Protein AF-A0A7R9ZIT3-F1 (afdb_monomer)

Sequence (495 aa):
VTAFSATVGMLYYVGKTTKVLYNHEYRKTAKQVKDNVRLEPKSQLGKYFKCCQEFMVDDAESYPTIYFLKGCCAVIPGLLLGSVPFIPFSVIIVGITLIRLPLNMFKTMKITLFTVVLKWDLRIVALVTLPVVHILFPVVVLICATVGSFARFVFRTSKNVYKGKSPFHKWDMFQKGINKYYDKHKQFVGEVCGEYDHPTGIPNGWRGDSYGIPLRRVLLWQRDFLLCCIFALYGICVGLPGTVVLSVVKVVPSFLYSWSKAVEEYLDQDFLKRIATWPFFLAAMCLVPVAVLLFYVGLCVVSLFMALFRTPCEYMESGYCAAIREPWHVLKTLDRFAHCVSGDWNLFACLPDENPSARGSGSSRQSGQRHETRDEARQRAEQYWESLINQSIQTTSTLLGAGWVALEDIQSVDPSVVQSIPAVAVLTILADSVNDRDIEKEDIKWTIDGTICKKKDRPLNDGIVRRLWPLVSDVKKMLSANKGELAEKRNVEMI

Mean predicted aligned error: 16.04 Å

Structure (mmCIF, N/CA/C/O backbone):
data_AF-A0A7R9ZIT3-F1
#
_entry.id   AF-A0A7R9ZIT3-F1
#
loop_
_atom_site.group_PDB
_atom_site.id
_atom_site.type_symbol
_atom_site.label_atom_id
_atom_site.label_alt_id
_atom_site.label_comp_id
_atom_site.label_asym_id
_atom_site.label_entity_id
_atom_site.label_seq_id
_atom_site.pdbx_PDB_ins_code
_atom_site.Cartn_x
_atom_site.Cartn_y
_atom_site.Cartn_z
_atom_site.occupancy
_atom_site.B_iso_or_equiv
_atom_site.auth_seq_id
_atom_site.auth_comp_id
_atom_site.auth_asym_id
_atom_site.auth_atom_id
_atom_site.pdbx_PDB_model_num
ATOM 1 N N . VAL A 1 1 ? 21.235 5.388 -47.617 1.00 39.19 1 VAL A N 1
ATOM 2 C CA . VAL A 1 1 ? 21.524 6.684 -46.950 1.00 39.19 1 VAL A CA 1
ATOM 3 C C . VAL A 1 1 ? 21.671 6.524 -45.432 1.00 39.19 1 VAL A C 1
ATOM 5 O O . VAL A 1 1 ? 22.752 6.781 -44.926 1.00 39.19 1 VAL A O 1
ATOM 8 N N . THR A 1 2 ? 20.689 5.980 -44.704 1.00 34.12 2 THR A N 1
ATOM 9 C CA . THR A 1 2 ? 20.759 5.723 -43.241 1.00 34.12 2 THR A CA 1
ATOM 10 C C . THR A 1 2 ? 21.864 4.748 -42.799 1.00 34.12 2 THR A C 1
ATOM 12 O O . THR A 1 2 ? 22.538 5.008 -41.806 1.00 34.12 2 THR A O 1
ATOM 15 N N . ALA A 1 3 ? 22.127 3.676 -43.557 1.00 34.62 3 ALA A N 1
ATOM 16 C CA . ALA A 1 3 ? 23.224 2.737 -43.268 1.00 34.62 3 ALA A CA 1
ATOM 17 C C . ALA A 1 3 ? 24.616 3.381 -43.425 1.00 34.62 3 ALA A C 1
ATOM 19 O O . ALA A 1 3 ? 25.474 3.236 -42.561 1.00 34.62 3 ALA A O 1
ATOM 20 N N . PHE A 1 4 ? 24.803 4.177 -44.483 1.00 37.41 4 PHE A N 1
ATOM 21 C CA . PHE A 1 4 ? 26.025 4.953 -44.699 1.00 37.41 4 PHE A CA 1
ATOM 22 C C . PHE A 1 4 ? 26.211 5.994 -43.586 1.00 37.41 4 PHE A C 1
ATOM 24 O O . PHE A 1 4 ? 27.299 6.127 -43.041 1.00 37.41 4 PHE A O 1
ATOM 31 N N . SER A 1 5 ? 25.126 6.645 -43.156 1.00 39.06 5 SER A N 1
ATOM 32 C CA . SER A 1 5 ? 25.137 7.620 -42.061 1.00 39.06 5 SER A CA 1
ATOM 33 C C . SER A 1 5 ? 25.472 7.007 -40.694 1.00 39.06 5 SER A C 1
ATOM 35 O O . SER A 1 5 ? 26.108 7.670 -39.878 1.00 39.06 5 SER A O 1
ATOM 37 N N . ALA A 1 6 ? 25.094 5.752 -40.430 1.00 39.19 6 ALA A N 1
ATOM 38 C CA . ALA A 1 6 ? 25.420 5.060 -39.181 1.00 39.19 6 ALA A CA 1
ATOM 39 C C . ALA A 1 6 ? 26.891 4.614 -39.136 1.00 39.19 6 ALA A C 1
ATOM 41 O O . ALA A 1 6 ? 27.568 4.823 -38.129 1.00 39.19 6 ALA A O 1
ATOM 42 N N . THR A 1 7 ? 27.418 4.069 -40.238 1.00 42.22 7 THR A N 1
ATOM 43 C CA . THR A 1 7 ? 28.833 3.679 -40.349 1.00 42.22 7 THR A CA 1
ATOM 44 C C . THR A 1 7 ? 29.750 4.904 -40.362 1.00 42.22 7 THR A C 1
ATOM 46 O O . THR A 1 7 ? 30.745 4.933 -39.641 1.00 42.22 7 THR A O 1
ATOM 49 N N . VAL A 1 8 ? 29.376 5.962 -41.091 1.00 46.03 8 VAL A N 1
ATOM 50 C CA . VAL A 1 8 ? 30.068 7.262 -41.069 1.00 46.03 8 VAL A CA 1
ATOM 51 C C . VAL A 1 8 ? 29.932 7.928 -39.701 1.00 46.03 8 VAL A C 1
ATOM 53 O O . VAL A 1 8 ? 30.907 8.481 -39.210 1.00 46.03 8 VAL A O 1
ATOM 56 N N . GLY A 1 9 ? 28.785 7.815 -39.027 1.00 46.25 9 GLY A N 1
ATOM 57 C CA . GLY A 1 9 ? 28.582 8.309 -37.664 1.00 46.25 9 GLY A CA 1
ATOM 58 C C . GLY A 1 9 ? 29.454 7.593 -36.629 1.00 46.25 9 GLY A C 1
ATOM 59 O O . GLY A 1 9 ? 30.035 8.241 -35.758 1.00 46.25 9 GLY A O 1
ATOM 60 N N . MET A 1 10 ? 29.616 6.272 -36.752 1.00 45.19 10 MET A N 1
ATOM 61 C CA . MET A 1 10 ? 30.488 5.471 -35.891 1.00 45.19 10 MET A CA 1
ATOM 62 C C . MET A 1 10 ? 31.970 5.780 -36.159 1.00 45.19 10 MET A C 1
ATOM 64 O O . MET A 1 10 ? 32.718 6.018 -35.212 1.00 45.19 10 MET A O 1
ATOM 68 N N . LEU A 1 11 ? 32.382 5.894 -37.428 1.00 45.09 11 LEU A N 1
ATOM 69 C CA . LEU A 1 11 ? 33.736 6.312 -37.827 1.00 45.09 11 LEU A CA 1
ATOM 70 C C . LEU A 1 11 ? 34.043 7.762 -37.415 1.00 45.09 11 LEU A C 1
ATOM 72 O O . LEU A 1 11 ? 35.132 8.051 -36.921 1.00 45.09 11 LEU A O 1
ATOM 76 N N . TYR A 1 12 ? 33.068 8.666 -37.520 1.00 50.59 12 TYR A N 1
ATOM 77 C CA . TYR A 1 12 ? 33.150 10.041 -37.027 1.00 50.59 12 TYR A CA 1
ATOM 78 C C . TYR A 1 12 ? 33.271 10.077 -35.502 1.00 50.59 12 TYR A C 1
ATOM 80 O O . TYR A 1 12 ? 34.031 10.880 -34.962 1.00 50.59 12 TYR A O 1
ATOM 88 N N . TYR A 1 13 ? 32.575 9.193 -34.784 1.00 49.03 13 TYR A N 1
ATOM 89 C CA . TYR A 1 13 ? 32.686 9.086 -33.333 1.00 49.03 13 TYR A CA 1
ATOM 90 C C . TYR A 1 13 ? 34.043 8.524 -32.913 1.00 49.03 13 TYR A C 1
ATOM 92 O O . TYR A 1 13 ? 34.683 9.104 -32.038 1.00 49.03 13 TYR A O 1
ATOM 100 N N . VAL A 1 14 ? 34.541 7.479 -33.578 1.00 52.38 14 VAL A N 1
ATOM 101 C CA . VAL A 1 14 ? 35.905 6.964 -33.386 1.00 52.38 14 VAL A CA 1
ATOM 102 C C . VAL A 1 14 ? 36.924 8.077 -33.642 1.00 52.38 14 VAL A C 1
ATOM 104 O O . VAL A 1 14 ? 37.769 8.311 -32.779 1.00 52.38 14 VAL A O 1
ATOM 107 N N . GLY A 1 15 ? 36.764 8.848 -34.725 1.00 47.88 15 GLY A N 1
ATOM 108 C CA . GLY A 1 15 ? 37.583 10.014 -35.081 1.00 47.88 15 GLY A CA 1
ATOM 109 C C . GLY A 1 15 ? 37.504 11.178 -34.081 1.00 47.88 15 GLY A C 1
ATOM 110 O O . GLY A 1 15 ? 38.498 11.834 -33.779 1.00 47.88 15 GLY A O 1
ATOM 111 N N . LYS A 1 16 ? 36.330 11.440 -33.499 1.00 46.72 16 LYS A N 1
ATOM 112 C CA . LYS A 1 16 ? 36.133 12.498 -32.496 1.00 46.72 16 LYS A CA 1
ATOM 113 C C . LYS A 1 16 ? 36.636 12.077 -31.118 1.00 46.72 16 LYS A C 1
ATOM 115 O O . LYS A 1 16 ? 37.134 12.920 -30.377 1.00 46.72 16 LYS A O 1
ATOM 120 N N . THR A 1 17 ? 36.553 10.792 -30.787 1.00 44.12 17 THR A N 1
ATOM 121 C CA . THR A 1 17 ? 37.080 10.227 -29.538 1.00 44.12 17 THR A CA 1
ATOM 122 C C . THR A 1 17 ? 38.609 10.177 -29.582 1.00 44.12 17 THR A C 1
ATOM 124 O O . THR A 1 17 ? 39.250 10.617 -28.628 1.00 44.12 17 THR A O 1
ATOM 127 N N . THR A 1 18 ? 39.202 9.810 -30.728 1.00 44.75 18 THR A N 1
ATOM 128 C CA . THR A 1 18 ? 40.643 10.002 -30.988 1.00 44.75 18 THR A CA 1
ATOM 129 C C . THR A 1 18 ? 41.019 11.481 -30.963 1.00 44.75 18 THR A C 1
ATOM 131 O O . THR A 1 18 ? 42.003 11.828 -30.325 1.00 44.75 18 THR A O 1
ATOM 134 N N . LYS A 1 19 ? 40.206 12.389 -31.522 1.00 43.47 19 LYS A N 1
ATOM 135 C CA . LYS A 1 19 ? 40.437 13.843 -31.424 1.00 43.47 19 LYS A CA 1
ATOM 136 C C . LYS A 1 19 ? 40.345 14.387 -29.997 1.00 43.47 19 LYS A C 1
ATOM 138 O O . LYS A 1 19 ? 40.994 15.381 -29.713 1.00 43.47 19 LYS A O 1
ATOM 143 N N . VAL A 1 20 ? 39.563 13.790 -29.093 1.00 46.31 20 VAL A N 1
ATOM 144 C CA . VAL A 1 20 ? 39.507 14.184 -27.670 1.00 46.31 20 VAL A CA 1
ATOM 145 C C . VAL A 1 20 ? 40.729 13.671 -26.903 1.00 46.31 20 VAL A C 1
ATOM 147 O O . VAL A 1 20 ? 41.289 14.435 -26.119 1.00 46.31 20 VAL A O 1
ATOM 150 N N . LEU A 1 21 ? 41.183 12.444 -27.187 1.00 42.22 21 LEU A N 1
ATOM 151 C CA . LEU A 1 21 ? 42.461 11.911 -26.694 1.00 42.22 21 LEU A CA 1
ATOM 152 C C . LEU A 1 21 ? 43.651 12.756 -27.185 1.00 42.22 21 LEU A C 1
ATOM 154 O O . LEU A 1 21 ? 44.486 13.157 -26.380 1.00 42.22 21 LEU A O 1
ATOM 158 N N . TYR A 1 22 ? 43.657 13.143 -28.463 1.00 43.34 22 TYR A N 1
ATOM 159 C CA . TYR A 1 22 ? 44.673 14.023 -29.051 1.00 43.34 22 TYR A CA 1
ATOM 160 C C . TYR A 1 22 ? 44.485 15.513 -28.709 1.00 43.34 22 TYR A C 1
ATOM 162 O O . TYR A 1 22 ? 45.445 16.273 -28.777 1.00 43.34 22 TYR A O 1
ATOM 170 N N . ASN A 1 23 ? 43.298 15.977 -28.288 1.00 43.41 23 ASN A N 1
ATOM 171 C CA . ASN A 1 23 ? 43.044 17.393 -27.951 1.00 43.41 23 ASN A CA 1
ATOM 172 C C . ASN A 1 23 ? 43.789 17.867 -26.700 1.00 43.41 23 ASN A C 1
ATOM 174 O O . ASN A 1 23 ? 43.975 19.072 -26.517 1.00 43.41 23 ASN A O 1
ATOM 178 N N . HIS A 1 24 ? 44.200 16.944 -25.829 1.00 45.84 24 HIS A N 1
ATOM 179 C CA . HIS A 1 24 ? 45.033 17.290 -24.683 1.00 45.84 24 HIS A CA 1
ATOM 180 C C . HIS A 1 24 ? 46.473 17.625 -25.115 1.00 45.84 24 HIS A C 1
ATOM 182 O O . HIS A 1 24 ? 47.073 18.541 -24.554 1.00 45.84 24 HIS A O 1
ATOM 188 N N . GLU A 1 25 ? 46.990 16.979 -26.167 1.00 43.19 25 GLU A N 1
ATOM 189 C CA . GLU A 1 25 ? 48.231 17.390 -26.842 1.00 43.19 25 GLU A CA 1
ATOM 190 C C . GLU A 1 25 ? 48.006 18.628 -27.721 1.00 43.19 25 GLU A C 1
ATOM 192 O O . GLU A 1 25 ? 48.767 19.591 -27.653 1.00 43.19 25 GLU A O 1
ATOM 197 N N . TYR A 1 26 ? 46.888 18.684 -28.449 1.00 42.03 26 TYR A N 1
ATOM 198 C CA . TYR A 1 26 ? 46.568 19.782 -29.364 1.00 42.03 26 TYR A CA 1
ATOM 199 C C . TYR A 1 26 ? 46.291 21.120 -28.677 1.00 42.03 26 TYR A C 1
ATOM 201 O O . TYR A 1 26 ? 46.415 22.150 -29.326 1.00 42.03 26 TYR A O 1
ATOM 209 N N . ARG A 1 27 ? 45.948 21.176 -27.383 1.00 45.47 27 ARG A N 1
ATOM 210 C CA . ARG A 1 27 ? 45.857 22.460 -26.656 1.00 45.47 27 ARG A CA 1
ATOM 211 C C . ARG A 1 27 ? 47.220 23.118 -26.429 1.00 45.47 27 ARG A C 1
ATOM 213 O O . ARG A 1 27 ? 47.265 24.345 -26.361 1.00 45.47 27 ARG A O 1
ATOM 220 N N . LYS A 1 28 ? 48.314 22.345 -26.363 1.00 47.19 28 LYS A N 1
ATOM 221 C CA . LYS A 1 28 ? 49.678 22.903 -26.407 1.00 47.19 28 LYS A CA 1
ATOM 222 C C . LYS A 1 28 ? 49.988 23.452 -27.803 1.00 47.19 28 LYS A C 1
ATOM 224 O O . LYS A 1 28 ? 50.532 24.546 -27.910 1.00 47.19 28 LYS A O 1
ATOM 229 N N . THR A 1 29 ? 49.537 22.768 -28.854 1.00 45.97 29 THR A N 1
ATOM 230 C CA . THR A 1 29 ? 49.747 23.168 -30.255 1.00 45.97 29 THR A CA 1
ATOM 231 C C . THR A 1 29 ? 48.816 24.297 -30.709 1.00 45.97 29 THR A C 1
ATOM 233 O O . THR A 1 29 ? 49.210 25.129 -31.508 1.00 45.97 29 THR A O 1
ATOM 236 N N . ALA A 1 30 ? 47.601 24.421 -30.169 1.00 42.97 30 ALA A N 1
ATOM 237 C CA . ALA A 1 30 ? 46.619 25.443 -30.547 1.00 42.97 30 ALA A CA 1
ATOM 238 C C . ALA A 1 30 ? 47.079 26.869 -30.203 1.00 42.97 30 ALA A C 1
ATOM 240 O O . ALA A 1 30 ? 46.687 27.823 -30.873 1.00 42.97 30 ALA A O 1
ATOM 241 N N . LYS A 1 31 ? 47.946 27.011 -29.191 1.00 48.50 31 LYS A N 1
ATOM 242 C CA . LYS A 1 31 ? 48.601 28.283 -28.865 1.00 48.50 31 LYS A CA 1
ATOM 243 C C . LYS A 1 31 ? 49.665 28.664 -29.907 1.00 48.50 31 LYS A C 1
ATOM 245 O O . LYS A 1 31 ? 49.845 29.846 -30.137 1.00 48.50 31 LYS A O 1
ATOM 250 N N . GLN A 1 32 ? 50.281 27.682 -30.576 1.00 47.75 32 GLN A N 1
ATOM 251 C CA . GLN A 1 32 ? 51.186 27.876 -31.722 1.00 47.75 32 GLN A CA 1
ATOM 252 C C . GLN A 1 32 ? 50.433 27.970 -33.064 1.00 47.75 32 GLN A C 1
ATOM 254 O O . GLN A 1 32 ? 50.884 28.622 -33.996 1.00 47.75 32 GLN A O 1
ATOM 259 N N . VAL A 1 33 ? 49.255 27.349 -33.178 1.00 46.88 33 VAL A N 1
ATOM 260 C CA . VAL A 1 33 ? 48.426 27.380 -34.394 1.00 46.88 33 VAL A CA 1
ATOM 261 C C . VAL A 1 33 ? 47.675 28.702 -34.531 1.00 46.88 33 VAL A C 1
ATOM 263 O O . VAL A 1 33 ? 47.415 29.117 -35.651 1.00 46.88 33 VAL A O 1
ATOM 266 N N . LYS A 1 34 ? 47.377 29.421 -33.440 1.00 48.78 34 LYS A N 1
ATOM 267 C CA . LYS A 1 34 ? 46.756 30.754 -33.533 1.00 48.78 34 LYS A CA 1
ATOM 268 C C . LYS A 1 34 ? 47.622 31.755 -34.321 1.00 48.78 34 LYS A C 1
ATOM 270 O O . LYS A 1 34 ? 47.055 32.609 -34.994 1.00 48.78 34 LYS A O 1
ATOM 275 N N . ASP A 1 35 ? 48.942 31.565 -34.329 1.00 47.22 35 ASP A N 1
ATOM 276 C CA . ASP A 1 35 ? 49.884 32.350 -35.141 1.00 47.22 35 ASP A CA 1
ATOM 277 C C . ASP A 1 35 ? 49.995 31.834 -36.593 1.00 47.22 35 ASP A C 1
ATOM 279 O O . ASP A 1 35 ? 50.342 32.589 -37.497 1.00 47.22 35 ASP A O 1
ATOM 283 N N . ASN A 1 36 ? 49.595 30.581 -36.853 1.00 46.38 36 ASN A N 1
ATOM 284 C CA . ASN A 1 36 ? 49.585 29.955 -38.184 1.00 46.38 36 ASN A CA 1
ATOM 285 C C . ASN A 1 36 ? 48.204 29.947 -38.876 1.00 46.38 36 ASN A C 1
ATOM 287 O O . ASN A 1 36 ? 48.098 29.556 -40.037 1.00 46.38 36 ASN A O 1
ATOM 291 N N . VAL A 1 37 ? 47.129 30.422 -38.232 1.00 45.94 37 VAL A N 1
ATOM 292 C CA . VAL A 1 37 ? 45.779 30.566 -38.833 1.00 45.94 37 VAL A CA 1
ATOM 293 C C . VAL A 1 37 ? 45.669 31.882 -39.630 1.00 45.94 37 VAL A C 1
ATOM 295 O O . VAL A 1 37 ? 44.678 32.601 -39.601 1.00 45.94 37 VAL A O 1
ATOM 298 N N . ARG A 1 38 ? 46.715 32.176 -40.407 1.00 47.41 38 ARG A N 1
ATOM 299 C CA . ARG A 1 38 ? 46.646 32.955 -41.655 1.00 47.41 38 ARG A CA 1
ATOM 300 C C . ARG A 1 38 ? 46.698 32.031 -42.879 1.00 47.41 38 ARG A C 1
ATOM 302 O O . ARG A 1 38 ? 47.072 32.454 -43.965 1.00 47.41 38 ARG A O 1
ATOM 309 N N . LEU A 1 39 ? 46.335 30.757 -42.716 1.00 51.12 39 LEU A N 1
ATOM 310 C CA . LEU A 1 39 ? 46.181 29.845 -43.844 1.00 51.12 39 LEU A CA 1
ATOM 311 C C . LEU A 1 39 ? 45.037 30.332 -44.733 1.00 51.12 39 LEU A C 1
ATOM 313 O O . LEU A 1 39 ? 43.887 30.432 -44.307 1.00 51.12 39 LEU A O 1
ATOM 317 N N . GLU A 1 40 ? 45.401 30.668 -45.966 1.00 51.31 40 GLU A N 1
ATOM 318 C CA . GLU A 1 40 ? 44.526 31.251 -46.966 1.00 51.31 40 GLU A CA 1
ATOM 319 C C . GLU A 1 40 ? 43.238 30.423 -47.133 1.00 51.31 40 GLU A C 1
ATOM 321 O O . GLU A 1 40 ? 43.309 29.199 -47.313 1.00 51.31 40 GLU A O 1
ATOM 326 N N . PRO A 1 41 ? 42.055 31.063 -47.178 1.00 53.09 41 PRO A N 1
ATOM 327 C CA . PRO A 1 41 ? 40.778 30.386 -47.425 1.00 53.09 41 PRO A CA 1
ATOM 328 C C . PRO A 1 41 ? 40.717 29.671 -48.789 1.00 53.09 41 PRO A C 1
ATOM 330 O O . PRO A 1 41 ? 39.793 28.903 -49.047 1.00 53.09 41 PRO A O 1
ATOM 333 N N . LYS A 1 42 ? 41.707 29.893 -49.664 1.00 54.62 42 LYS A N 1
ATOM 334 C CA . LYS A 1 42 ? 41.861 29.217 -50.958 1.00 54.62 42 LYS A CA 1
ATOM 335 C C . LYS A 1 42 ? 42.670 27.916 -50.893 1.00 54.62 42 LYS A C 1
ATOM 337 O O . LYS A 1 42 ? 42.645 27.163 -51.867 1.00 54.62 42 LYS A O 1
ATOM 342 N N . SER A 1 43 ? 43.348 27.631 -49.779 1.00 67.31 43 SER A N 1
ATOM 343 C CA . SER A 1 43 ? 44.089 26.379 -49.603 1.00 67.31 43 SER A CA 1
ATOM 344 C C . SER A 1 43 ? 43.148 25.166 -49.640 1.00 67.31 43 SER A C 1
ATOM 346 O O . SER A 1 43 ? 41.995 25.237 -49.210 1.00 67.31 43 SER A O 1
ATOM 348 N N . GLN A 1 44 ? 43.644 24.031 -50.141 1.00 57.09 44 GLN A N 1
ATOM 349 C CA . GLN A 1 44 ? 42.923 22.745 -50.151 1.00 57.09 44 GLN A CA 1
ATOM 350 C C . GLN A 1 44 ? 42.388 22.382 -48.753 1.00 57.09 44 GLN A C 1
ATOM 352 O O . GLN A 1 44 ? 41.254 21.931 -48.614 1.00 57.09 44 GLN A O 1
ATOM 357 N N . LEU A 1 45 ? 43.163 22.679 -47.705 1.00 47.97 45 LEU A N 1
ATOM 358 C CA . LEU A 1 45 ? 42.770 22.456 -46.315 1.00 47.97 45 LEU A CA 1
ATOM 359 C C . LEU A 1 45 ? 41.636 23.398 -45.872 1.00 47.97 45 LEU A C 1
ATOM 361 O O . LEU A 1 45 ? 40.704 22.959 -45.204 1.00 47.97 45 LEU A O 1
ATOM 365 N N . GLY A 1 46 ? 41.669 24.670 -46.286 1.00 61.31 46 GLY A N 1
ATOM 366 C CA . GLY A 1 46 ? 40.585 25.628 -46.050 1.00 61.31 46 GLY A CA 1
ATOM 367 C C . GLY A 1 46 ? 39.283 25.232 -46.754 1.00 61.31 46 GLY A C 1
ATOM 368 O O . GLY A 1 46 ? 38.216 25.277 -46.141 1.00 61.31 46 GLY A O 1
ATOM 369 N N . LYS A 1 47 ? 39.370 24.751 -48.003 1.00 64.88 47 LYS A N 1
ATOM 370 C CA . LYS A 1 47 ? 38.222 24.203 -48.748 1.00 64.88 47 LYS A CA 1
ATOM 371 C C . LYS A 1 47 ? 37.653 22.947 -48.085 1.00 64.88 47 LYS A C 1
ATOM 373 O O . LYS A 1 47 ? 36.438 22.841 -47.963 1.00 64.88 47 LYS A O 1
ATOM 378 N N . TYR A 1 48 ? 38.507 22.046 -47.592 1.00 59.44 48 TYR A N 1
ATOM 379 C CA . TYR A 1 48 ? 38.082 20.870 -46.826 1.00 59.44 48 TYR A CA 1
ATOM 380 C C . TYR A 1 48 ? 37.351 21.266 -45.534 1.00 59.44 48 TYR A C 1
ATOM 382 O O . TYR A 1 48 ? 36.263 20.767 -45.264 1.00 59.44 48 TYR A O 1
ATOM 390 N N . PHE A 1 49 ? 37.885 22.230 -44.773 1.00 55.09 49 PHE A N 1
ATOM 391 C CA . PHE A 1 49 ? 37.225 22.746 -43.568 1.00 55.09 49 PHE A CA 1
ATOM 392 C C . PHE A 1 49 ? 35.869 23.396 -43.862 1.00 55.09 49 PHE A C 1
ATOM 394 O O . PHE A 1 49 ? 34.918 23.157 -43.117 1.00 55.09 49 PHE A O 1
ATOM 401 N N . LYS A 1 50 ? 35.768 24.173 -44.947 1.00 62.62 50 LYS A N 1
ATOM 402 C CA . LYS A 1 50 ? 34.510 24.791 -45.381 1.00 62.62 50 LYS A CA 1
ATOM 403 C C . LYS A 1 50 ? 33.482 23.739 -45.799 1.00 62.62 50 LYS A C 1
ATOM 405 O O . LYS A 1 50 ? 32.348 23.803 -45.349 1.00 62.62 50 LYS A O 1
ATOM 410 N N . CYS A 1 51 ? 33.900 22.726 -46.557 1.00 60.16 51 CYS A N 1
ATOM 411 C CA . CYS A 1 51 ? 33.035 21.630 -46.991 1.00 60.16 51 CYS A CA 1
ATOM 412 C C . CYS A 1 51 ? 32.556 20.777 -45.800 1.00 60.16 51 CYS A C 1
ATOM 414 O O . CYS A 1 51 ? 31.387 20.421 -45.728 1.00 60.16 51 CYS A O 1
ATOM 416 N N . CYS A 1 52 ? 33.407 20.536 -44.793 1.00 49.38 52 CYS A N 1
ATOM 417 C CA . CYS A 1 52 ? 32.985 19.907 -43.536 1.00 49.38 52 CYS A CA 1
ATOM 418 C C . CYS A 1 52 ? 32.028 20.783 -42.710 1.00 49.38 52 CYS A C 1
ATOM 420 O O . CYS A 1 52 ? 31.209 20.240 -41.976 1.00 49.38 52 CYS A O 1
ATOM 422 N N . GLN A 1 53 ? 32.135 22.115 -42.777 1.00 54.09 53 GLN A N 1
ATOM 423 C CA . GLN A 1 53 ? 31.186 23.018 -42.118 1.00 54.09 53 GLN A CA 1
ATOM 424 C C . GLN A 1 53 ? 29.849 23.092 -42.858 1.00 54.09 53 GLN A C 1
ATOM 426 O O . GLN A 1 53 ? 28.820 23.013 -42.201 1.00 54.09 53 GLN A O 1
ATOM 431 N N . GLU A 1 54 ? 29.855 23.184 -44.188 1.00 57.03 54 GLU A N 1
ATOM 432 C CA . GLU A 1 54 ? 28.653 23.161 -45.035 1.00 57.03 54 GLU A CA 1
ATOM 433 C C . GLU A 1 54 ? 27.921 21.810 -44.904 1.00 57.03 54 GLU A C 1
ATOM 435 O O . GLU A 1 54 ? 26.720 21.798 -44.655 1.00 57.03 54 GLU A O 1
ATOM 440 N N . PHE A 1 55 ? 28.650 20.683 -44.873 1.00 48.72 55 PHE A N 1
ATOM 441 C CA . PHE A 1 55 ? 28.083 19.355 -44.584 1.00 48.72 55 PHE A CA 1
ATOM 442 C C . PHE A 1 55 ? 27.454 19.260 -43.186 1.00 48.72 55 PHE A C 1
ATOM 444 O O . PHE A 1 55 ? 26.521 18.499 -42.990 1.00 48.72 55 PHE A O 1
ATOM 451 N N . MET A 1 56 ? 27.933 20.024 -42.196 1.00 46.91 56 MET A N 1
ATOM 452 C CA . MET A 1 56 ? 27.274 20.088 -40.884 1.00 46.91 56 MET A CA 1
ATOM 453 C C . MET A 1 56 ? 26.054 21.020 -40.870 1.00 46.91 56 MET A C 1
ATOM 455 O O . MET A 1 56 ? 25.212 20.861 -39.998 1.00 46.91 56 MET A O 1
ATOM 459 N N . VAL A 1 57 ? 25.947 21.994 -41.779 1.00 50.94 57 VAL A N 1
ATOM 460 C CA . VAL A 1 57 ? 24.811 22.935 -41.836 1.00 50.94 57 VAL A CA 1
ATOM 461 C C . VAL A 1 57 ? 23.610 22.314 -42.556 1.00 50.94 57 VAL A C 1
ATOM 463 O O . VAL A 1 57 ? 22.488 22.483 -42.083 1.00 50.94 57 VAL A O 1
ATOM 466 N N . ASP A 1 58 ? 23.842 21.543 -43.622 1.00 50.38 58 ASP A N 1
ATOM 467 C CA . ASP A 1 58 ? 22.774 20.860 -44.373 1.00 50.38 58 ASP A CA 1
ATOM 468 C C . ASP A 1 58 ? 22.181 19.652 -43.631 1.00 50.38 58 ASP A C 1
ATOM 470 O O . ASP A 1 58 ? 21.059 19.235 -43.903 1.00 50.38 58 ASP A O 1
ATOM 474 N N . ASP A 1 59 ? 22.889 19.112 -42.639 1.00 50.25 59 ASP A N 1
ATOM 475 C CA . ASP A 1 59 ? 22.498 17.888 -41.934 1.00 50.25 59 ASP A CA 1
ATOM 476 C C . ASP A 1 59 ? 21.673 18.173 -40.659 1.00 50.25 59 ASP A C 1
ATOM 478 O O . ASP A 1 59 ? 21.644 17.368 -39.728 1.00 50.25 59 ASP A O 1
ATOM 482 N N . ALA A 1 60 ? 20.987 19.328 -40.604 1.00 54.34 60 ALA A N 1
ATOM 483 C CA . ALA A 1 60 ? 20.109 19.775 -39.508 1.00 54.34 60 ALA A CA 1
ATOM 484 C C . ALA A 1 60 ? 19.108 18.688 -39.051 1.00 54.34 60 ALA A C 1
ATOM 486 O O . ALA A 1 60 ? 18.829 18.552 -37.857 1.00 54.34 60 ALA A O 1
ATOM 487 N N . GLU A 1 61 ? 18.626 17.868 -39.989 1.00 57.16 61 GLU A N 1
ATOM 488 C CA . GLU A 1 61 ? 17.701 16.755 -39.744 1.00 57.16 61 GLU A CA 1
ATOM 489 C C . GLU A 1 61 ? 18.372 15.501 -39.152 1.00 57.16 61 GLU A C 1
ATOM 491 O O . GLU A 1 61 ? 17.705 14.696 -38.500 1.00 57.16 61 GLU A O 1
ATOM 496 N N . SER A 1 62 ? 19.690 15.329 -39.306 1.00 56.34 62 SER A N 1
ATOM 497 C CA . SER A 1 62 ? 20.441 14.194 -38.748 1.00 56.34 62 SER A CA 1
ATOM 498 C C . SER A 1 62 ? 20.959 14.456 -37.325 1.00 56.34 62 SER A C 1
ATOM 500 O O . SER A 1 62 ? 21.282 13.511 -36.591 1.00 56.34 62 SER A O 1
ATOM 502 N N . TYR A 1 63 ? 20.973 15.721 -36.879 1.00 66.75 63 TYR A N 1
ATOM 503 C CA . TYR A 1 63 ? 21.384 16.111 -35.524 1.00 66.75 63 TYR A CA 1
ATOM 504 C C . TYR A 1 63 ? 20.671 15.329 -34.410 1.00 66.75 63 TYR A C 1
ATOM 506 O O . TYR A 1 63 ? 21.372 14.876 -33.498 1.00 66.75 63 TYR A O 1
ATOM 514 N N . PRO A 1 64 ? 19.338 15.113 -34.431 1.00 72.00 64 PRO A N 1
ATOM 515 C CA . PRO A 1 64 ? 18.655 14.320 -33.409 1.00 72.00 64 PRO A CA 1
ATOM 516 C C . PRO A 1 64 ? 19.196 12.890 -33.333 1.00 72.00 64 PRO A C 1
ATOM 518 O O . PRO A 1 64 ? 19.484 12.402 -32.241 1.00 72.00 64 PRO A O 1
ATOM 521 N N . THR A 1 65 ? 19.420 12.252 -34.485 1.00 68.19 65 THR A N 1
ATOM 522 C CA . THR A 1 65 ? 19.955 10.887 -34.587 1.00 68.19 65 THR A CA 1
ATOM 523 C C . THR A 1 65 ? 21.384 10.813 -34.057 1.00 68.19 65 THR A C 1
ATOM 525 O O . THR A 1 65 ? 21.714 9.913 -33.285 1.00 68.19 65 THR A O 1
ATOM 528 N N . ILE A 1 66 ? 22.231 11.793 -34.387 1.00 73.25 66 ILE A N 1
ATOM 529 C CA . ILE A 1 66 ? 23.613 11.868 -33.891 1.00 73.25 66 ILE A CA 1
ATOM 530 C C . ILE A 1 66 ? 23.642 12.121 -32.377 1.00 73.25 66 ILE A C 1
ATOM 532 O O . ILE A 1 66 ? 24.433 11.498 -31.662 1.00 73.25 66 ILE A O 1
ATOM 536 N N . TYR A 1 67 ? 22.790 13.007 -31.853 1.00 77.50 67 TYR A N 1
ATOM 537 C CA . TYR A 1 67 ? 22.693 13.258 -30.412 1.00 77.50 67 TYR A CA 1
ATOM 538 C C . TYR A 1 67 ? 22.132 12.059 -29.649 1.00 77.50 67 TYR A C 1
ATOM 540 O O . TYR A 1 67 ? 22.625 11.760 -28.560 1.00 77.50 67 TYR A O 1
ATOM 548 N N . PHE A 1 68 ? 21.164 11.349 -30.227 1.00 76.50 68 PHE A N 1
ATOM 549 C CA . PHE A 1 68 ? 20.631 10.109 -29.679 1.00 76.50 68 PHE A CA 1
ATOM 550 C C . PHE A 1 68 ? 21.711 9.025 -29.623 1.00 76.50 68 PHE A C 1
ATOM 552 O O . PHE A 1 68 ? 21.988 8.503 -28.544 1.00 76.50 68 PHE A O 1
ATOM 559 N N . LEU A 1 69 ? 22.414 8.773 -30.735 1.00 74.06 69 LEU A N 1
ATOM 560 C CA . LEU A 1 69 ? 23.507 7.798 -30.801 1.00 74.06 69 LEU A CA 1
ATOM 561 C C . LEU A 1 69 ? 24.624 8.144 -29.807 1.00 74.06 69 LEU A C 1
ATOM 563 O O . LEU A 1 69 ? 25.118 7.285 -29.082 1.00 74.06 69 LEU A O 1
ATOM 567 N N . LYS A 1 70 ? 24.979 9.430 -29.704 1.00 77.62 70 LYS A N 1
ATOM 568 C CA . LYS A 1 70 ? 25.926 9.936 -28.705 1.00 77.62 70 LYS A CA 1
ATOM 569 C C . LYS A 1 70 ? 25.435 9.706 -27.275 1.00 77.62 70 LYS A C 1
ATOM 571 O O . LYS A 1 70 ? 26.245 9.413 -26.398 1.00 77.62 70 LYS A O 1
ATOM 576 N N . GLY A 1 71 ? 24.136 9.857 -27.032 1.00 77.50 71 GLY A N 1
ATOM 577 C CA . GLY A 1 71 ? 23.491 9.525 -25.766 1.00 77.50 71 GLY A CA 1
ATOM 578 C C . GLY A 1 71 ? 23.661 8.046 -25.434 1.00 77.50 71 GLY A C 1
ATOM 579 O O . GLY A 1 71 ? 24.245 7.725 -24.402 1.00 77.50 71 GLY A O 1
ATOM 580 N N . CYS A 1 72 ? 23.249 7.158 -26.340 1.00 77.88 72 CYS A N 1
ATOM 581 C CA . CYS A 1 72 ? 23.369 5.707 -26.190 1.00 77.88 72 CYS A CA 1
ATOM 582 C C . CYS A 1 72 ? 24.822 5.267 -25.952 1.00 77.88 72 CYS A C 1
ATOM 584 O O . CYS A 1 72 ? 25.106 4.557 -24.988 1.00 77.88 72 CYS A O 1
ATOM 586 N N . CYS A 1 73 ? 25.767 5.760 -26.757 1.00 77.94 73 CYS A N 1
ATOM 587 C CA . CYS A 1 73 ? 27.189 5.450 -26.608 1.00 77.94 73 CYS A CA 1
ATOM 588 C C . CYS A 1 73 ? 27.796 6.004 -25.311 1.00 77.94 73 CYS A C 1
ATOM 590 O O . CYS A 1 73 ? 28.769 5.445 -24.816 1.00 77.94 73 CYS A O 1
ATOM 592 N N . ALA A 1 74 ? 27.254 7.088 -24.743 1.00 81.88 74 ALA A N 1
ATOM 593 C CA . ALA A 1 74 ? 27.716 7.635 -23.467 1.00 81.88 74 ALA A CA 1
ATOM 594 C C . ALA A 1 74 ? 27.193 6.854 -22.248 1.00 81.88 74 ALA A C 1
ATOM 596 O O . ALA A 1 74 ? 27.823 6.906 -21.190 1.00 81.88 74 ALA A O 1
ATOM 597 N N . VAL A 1 75 ? 26.083 6.117 -22.385 1.00 83.81 75 VAL A N 1
ATOM 598 C CA . VAL A 1 75 ? 25.513 5.292 -21.304 1.00 83.81 75 VAL A CA 1
ATOM 599 C C . VAL A 1 75 ? 26.420 4.112 -20.961 1.00 83.81 75 VAL A C 1
ATOM 601 O O . VAL A 1 75 ? 26.614 3.836 -19.783 1.00 83.81 75 VAL A O 1
ATOM 604 N N . ILE A 1 76 ? 27.038 3.461 -21.951 1.00 82.25 76 ILE A N 1
ATOM 605 C CA . ILE A 1 76 ? 27.929 2.302 -21.741 1.00 82.25 76 ILE A CA 1
ATOM 606 C C . ILE A 1 76 ? 29.113 2.630 -20.801 1.00 82.25 76 ILE A C 1
ATOM 608 O O . ILE A 1 76 ? 29.228 2.002 -19.746 1.00 82.25 76 ILE A O 1
ATOM 612 N N . PRO A 1 77 ? 29.974 3.632 -21.085 1.00 82.62 77 PRO A N 1
ATOM 613 C CA . PRO A 1 77 ? 31.030 4.033 -20.155 1.00 82.62 77 PRO A CA 1
ATOM 614 C C . PRO A 1 77 ? 30.459 4.662 -18.879 1.00 82.62 77 PRO A C 1
ATOM 616 O O . PRO A 1 77 ? 31.088 4.591 -17.826 1.00 82.62 77 PRO A O 1
ATOM 619 N N . GLY A 1 78 ? 29.262 5.254 -18.944 1.00 89.31 78 GLY A N 1
ATOM 620 C CA . GLY A 1 78 ? 28.526 5.728 -17.778 1.00 89.31 78 GLY A CA 1
ATOM 621 C C . GLY A 1 78 ? 28.190 4.620 -16.782 1.00 89.31 78 GLY A C 1
ATOM 622 O O . GLY A 1 78 ? 28.381 4.818 -15.585 1.00 89.31 78 GLY A O 1
ATOM 623 N N . LEU A 1 79 ? 27.749 3.459 -17.268 1.00 86.75 79 LEU A N 1
ATOM 624 C CA . LEU A 1 79 ? 27.471 2.266 -16.469 1.00 86.75 79 LEU A CA 1
ATOM 625 C C . LEU A 1 79 ? 28.756 1.689 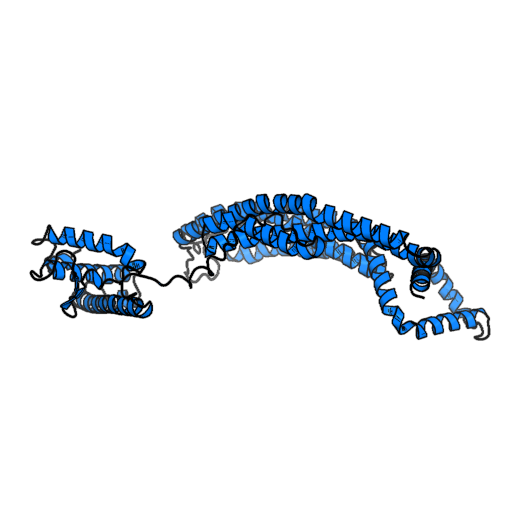-15.870 1.00 86.75 79 LEU A C 1
ATOM 627 O O . LEU A 1 79 ? 28.816 1.479 -14.662 1.00 86.75 79 LEU A O 1
ATOM 631 N N . LEU A 1 80 ? 29.798 1.501 -16.687 1.00 88.00 80 LEU A N 1
ATOM 632 C CA . LEU A 1 80 ? 31.061 0.892 -16.251 1.00 88.00 80 LEU A CA 1
ATOM 633 C C . LEU A 1 80 ? 31.843 1.761 -15.258 1.00 88.00 80 LEU A C 1
ATOM 635 O O . LEU A 1 80 ? 32.365 1.257 -14.273 1.00 88.00 80 LEU A O 1
ATOM 639 N N . LEU A 1 81 ? 31.940 3.071 -15.500 1.00 91.31 81 LEU A N 1
ATOM 640 C CA . LEU A 1 81 ? 32.705 3.976 -14.633 1.00 91.31 81 LEU A CA 1
ATOM 641 C C . LEU A 1 81 ? 31.856 4.544 -13.490 1.00 91.31 81 LEU A C 1
ATOM 643 O O . LEU A 1 81 ? 32.385 4.893 -12.437 1.00 91.31 81 LEU A O 1
ATOM 647 N N . GLY A 1 82 ? 30.538 4.655 -13.683 1.00 90.19 82 GLY A N 1
ATOM 648 C CA . GLY A 1 82 ? 29.596 5.061 -12.640 1.00 90.19 82 GLY A CA 1
ATOM 649 C C . GLY A 1 82 ? 29.355 3.978 -11.587 1.00 90.19 82 GLY A C 1
ATOM 650 O O . GLY A 1 82 ? 28.976 4.318 -10.466 1.00 90.19 82 GLY A O 1
ATOM 651 N N . SER A 1 83 ? 29.623 2.706 -11.908 1.00 90.25 83 SER A N 1
ATOM 652 C CA . SER A 1 83 ? 29.508 1.588 -10.966 1.00 90.25 83 SER A CA 1
ATOM 653 C C . SER A 1 83 ? 30.635 1.559 -9.908 1.00 90.25 83 SER A C 1
ATOM 655 O O . SER A 1 83 ? 30.467 1.045 -8.808 1.00 90.25 83 SER A O 1
ATOM 657 N N . VAL A 1 84 ? 31.791 2.158 -10.184 1.00 91.81 84 VAL A N 1
ATOM 658 C CA . VAL A 1 84 ? 32.925 2.152 -9.244 1.00 91.81 84 VAL A CA 1
ATOM 659 C C . VAL A 1 84 ? 32.658 2.974 -7.966 1.00 91.81 84 VAL A C 1
ATOM 661 O O . VAL A 1 84 ? 32.854 2.446 -6.872 1.00 91.81 84 VAL A O 1
ATOM 664 N N . PRO A 1 85 ? 32.191 4.241 -8.025 1.00 92.31 85 PRO A N 1
ATOM 665 C CA . PRO A 1 85 ? 32.007 5.061 -6.821 1.00 92.31 85 PRO A CA 1
ATOM 666 C C . PRO A 1 85 ? 30.748 4.742 -6.003 1.00 92.31 85 PRO A C 1
ATOM 668 O O . PRO A 1 85 ? 30.675 5.148 -4.841 1.00 92.31 85 PRO A O 1
ATOM 671 N N . PHE A 1 86 ? 29.738 4.065 -6.567 1.00 92.25 86 PHE A N 1
ATOM 672 C CA . PHE A 1 86 ? 28.479 3.853 -5.836 1.00 92.25 86 PHE A CA 1
ATOM 673 C C . PHE A 1 86 ? 28.627 2.835 -4.696 1.00 92.25 86 PHE A C 1
ATOM 675 O O . PHE A 1 86 ? 27.971 2.993 -3.666 1.00 92.25 86 PHE A O 1
ATOM 682 N N . ILE A 1 87 ? 29.502 1.829 -4.844 1.00 91.94 87 ILE A N 1
ATOM 683 C CA . ILE A 1 87 ? 29.757 0.811 -3.813 1.00 91.94 87 ILE A CA 1
ATOM 684 C C . ILE A 1 87 ? 30.310 1.459 -2.533 1.00 91.94 87 ILE A C 1
ATOM 686 O O . ILE A 1 87 ? 29.633 1.377 -1.505 1.00 91.94 87 ILE A O 1
ATOM 690 N N . PRO A 1 88 ? 31.460 2.170 -2.552 1.00 94.81 88 PRO A N 1
ATOM 691 C CA . PRO A 1 88 ? 31.980 2.807 -1.346 1.00 94.81 88 PRO A CA 1
ATOM 692 C C . PRO A 1 88 ? 31.034 3.887 -0.807 1.00 94.81 88 PRO A C 1
ATOM 694 O O . PRO A 1 88 ? 30.922 4.029 0.407 1.00 94.81 88 PRO A O 1
ATOM 697 N N . PHE A 1 89 ? 30.294 4.605 -1.669 1.00 94.94 89 PHE A N 1
ATOM 698 C CA . PHE A 1 89 ? 29.260 5.542 -1.208 1.00 94.94 89 PHE A CA 1
ATOM 699 C C . PHE A 1 89 ? 28.209 4.837 -0.349 1.00 94.94 89 PHE A C 1
ATOM 701 O O . PHE A 1 89 ? 27.912 5.269 0.763 1.00 94.94 89 PHE A O 1
ATOM 708 N N . SER A 1 90 ? 27.650 3.745 -0.871 1.00 95.12 90 SER A N 1
ATOM 709 C CA . SER A 1 90 ? 26.573 3.004 -0.220 1.00 95.12 90 SER A CA 1
ATOM 710 C C . SER A 1 90 ? 27.052 2.386 1.090 1.00 95.12 90 SER A C 1
ATOM 712 O O . SER A 1 90 ? 26.371 2.515 2.104 1.00 95.12 90 SER A O 1
ATOM 714 N N . VAL A 1 91 ? 28.261 1.812 1.100 1.00 96.38 91 VAL A N 1
ATOM 715 C CA . VAL A 1 91 ? 28.891 1.262 2.310 1.00 96.38 91 VAL A CA 1
ATOM 716 C C . VAL A 1 91 ? 29.072 2.338 3.380 1.00 96.38 91 VAL A C 1
ATOM 718 O O . VAL A 1 91 ? 28.725 2.100 4.533 1.00 96.38 91 VAL A O 1
ATOM 721 N N . ILE A 1 92 ? 29.542 3.540 3.026 1.00 97.62 92 ILE A N 1
ATOM 722 C CA . ILE A 1 92 ? 29.724 4.629 4.000 1.00 97.62 92 ILE A CA 1
ATOM 723 C C . ILE A 1 92 ? 28.379 5.115 4.558 1.00 97.62 92 ILE A C 1
ATOM 725 O O . ILE A 1 92 ? 28.256 5.318 5.765 1.00 97.62 92 ILE A O 1
ATOM 729 N N . ILE A 1 93 ? 27.355 5.282 3.715 1.00 97.44 93 ILE A N 1
ATOM 730 C CA . ILE A 1 93 ? 26.015 5.714 4.152 1.00 97.44 93 ILE A CA 1
ATOM 731 C C . ILE A 1 93 ? 25.384 4.691 5.108 1.00 97.44 93 ILE A C 1
ATOM 733 O O . ILE A 1 93 ? 24.830 5.062 6.150 1.00 97.44 93 ILE A O 1
ATOM 737 N N . VAL A 1 94 ? 25.506 3.400 4.791 1.00 96.69 94 VAL A N 1
ATOM 738 C CA . VAL A 1 94 ? 25.050 2.314 5.667 1.00 96.69 94 VAL A CA 1
ATOM 739 C C . VAL A 1 94 ? 25.883 2.273 6.948 1.00 96.69 94 VAL A C 1
ATOM 741 O O . VAL A 1 94 ? 25.310 2.192 8.029 1.00 96.69 94 VAL A O 1
ATOM 744 N N . GLY A 1 95 ? 27.204 2.439 6.864 1.00 97.62 95 GLY A N 1
ATOM 745 C CA . GLY A 1 95 ? 28.100 2.496 8.021 1.00 97.62 95 GLY A CA 1
ATOM 746 C C . GLY A 1 95 ? 27.749 3.622 8.996 1.00 97.62 95 GLY A C 1
ATOM 747 O O . GLY A 1 95 ? 27.608 3.374 10.190 1.00 97.62 95 GLY A O 1
ATOM 748 N N . ILE A 1 96 ? 27.506 4.842 8.498 1.00 97.00 96 ILE A N 1
ATOM 749 C CA . ILE A 1 96 ? 27.021 5.970 9.317 1.00 97.00 96 ILE A CA 1
ATOM 750 C C . ILE A 1 96 ? 25.717 5.601 10.026 1.00 97.00 96 ILE A C 1
ATOM 752 O O . ILE A 1 96 ? 25.542 5.902 11.207 1.00 97.00 96 ILE A O 1
ATOM 756 N N . THR A 1 97 ? 24.813 4.936 9.309 1.00 96.31 97 THR A N 1
ATOM 757 C CA . THR A 1 97 ? 23.511 4.526 9.839 1.00 96.31 97 THR A CA 1
ATOM 758 C C . THR A 1 97 ? 23.664 3.487 10.946 1.00 96.31 97 THR A C 1
ATOM 760 O O . THR A 1 97 ? 23.082 3.660 12.010 1.00 96.31 97 THR A O 1
ATOM 763 N N . LEU A 1 98 ? 24.494 2.461 10.742 1.00 96.62 98 LEU A N 1
ATOM 764 C CA . LEU A 1 98 ? 24.758 1.412 11.730 1.00 96.62 98 LEU A CA 1
ATOM 765 C C . LEU A 1 98 ? 25.453 1.954 12.984 1.00 96.62 98 LEU A C 1
ATOM 767 O O . LEU A 1 98 ? 25.071 1.589 14.088 1.00 96.62 98 LEU A O 1
ATOM 771 N N . ILE A 1 99 ? 26.416 2.869 12.834 1.00 96.62 99 ILE A N 1
ATOM 772 C CA . ILE A 1 99 ? 27.100 3.509 13.972 1.00 96.62 99 ILE A CA 1
ATOM 773 C C . ILE A 1 99 ? 26.123 4.360 14.797 1.00 96.62 99 ILE A C 1
ATOM 775 O O . ILE A 1 99 ? 26.221 4.418 16.021 1.00 96.62 99 ILE A O 1
ATOM 779 N N . ARG A 1 100 ? 25.171 5.035 14.143 1.00 95.00 100 ARG A N 1
ATOM 780 C CA . ARG A 1 100 ? 24.173 5.886 14.813 1.00 95.00 100 ARG A CA 1
ATOM 781 C C . ARG A 1 100 ? 22.976 5.108 15.360 1.00 95.00 100 ARG A C 1
ATOM 783 O O . ARG A 1 100 ? 22.311 5.611 16.265 1.00 95.00 100 ARG A O 1
ATOM 790 N N . LEU A 1 101 ? 22.714 3.902 14.858 1.00 93.81 101 LEU A N 1
ATOM 791 C CA . LEU A 1 101 ? 21.532 3.112 15.202 1.00 93.81 101 LEU A CA 1
ATOM 792 C C . LEU A 1 101 ? 21.369 2.876 16.718 1.00 93.81 101 LEU A C 1
ATOM 794 O O . LEU A 1 101 ? 20.275 3.142 17.212 1.00 93.81 101 LEU A O 1
ATOM 798 N N . PRO A 1 102 ? 22.405 2.486 17.494 1.00 95.06 102 PRO A N 1
ATOM 799 C CA . PRO A 1 102 ? 22.252 2.259 18.934 1.00 95.06 102 PRO A CA 1
ATOM 800 C C . PRO A 1 102 ? 21.870 3.531 19.696 1.00 95.06 102 PRO A C 1
ATOM 802 O O . PRO A 1 102 ? 21.016 3.494 20.578 1.00 95.06 102 PRO A O 1
ATOM 805 N N . LEU A 1 103 ? 22.459 4.673 19.324 1.00 94.00 103 LEU A N 1
ATOM 806 C CA . LEU A 1 103 ? 22.158 5.971 19.933 1.00 94.00 103 LEU A CA 1
ATOM 807 C C . LEU A 1 103 ? 20.711 6.392 19.640 1.00 94.00 103 LEU A C 1
ATOM 809 O O . LEU A 1 103 ? 20.000 6.848 20.537 1.00 94.00 103 LEU A O 1
ATOM 813 N N . ASN A 1 104 ? 20.276 6.214 18.390 1.00 91.25 104 ASN A N 1
ATOM 814 C CA . ASN A 1 104 ? 18.916 6.521 17.956 1.00 91.25 104 ASN A CA 1
ATOM 815 C C . ASN A 1 104 ? 17.907 5.615 18.666 1.00 91.25 104 ASN A C 1
ATOM 817 O O . ASN A 1 104 ? 16.892 6.100 19.164 1.00 91.25 104 ASN A O 1
ATOM 821 N N . MET A 1 105 ? 18.197 4.317 18.758 1.00 92.62 105 MET A N 1
ATOM 822 C CA . MET A 1 105 ? 17.360 3.340 19.450 1.00 92.62 105 MET A CA 1
ATOM 823 C C . MET A 1 105 ? 17.243 3.666 20.941 1.00 92.62 105 MET A C 1
ATOM 825 O O . MET A 1 105 ? 16.130 3.744 21.449 1.00 92.62 105 MET A O 1
ATOM 829 N N . PHE A 1 106 ? 18.356 3.956 21.622 1.00 94.75 106 PHE A N 1
ATOM 830 C CA . PHE A 1 106 ? 18.347 4.341 23.035 1.00 94.75 106 PHE A CA 1
ATOM 831 C C . PHE A 1 106 ? 17.499 5.593 23.285 1.00 94.75 106 PHE A C 1
ATOM 833 O O . PHE A 1 106 ? 16.620 5.579 24.143 1.00 94.75 106 PHE A O 1
ATOM 840 N N . LYS A 1 107 ? 17.714 6.668 22.515 1.00 93.00 107 LYS A N 1
ATOM 841 C CA . LYS A 1 107 ? 16.960 7.919 22.691 1.00 93.00 107 LYS A CA 1
ATOM 842 C C . LYS A 1 107 ? 15.479 7.766 22.366 1.00 93.00 107 LYS A C 1
ATOM 844 O O . LYS A 1 107 ? 14.643 8.226 23.135 1.00 93.00 107 LYS A O 1
ATOM 849 N N . THR A 1 108 ? 15.144 7.101 21.263 1.00 91.44 108 THR A N 1
ATOM 850 C CA . THR A 1 108 ? 13.738 6.874 20.891 1.00 91.44 108 THR A CA 1
ATOM 851 C C . THR A 1 108 ? 13.025 5.980 21.905 1.00 91.44 108 THR A C 1
ATOM 853 O O . THR A 1 108 ? 11.898 6.285 22.290 1.00 91.44 108 THR A O 1
ATOM 856 N N . MET A 1 109 ? 13.690 4.941 22.420 1.00 94.00 109 MET A N 1
ATOM 857 C CA . MET A 1 109 ? 13.154 4.086 23.482 1.00 94.00 109 MET A CA 1
ATOM 858 C C . MET A 1 109 ? 12.979 4.853 24.799 1.00 94.00 109 MET A C 1
ATOM 860 O O . MET A 1 109 ? 11.918 4.757 25.411 1.00 94.00 109 MET A O 1
ATOM 864 N N . LYS A 1 110 ? 13.965 5.666 25.206 1.00 94.56 110 LYS A N 1
ATOM 865 C CA . LYS A 1 110 ? 13.882 6.530 26.395 1.00 94.56 110 LYS A CA 1
ATOM 866 C C . LYS A 1 110 ? 12.692 7.488 26.301 1.00 94.56 110 LYS A C 1
ATOM 868 O O . LYS A 1 110 ? 11.865 7.512 27.208 1.00 94.56 110 LYS A O 1
ATOM 873 N N . ILE A 1 111 ? 12.571 8.226 25.195 1.00 93.62 111 ILE A N 1
ATOM 874 C CA . ILE A 1 111 ? 11.455 9.158 24.967 1.00 93.62 111 ILE A CA 1
ATOM 875 C C . ILE A 1 111 ? 10.121 8.408 25.027 1.00 93.62 111 ILE A C 1
ATOM 877 O O . ILE A 1 111 ? 9.213 8.834 25.731 1.00 93.62 111 ILE A O 1
ATOM 881 N N . THR A 1 112 ? 10.018 7.255 24.362 1.00 93.38 112 THR A N 1
ATOM 882 C CA . THR A 1 112 ? 8.789 6.445 24.347 1.00 93.38 112 THR A CA 1
ATOM 883 C C . THR A 1 112 ? 8.392 5.969 25.748 1.00 93.38 112 THR A C 1
ATOM 885 O O . THR A 1 112 ? 7.216 6.022 26.103 1.00 93.38 112 THR A O 1
ATOM 888 N N . LEU A 1 113 ? 9.358 5.520 26.558 1.00 94.19 113 LEU A N 1
ATOM 889 C CA . LEU A 1 113 ? 9.108 5.013 27.910 1.00 94.19 113 LEU A CA 1
ATOM 890 C C . LEU A 1 113 ? 8.657 6.104 28.878 1.00 94.19 113 LEU A C 1
ATOM 892 O O . LEU A 1 113 ? 7.740 5.872 29.665 1.00 94.19 113 LEU A O 1
ATOM 896 N N . PHE A 1 114 ? 9.309 7.265 28.833 1.00 94.06 114 PHE A N 1
ATOM 897 C CA . PHE A 1 114 ? 9.124 8.301 29.845 1.00 94.06 114 PHE A CA 1
ATOM 898 C C . PHE A 1 114 ? 8.130 9.387 29.443 1.00 94.06 114 PHE A C 1
ATOM 900 O O . PHE A 1 114 ? 7.646 10.094 30.321 1.00 94.06 114 PHE A O 1
ATOM 907 N N . THR A 1 115 ? 7.777 9.528 28.162 1.00 92.44 115 THR A N 1
ATOM 908 C CA . THR A 1 115 ? 6.901 10.629 27.750 1.00 92.44 115 THR A CA 1
ATOM 909 C C . THR A 1 115 ? 5.476 10.493 28.291 1.00 92.44 115 THR A C 1
ATOM 911 O O . THR A 1 115 ? 4.829 9.457 28.116 1.00 92.44 115 THR A O 1
ATOM 914 N N . VAL A 1 116 ? 4.954 11.555 28.911 1.00 90.00 116 VAL A N 1
ATOM 915 C CA . VAL A 1 116 ? 3.552 11.627 29.382 1.00 90.00 116 VAL A CA 1
ATOM 916 C C . VAL A 1 116 ? 2.543 11.790 28.240 1.00 90.00 116 VAL A C 1
ATOM 918 O O . VAL A 1 116 ? 1.349 11.578 28.424 1.00 90.00 116 VAL A O 1
ATOM 921 N N . VAL A 1 117 ? 3.029 12.148 27.049 1.00 90.62 117 VAL A N 1
ATOM 922 C CA . VAL A 1 117 ? 2.212 12.433 25.863 1.00 90.62 117 VAL A CA 1
ATOM 923 C C . VAL A 1 117 ? 1.541 11.176 25.307 1.00 90.62 117 VAL A C 1
ATOM 925 O O . VAL A 1 117 ? 0.480 11.265 24.693 1.00 90.62 117 VAL A O 1
ATOM 928 N N . LEU A 1 118 ? 2.135 10.000 25.526 1.00 90.44 118 LEU A N 1
ATOM 929 C CA . LEU A 1 118 ? 1.627 8.723 25.026 1.00 90.44 118 LEU A CA 1
ATOM 930 C C . LEU A 1 118 ? 0.868 7.981 26.129 1.00 90.44 118 LEU A C 1
ATOM 932 O O . LEU A 1 118 ? 1.427 7.684 27.188 1.00 90.44 118 LEU A O 1
ATOM 936 N N . LYS A 1 119 ? -0.387 7.619 25.850 1.00 90.00 119 LYS A N 1
ATOM 937 C CA . LYS A 1 119 ? -1.164 6.691 26.678 1.00 90.00 119 LYS A CA 1
ATOM 938 C C . LYS A 1 119 ? -0.544 5.283 26.641 1.00 90.00 119 LYS A C 1
ATOM 940 O O . LYS A 1 119 ? 0.282 4.955 25.784 1.00 90.00 119 LYS A O 1
ATOM 945 N N . TRP A 1 120 ? -0.905 4.454 27.622 1.00 87.88 120 TRP A N 1
ATOM 946 C CA . TRP A 1 120 ? -0.263 3.154 27.875 1.00 87.88 120 TRP A CA 1
ATOM 947 C C . TRP A 1 120 ? -0.363 2.177 26.691 1.00 87.88 120 TRP A C 1
ATOM 949 O O . TRP A 1 120 ? 0.604 1.497 26.355 1.00 87.88 120 TRP A O 1
ATOM 959 N N . ASP A 1 121 ? -1.509 2.175 26.016 1.00 86.25 121 ASP A N 1
ATOM 960 C CA . ASP A 1 121 ? -1.782 1.452 24.772 1.00 86.25 121 ASP A CA 1
ATOM 961 C C . ASP A 1 121 ? -0.772 1.790 23.662 1.00 86.25 121 ASP A C 1
ATOM 963 O O . ASP A 1 121 ? -0.125 0.901 23.103 1.00 86.25 121 ASP A O 1
ATOM 967 N N . LEU A 1 122 ? -0.585 3.078 23.375 1.00 85.88 122 LEU A N 1
ATOM 968 C CA . LEU A 1 122 ? 0.334 3.551 22.346 1.00 85.88 122 LEU A CA 1
ATOM 969 C C . LEU A 1 122 ? 1.794 3.340 22.749 1.00 85.88 122 LEU A C 1
ATOM 971 O O . LEU A 1 122 ? 2.623 3.012 21.903 1.00 85.88 122 LEU A O 1
ATOM 975 N N . ARG A 1 123 ? 2.109 3.454 24.041 1.00 89.38 123 ARG A N 1
ATOM 976 C CA . ARG A 1 123 ? 3.450 3.179 24.561 1.00 89.38 123 ARG A CA 1
ATOM 977 C C . ARG A 1 123 ? 3.860 1.726 24.310 1.00 89.38 123 ARG A C 1
ATOM 979 O O . ARG A 1 123 ? 4.964 1.496 23.824 1.00 89.38 123 ARG A O 1
ATOM 986 N N . ILE A 1 124 ? 2.979 0.756 24.569 1.00 87.00 124 ILE A N 1
ATOM 987 C CA . ILE A 1 124 ? 3.255 -0.663 24.282 1.00 87.00 124 ILE A CA 1
ATOM 988 C C . ILE A 1 124 ? 3.460 -0.880 22.786 1.00 87.00 124 ILE A C 1
ATOM 990 O O . ILE A 1 124 ? 4.447 -1.495 22.386 1.00 87.00 124 ILE A O 1
ATOM 994 N N . VAL A 1 125 ? 2.561 -0.352 21.949 1.00 84.69 125 VAL A N 1
ATOM 995 C CA . VAL A 1 125 ? 2.669 -0.503 20.490 1.00 84.69 125 VAL A CA 1
ATOM 996 C C . VAL A 1 125 ? 3.973 0.108 19.976 1.00 84.69 125 VAL A C 1
ATOM 998 O O . VAL A 1 125 ? 4.678 -0.523 19.188 1.00 84.69 125 VAL A O 1
ATOM 1001 N N . ALA A 1 126 ? 4.335 1.302 20.443 1.00 88.31 126 ALA A N 1
ATOM 1002 C CA . ALA A 1 126 ? 5.586 1.956 20.087 1.00 88.31 126 ALA A CA 1
ATOM 1003 C C . ALA A 1 126 ? 6.795 1.115 20.526 1.00 88.31 126 ALA A C 1
ATOM 1005 O O . ALA A 1 126 ? 7.694 0.890 19.726 1.00 88.31 126 ALA A O 1
ATOM 1006 N N . LEU A 1 127 ? 6.792 0.562 21.742 1.00 91.19 127 LEU A N 1
ATOM 1007 C CA . LEU A 1 127 ? 7.886 -0.282 22.237 1.00 91.19 127 LEU A CA 1
ATOM 1008 C C . LEU A 1 127 ? 8.047 -1.587 21.454 1.00 91.19 127 LEU A C 1
ATOM 1010 O O . LEU A 1 127 ? 9.173 -2.025 21.240 1.00 91.19 127 LEU A O 1
ATOM 1014 N N . VAL A 1 128 ? 6.948 -2.194 21.004 1.00 86.88 128 VAL A N 1
ATOM 1015 C CA . VAL A 1 128 ? 6.983 -3.421 20.193 1.00 86.88 128 VAL A CA 1
ATOM 1016 C C . VAL A 1 128 ? 7.397 -3.132 18.745 1.00 86.88 128 VAL A C 1
ATOM 1018 O O . VAL A 1 128 ? 8.143 -3.905 18.145 1.00 86.88 128 VAL A O 1
ATOM 1021 N N . THR A 1 129 ? 6.938 -2.021 18.163 1.00 81.44 129 THR A N 1
ATOM 1022 C CA . THR A 1 129 ? 7.199 -1.681 16.749 1.00 81.44 129 THR A CA 1
ATOM 1023 C C . THR A 1 129 ? 8.575 -1.057 16.525 1.00 81.44 129 THR A C 1
ATOM 1025 O O . THR A 1 129 ? 9.179 -1.262 15.473 1.00 81.44 129 THR A O 1
ATOM 1028 N N . LEU A 1 130 ? 9.113 -0.336 17.509 1.00 88.62 130 LEU A N 1
ATOM 1029 C CA . LEU A 1 130 ? 10.377 0.394 17.409 1.00 88.62 130 LEU A CA 1
ATOM 1030 C C . LEU A 1 130 ? 11.589 -0.509 17.086 1.00 88.62 130 LEU A C 1
ATOM 1032 O O . LEU A 1 130 ? 12.337 -0.147 16.177 1.00 88.62 130 LEU A O 1
ATOM 1036 N N . PRO A 1 131 ? 11.776 -1.700 17.694 1.00 87.50 131 PRO A N 1
ATOM 1037 C CA . PRO A 1 131 ? 12.817 -2.644 17.279 1.00 87.50 131 PRO A CA 1
ATOM 1038 C C . PRO A 1 131 ? 12.687 -3.076 15.815 1.00 87.50 131 PRO A C 1
ATOM 1040 O O . PRO A 1 131 ? 13.679 -3.109 15.093 1.00 87.50 131 PRO A O 1
ATOM 1043 N N . VAL A 1 132 ? 11.462 -3.354 15.353 1.00 82.75 132 VAL A N 1
ATOM 1044 C CA . VAL A 1 132 ? 11.200 -3.767 13.965 1.00 82.75 132 VAL A CA 1
ATOM 1045 C C . VAL A 1 132 ? 11.565 -2.643 12.997 1.00 82.75 132 VAL A C 1
ATOM 1047 O O . VAL A 1 132 ? 12.264 -2.878 12.012 1.00 82.75 132 VAL A O 1
ATOM 1050 N N . VAL A 1 133 ? 11.160 -1.407 13.303 1.00 85.88 133 VAL A N 1
ATOM 1051 C CA . VAL A 1 133 ? 11.509 -0.224 12.504 1.00 85.88 133 VAL A CA 1
ATOM 1052 C C . VAL A 1 133 ? 13.025 -0.025 12.458 1.00 85.88 133 VAL A C 1
ATOM 1054 O O . VAL A 1 133 ? 13.569 0.195 11.378 1.00 85.88 133 VAL A O 1
ATOM 1057 N N . HIS A 1 134 ? 13.728 -0.158 13.586 1.00 87.94 134 HIS A N 1
ATOM 1058 C CA . HIS A 1 134 ? 15.189 -0.015 13.633 1.00 87.94 134 HIS A CA 1
ATOM 1059 C C . HIS A 1 134 ? 15.939 -1.141 12.915 1.00 87.94 134 HIS A C 1
ATOM 1061 O O . HIS A 1 134 ? 17.011 -0.884 12.376 1.00 87.94 134 HIS A O 1
ATOM 1067 N N . ILE A 1 135 ? 15.391 -2.358 12.845 1.00 85.25 135 ILE A N 1
ATOM 1068 C CA . ILE A 1 135 ? 15.959 -3.455 12.041 1.00 85.25 135 ILE A CA 1
ATOM 1069 C C . ILE A 1 135 ? 15.738 -3.208 10.542 1.00 85.25 135 ILE A C 1
ATOM 1071 O O . ILE A 1 135 ? 16.645 -3.417 9.735 1.00 85.25 135 ILE A O 1
ATOM 1075 N N . LEU A 1 136 ? 14.550 -2.737 10.152 1.00 82.38 136 LEU A N 1
ATOM 1076 C CA . LEU A 1 136 ? 14.213 -2.473 8.750 1.00 82.38 136 LEU A CA 1
ATOM 1077 C C . LEU A 1 136 ? 14.907 -1.221 8.200 1.00 82.38 136 LEU A C 1
ATOM 1079 O O . LEU A 1 136 ? 15.236 -1.167 7.014 1.00 82.38 136 LEU A O 1
ATOM 1083 N N . PHE A 1 137 ? 15.156 -0.214 9.037 1.00 89.12 137 PHE A N 1
ATOM 1084 C CA . PHE A 1 137 ? 15.695 1.071 8.601 1.00 89.12 137 PHE A CA 1
ATOM 1085 C C . PHE A 1 137 ? 17.056 0.962 7.876 1.00 89.12 137 PHE A C 1
ATOM 1087 O O . PHE A 1 137 ? 17.163 1.496 6.770 1.00 89.12 137 PHE A O 1
ATOM 1094 N N . PRO A 1 138 ? 18.077 0.232 8.378 1.00 92.81 138 PRO A N 1
ATOM 1095 C CA . PRO A 1 138 ? 19.327 -0.000 7.650 1.00 92.81 138 PRO A CA 1
ATOM 1096 C C . PRO A 1 138 ? 19.137 -0.684 6.293 1.00 92.81 138 PRO A C 1
ATOM 1098 O O . PRO A 1 138 ? 19.841 -0.345 5.344 1.00 92.81 138 PRO A O 1
ATOM 1101 N N . VAL A 1 139 ? 18.178 -1.610 6.179 1.00 88.44 139 VAL A N 1
ATOM 1102 C CA . VAL A 1 139 ? 17.867 -2.312 4.922 1.00 88.44 139 VAL A CA 1
ATOM 1103 C C . VAL A 1 139 ? 17.279 -1.340 3.902 1.00 88.44 139 VAL A C 1
ATOM 1105 O O . VAL A 1 139 ? 17.738 -1.279 2.762 1.00 88.44 139 VAL A O 1
ATOM 1108 N N . VAL A 1 140 ? 16.318 -0.514 4.323 1.00 86.06 140 VAL A N 1
ATOM 1109 C CA . VAL A 1 140 ? 15.734 0.533 3.472 1.00 86.06 140 VAL A CA 1
ATOM 1110 C C . VAL A 1 140 ? 16.801 1.543 3.051 1.00 86.06 140 VAL A C 1
ATOM 1112 O O . VAL A 1 140 ? 16.883 1.902 1.877 1.00 86.06 140 VAL A O 1
ATOM 1115 N N . VAL A 1 141 ? 17.664 1.972 3.977 1.00 92.56 141 VAL A N 1
ATOM 1116 C CA . VAL A 1 141 ? 18.781 2.875 3.673 1.00 92.56 141 VAL A CA 1
ATOM 1117 C C . VAL A 1 141 ? 19.755 2.236 2.686 1.00 92.56 141 VAL A C 1
ATOM 1119 O O . VAL A 1 141 ? 20.181 2.923 1.763 1.00 92.56 141 VAL A O 1
ATOM 1122 N N . LEU A 1 142 ? 20.075 0.946 2.815 1.00 92.50 142 LEU A N 1
ATOM 1123 C CA . LEU A 1 142 ? 20.924 0.222 1.867 1.00 92.50 142 LEU A CA 1
ATOM 1124 C C . LEU A 1 142 ? 20.310 0.212 0.462 1.00 92.50 142 LEU A C 1
ATOM 1126 O O . LEU A 1 142 ? 21.000 0.547 -0.500 1.00 92.50 142 LEU A O 1
ATOM 1130 N N . ILE A 1 143 ? 19.023 -0.115 0.328 1.00 86.88 143 ILE A N 1
ATOM 1131 C CA . ILE A 1 143 ? 18.324 -0.133 -0.968 1.00 86.88 143 ILE A CA 1
ATOM 1132 C C . ILE A 1 143 ? 18.298 1.274 -1.580 1.00 86.88 143 ILE A C 1
ATOM 1134 O O . ILE A 1 143 ? 18.709 1.475 -2.723 1.00 86.88 143 ILE A O 1
ATOM 1138 N N . CYS A 1 144 ? 17.884 2.280 -0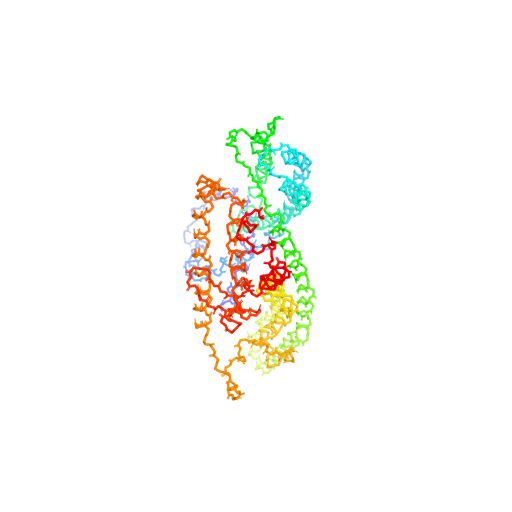.809 1.00 91.25 144 CYS A N 1
ATOM 1139 C CA . CYS A 1 144 ? 17.828 3.664 -1.274 1.00 91.25 144 CYS A CA 1
ATOM 1140 C C . CYS A 1 144 ? 19.217 4.210 -1.635 1.00 91.25 144 CYS A C 1
ATOM 1142 O O . CYS A 1 144 ? 19.368 4.903 -2.643 1.00 91.25 144 CYS A O 1
ATOM 1144 N N . ALA A 1 145 ? 20.240 3.898 -0.835 1.00 93.31 145 ALA A N 1
ATOM 1145 C CA . ALA A 1 145 ? 21.610 4.313 -1.091 1.00 93.31 145 ALA A CA 1
ATOM 1146 C C . ALA A 1 145 ? 22.159 3.635 -2.345 1.00 93.31 145 ALA A C 1
ATOM 1148 O O . ALA A 1 145 ? 22.698 4.334 -3.195 1.00 93.31 145 ALA A O 1
ATOM 1149 N N . THR A 1 146 ? 21.979 2.325 -2.512 1.00 90.56 146 THR A N 1
ATOM 1150 C CA . THR A 1 146 ? 22.471 1.580 -3.683 1.00 90.56 146 THR A CA 1
ATOM 1151 C C . THR A 1 146 ? 21.789 2.035 -4.968 1.00 90.56 146 THR A C 1
ATOM 1153 O O . THR A 1 146 ? 22.472 2.502 -5.876 1.00 90.56 146 THR A O 1
ATOM 1156 N N . VAL A 1 147 ? 20.455 2.008 -5.028 1.00 90.88 147 VAL A N 1
ATOM 1157 C CA . VAL A 1 147 ? 19.689 2.404 -6.223 1.00 90.88 147 VAL A CA 1
ATOM 1158 C C . VAL A 1 147 ? 19.881 3.888 -6.531 1.00 90.88 147 VAL A C 1
ATOM 1160 O O . VAL A 1 147 ? 20.204 4.265 -7.661 1.00 90.88 147 VAL A O 1
ATOM 1163 N N . GLY A 1 148 ? 19.728 4.747 -5.519 1.00 92.12 148 GLY A N 1
ATOM 1164 C CA . GLY A 1 148 ? 19.821 6.194 -5.680 1.00 92.12 148 GLY A CA 1
ATOM 1165 C C . GLY A 1 148 ? 21.224 6.652 -6.070 1.00 92.12 148 GLY A C 1
ATOM 1166 O O . GLY A 1 148 ? 21.374 7.517 -6.938 1.00 92.12 148 GLY A O 1
ATOM 1167 N N . SER A 1 149 ? 22.265 6.067 -5.471 1.00 93.44 149 SER A N 1
ATOM 1168 C CA . SER A 1 149 ? 23.644 6.399 -5.830 1.00 93.44 149 SER A CA 1
ATOM 1169 C C . SER A 1 149 ? 24.028 5.835 -7.193 1.00 93.44 149 SER A C 1
ATOM 1171 O O . SER A 1 149 ? 24.577 6.590 -7.993 1.00 93.44 149 SER A O 1
ATOM 1173 N N . PHE A 1 150 ? 23.669 4.587 -7.514 1.00 93.56 150 PHE A N 1
ATOM 1174 C CA . PHE A 1 150 ? 23.919 3.987 -8.825 1.00 93.56 150 PHE A CA 1
ATOM 1175 C C . PHE A 1 150 ? 23.317 4.839 -9.945 1.00 93.56 150 PHE A C 1
ATOM 1177 O O . PHE A 1 150 ? 24.048 5.324 -10.810 1.00 93.56 150 PHE A O 1
ATOM 1184 N N . ALA A 1 151 ? 22.014 5.131 -9.879 1.00 93.44 151 ALA A N 1
ATOM 1185 C CA . ALA A 1 151 ? 21.336 5.946 -10.885 1.00 93.44 151 ALA A CA 1
ATOM 1186 C C . ALA A 1 151 ? 21.982 7.335 -11.020 1.00 93.44 151 ALA A C 1
ATOM 1188 O O . ALA A 1 151 ? 22.257 7.810 -12.127 1.00 93.44 151 ALA A O 1
ATOM 1189 N N . ARG A 1 152 ? 22.293 7.981 -9.889 1.00 94.38 152 ARG A N 1
ATOM 1190 C CA . ARG A 1 152 ? 22.924 9.305 -9.869 1.00 94.38 152 ARG A CA 1
ATOM 1191 C C . ARG A 1 152 ? 24.326 9.293 -10.481 1.00 94.38 152 ARG A C 1
ATOM 1193 O O . ARG A 1 152 ? 24.642 10.214 -11.239 1.00 94.38 152 ARG A O 1
ATOM 1200 N N . PHE A 1 153 ? 25.166 8.311 -10.154 1.00 94.75 153 PHE A N 1
ATOM 1201 C CA . PHE A 1 153 ? 26.533 8.214 -10.673 1.00 94.75 153 PHE A CA 1
ATOM 1202 C C . PHE A 1 153 ? 26.543 7.837 -12.150 1.00 94.75 153 PHE A C 1
ATOM 1204 O O . PHE A 1 153 ? 27.178 8.541 -12.931 1.00 94.75 153 PHE A O 1
ATOM 1211 N N . VAL A 1 154 ? 25.775 6.828 -12.560 1.00 94.25 154 VAL A N 1
ATOM 1212 C CA . VAL A 1 154 ? 25.666 6.413 -13.965 1.00 94.25 154 VAL A CA 1
ATOM 1213 C C . VAL A 1 154 ? 25.173 7.563 -14.834 1.00 94.25 154 VAL A C 1
ATOM 1215 O O . VAL A 1 154 ? 25.822 7.908 -15.825 1.00 94.25 154 VAL A O 1
ATOM 1218 N N . PHE A 1 155 ? 24.083 8.233 -14.448 1.00 94.94 155 PHE A N 1
ATOM 1219 C CA . PHE A 1 155 ? 23.536 9.340 -15.232 1.00 94.94 155 PHE A CA 1
ATOM 1220 C C . PHE A 1 155 ? 24.512 10.515 -15.321 1.00 94.94 155 PHE A C 1
ATOM 1222 O O . PHE A 1 155 ? 24.680 11.131 -16.375 1.00 94.94 155 PHE A O 1
ATOM 1229 N N . ARG A 1 156 ? 25.197 10.837 -14.219 1.00 94.31 156 ARG A N 1
ATOM 1230 C CA . ARG A 1 156 ? 26.146 11.950 -14.197 1.00 94.31 156 ARG A CA 1
ATOM 1231 C C . ARG A 1 156 ? 27.404 11.653 -15.006 1.00 94.31 156 ARG A C 1
ATOM 1233 O O . ARG A 1 156 ? 27.843 12.531 -15.748 1.00 94.31 156 ARG A O 1
ATOM 1240 N N . THR A 1 157 ? 27.954 10.449 -14.894 1.00 94.00 157 THR A N 1
ATOM 1241 C CA . THR A 1 157 ? 29.095 9.999 -15.696 1.00 94.00 157 THR A CA 1
ATOM 1242 C C . THR A 1 157 ? 28.722 9.980 -17.175 1.00 94.00 157 THR A C 1
ATOM 1244 O O . THR A 1 157 ? 29.426 10.594 -17.974 1.00 94.00 157 THR A O 1
ATOM 1247 N N . SER A 1 158 ? 27.555 9.428 -17.526 1.00 92.31 158 SER A N 1
ATOM 1248 C CA . SER A 1 158 ? 27.017 9.460 -18.895 1.00 92.31 158 SER A CA 1
ATOM 1249 C C . SER A 1 158 ? 26.889 10.894 -19.410 1.00 92.31 158 SER A C 1
ATOM 1251 O O . SER A 1 158 ? 27.357 11.219 -20.495 1.00 92.31 158 SER A O 1
ATOM 1253 N N . LYS A 1 159 ? 26.338 11.809 -18.601 1.00 94.25 159 LYS A N 1
ATOM 1254 C CA . LYS A 1 159 ? 26.212 13.234 -18.944 1.00 94.25 159 LYS A CA 1
ATOM 1255 C C . LYS A 1 159 ? 27.568 13.919 -19.118 1.00 94.25 159 LYS A C 1
ATOM 1257 O O . LYS A 1 159 ? 27.695 14.801 -19.967 1.00 94.25 159 LYS A O 1
ATOM 1262 N N . ASN A 1 160 ? 28.571 13.565 -18.317 1.00 91.06 160 ASN A N 1
ATOM 1263 C CA . ASN A 1 160 ? 29.926 14.098 -18.445 1.00 91.06 160 ASN A CA 1
ATOM 1264 C C . ASN A 1 160 ? 30.587 13.605 -19.740 1.00 91.06 160 ASN A C 1
ATOM 1266 O O . ASN A 1 160 ? 31.078 14.439 -20.500 1.00 91.06 160 ASN A O 1
ATOM 1270 N N . VAL A 1 161 ? 30.503 12.303 -20.033 1.00 88.94 161 VAL A N 1
ATOM 1271 C CA . VAL A 1 161 ? 30.996 11.690 -21.279 1.00 88.94 161 VAL A CA 1
ATOM 1272 C C . VAL A 1 161 ? 30.292 12.297 -22.493 1.00 88.94 161 VAL A C 1
ATOM 1274 O O . VAL A 1 161 ? 30.946 12.778 -23.416 1.00 88.94 161 VAL A O 1
ATOM 1277 N N . TYR A 1 162 ? 28.962 12.412 -22.446 1.00 87.44 162 TYR A N 1
ATOM 1278 C CA . TYR A 1 162 ? 28.157 13.078 -23.470 1.00 87.44 162 TYR A CA 1
ATOM 1279 C C . TYR A 1 162 ? 28.608 14.528 -23.713 1.00 87.44 162 TYR A C 1
ATOM 1281 O O . TYR A 1 162 ? 28.615 15.012 -24.844 1.00 87.44 162 TYR A O 1
ATOM 1289 N N . LYS A 1 163 ? 29.028 15.246 -22.666 1.00 88.38 163 LYS A N 1
ATOM 1290 C CA . LYS A 1 163 ? 29.547 16.619 -22.772 1.00 88.38 163 LYS A CA 1
ATOM 1291 C C . LYS A 1 163 ? 31.037 16.697 -23.127 1.00 88.38 163 LYS A C 1
ATOM 1293 O O . LYS A 1 163 ? 31.554 17.808 -23.210 1.00 88.38 163 LYS A O 1
ATOM 1298 N N . GLY A 1 164 ? 31.726 15.570 -23.318 1.00 83.25 164 GLY A N 1
ATOM 1299 C CA . GLY A 1 164 ? 33.173 15.530 -23.552 1.00 83.25 164 GLY A CA 1
ATOM 1300 C C . GLY A 1 164 ? 33.997 16.012 -22.352 1.00 83.25 164 GLY A C 1
ATOM 1301 O O . GLY A 1 164 ? 35.096 16.531 -22.525 1.00 83.25 164 GLY A O 1
ATOM 1302 N N . LYS A 1 165 ? 33.450 15.911 -21.136 1.00 89.12 165 LYS A N 1
ATOM 1303 C CA . LYS A 1 165 ? 34.154 16.211 -19.882 1.00 89.12 165 LYS A CA 1
ATOM 1304 C C . LYS A 1 165 ? 34.743 14.928 -19.304 1.00 89.12 165 LYS A C 1
ATOM 1306 O O . LYS A 1 165 ? 34.248 13.842 -19.593 1.00 89.12 165 LYS A O 1
ATOM 1311 N N . SER A 1 166 ? 35.745 15.063 -18.431 1.00 90.44 166 SER A N 1
ATOM 1312 C CA . SER A 1 166 ? 36.248 13.922 -17.655 1.00 90.44 166 SER A CA 1
ATOM 1313 C C . SER A 1 166 ? 35.081 13.215 -16.941 1.00 90.44 166 SER A C 1
ATOM 1315 O O . SER A 1 166 ? 34.267 13.904 -16.306 1.00 90.44 166 SER A O 1
ATOM 1317 N N . PRO A 1 167 ? 34.978 11.872 -17.015 1.00 87.88 167 PRO A N 1
ATOM 1318 C CA . PRO A 1 167 ? 33.927 11.115 -16.332 1.00 87.88 167 PRO A CA 1
ATOM 1319 C C . PRO A 1 167 ? 33.931 11.375 -14.815 1.00 87.88 167 PRO A C 1
ATOM 1321 O O . PRO A 1 167 ? 32.871 11.406 -14.189 1.00 87.88 167 PRO A O 1
ATOM 1324 N N . PHE A 1 168 ? 35.100 11.709 -14.259 1.00 90.50 168 PHE A N 1
ATOM 1325 C CA . PHE A 1 168 ? 35.338 11.982 -12.839 1.00 90.50 168 PHE A CA 1
ATOM 1326 C C . PHE A 1 168 ? 35.080 13.442 -12.410 1.00 90.50 168 PHE A C 1
ATOM 1328 O O . PHE A 1 168 ? 35.366 13.845 -11.282 1.00 90.50 168 PHE A O 1
ATOM 1335 N N . HIS A 1 169 ? 34.540 14.287 -13.292 1.00 89.56 169 HIS A N 1
ATOM 1336 C CA . HIS A 1 169 ? 34.345 15.705 -12.989 1.00 89.56 169 HIS A CA 1
ATOM 1337 C C . HIS A 1 169 ? 33.301 15.934 -11.871 1.00 89.56 169 HIS A C 1
ATOM 1339 O O . HIS A 1 169 ? 32.129 15.560 -12.009 1.00 89.56 169 HIS A O 1
ATOM 1345 N N . LYS A 1 170 ? 33.715 16.650 -10.809 1.00 86.44 170 LYS A N 1
ATOM 1346 C CA . LYS A 1 170 ? 32.932 16.998 -9.600 1.00 86.44 170 LYS A CA 1
ATOM 1347 C C . LYS A 1 170 ? 32.607 15.821 -8.675 1.00 86.44 170 LYS A C 1
ATOM 1349 O O . LYS A 1 170 ? 31.488 15.709 -8.175 1.00 86.44 170 LYS A O 1
ATOM 1354 N N . TRP A 1 171 ? 33.567 14.929 -8.456 1.00 83.81 171 TRP A N 1
ATOM 1355 C CA . TRP A 1 171 ? 33.437 13.895 -7.427 1.00 83.81 171 TRP A CA 1
ATOM 1356 C C . TRP A 1 171 ? 33.489 14.456 -5.996 1.00 83.81 171 TRP A C 1
ATOM 1358 O O . TRP A 1 171 ? 32.997 13.804 -5.087 1.00 83.81 171 TRP A O 1
ATOM 1368 N N . ASP A 1 172 ? 33.938 15.699 -5.790 1.00 86.69 172 ASP A N 1
ATOM 1369 C CA . ASP A 1 172 ? 33.918 16.411 -4.498 1.00 86.69 172 ASP A CA 1
ATOM 1370 C C . ASP A 1 172 ? 32.529 16.458 -3.831 1.00 86.69 172 ASP A C 1
ATOM 1372 O O . ASP A 1 172 ? 32.409 16.502 -2.606 1.00 86.69 172 ASP A O 1
ATOM 1376 N N . MET A 1 173 ? 31.445 16.405 -4.613 1.00 85.62 173 MET A N 1
ATOM 1377 C CA . MET A 1 173 ? 30.105 16.375 -4.023 1.00 85.62 173 MET A CA 1
ATOM 1378 C C . MET A 1 173 ? 29.768 15.042 -3.341 1.00 85.62 173 MET A C 1
ATOM 1380 O O . MET A 1 173 ? 28.775 14.997 -2.622 1.00 85.62 173 MET A O 1
ATOM 1384 N N . PHE A 1 174 ? 30.543 13.976 -3.565 1.00 88.19 174 PHE A N 1
ATOM 1385 C CA . PHE A 1 174 ? 30.438 12.716 -2.820 1.00 88.19 174 PHE A CA 1
ATOM 1386 C C . PHE A 1 174 ? 30.635 12.981 -1.329 1.00 88.19 174 PHE A C 1
ATOM 1388 O O . PHE A 1 174 ? 29.750 12.702 -0.523 1.00 88.19 174 PHE A O 1
ATOM 1395 N N . GLN A 1 175 ? 31.749 13.634 -0.991 1.00 92.75 175 GLN A N 1
ATOM 1396 C CA . GLN A 1 175 ? 32.093 13.983 0.381 1.00 92.75 175 GLN A CA 1
ATOM 1397 C C . GLN A 1 175 ? 31.066 14.955 0.970 1.00 92.75 175 GLN A C 1
ATOM 1399 O O . GLN A 1 175 ? 30.601 14.760 2.088 1.00 92.75 175 GLN A O 1
ATOM 1404 N N . LYS A 1 176 ? 30.614 15.943 0.183 1.00 94.62 176 LYS A N 1
ATOM 1405 C CA . LYS A 1 176 ? 29.523 16.847 0.595 1.00 94.62 176 LYS A CA 1
ATOM 1406 C C . LYS A 1 176 ? 28.216 16.094 0.868 1.00 94.62 176 LYS A C 1
ATOM 1408 O O . LYS A 1 176 ? 27.496 16.453 1.792 1.00 94.62 176 LYS A O 1
ATOM 1413 N N . GLY A 1 177 ? 27.899 15.069 0.076 1.00 92.62 177 GLY A N 1
ATOM 1414 C CA . GLY A 1 177 ? 26.716 14.229 0.258 1.00 92.62 177 GLY A CA 1
ATOM 1415 C C . GLY A 1 177 ? 26.780 13.397 1.537 1.00 92.62 177 GLY A C 1
ATOM 1416 O O . GLY A 1 177 ? 25.798 13.356 2.273 1.00 92.62 177 GLY A O 1
ATOM 1417 N N . ILE A 1 178 ? 27.942 12.804 1.822 1.00 95.81 178 ILE A N 1
ATOM 1418 C CA . ILE A 1 178 ? 28.199 12.043 3.052 1.00 95.81 178 ILE A CA 1
ATOM 1419 C C . ILE A 1 178 ? 28.111 12.952 4.278 1.00 95.81 178 ILE A C 1
ATOM 1421 O O . ILE A 1 178 ? 27.363 12.641 5.201 1.00 95.81 178 ILE A O 1
ATOM 1425 N N . ASN A 1 179 ? 28.794 14.100 4.262 1.00 96.50 179 ASN A N 1
ATOM 1426 C CA . ASN A 1 179 ? 28.758 15.058 5.369 1.00 96.50 179 ASN A CA 1
ATOM 1427 C C . ASN A 1 179 ? 27.331 15.555 5.614 1.00 96.50 179 ASN A C 1
ATOM 1429 O O . ASN A 1 179 ? 26.839 15.485 6.732 1.00 96.50 179 ASN A O 1
ATOM 1433 N N . LYS A 1 180 ? 26.606 15.923 4.550 1.00 96.06 180 LYS A N 1
ATOM 1434 C CA . LYS A 1 180 ? 25.201 16.331 4.659 1.00 96.06 180 LYS A CA 1
ATOM 1435 C C . LYS A 1 180 ? 24.309 15.225 5.234 1.00 96.06 180 LYS A C 1
ATOM 1437 O O . LYS A 1 180 ? 23.373 15.525 5.967 1.00 96.06 180 LYS A O 1
ATOM 1442 N N . TYR A 1 181 ? 24.549 13.962 4.879 1.00 95.75 181 TYR A N 1
ATOM 1443 C CA . TYR A 1 181 ? 23.802 12.833 5.439 1.00 95.75 181 TYR A CA 1
ATOM 1444 C C . TYR A 1 181 ? 24.110 12.636 6.928 1.00 95.75 181 TYR A C 1
ATOM 1446 O O . TYR A 1 181 ? 23.193 12.468 7.731 1.00 95.75 181 TYR A O 1
ATOM 1454 N N . TYR A 1 182 ? 25.385 12.721 7.304 1.00 96.00 182 TYR A N 1
ATOM 1455 C CA . TYR A 1 182 ? 25.828 12.656 8.692 1.00 96.00 182 TYR A CA 1
ATOM 1456 C C . TYR A 1 182 ? 25.245 13.794 9.545 1.00 96.00 182 TYR A C 1
ATOM 1458 O O . TYR A 1 182 ? 24.718 13.543 10.630 1.00 96.00 182 TYR A O 1
ATOM 1466 N N . ASP A 1 183 ? 25.266 15.025 9.032 1.00 95.31 183 ASP A N 1
ATOM 1467 C CA . ASP A 1 183 ? 24.727 16.201 9.717 1.00 95.31 183 ASP A CA 1
ATOM 1468 C C . ASP A 1 183 ? 23.221 16.071 9.951 1.00 95.31 183 ASP A C 1
ATOM 1470 O O . ASP A 1 183 ? 22.748 16.352 11.048 1.00 95.31 183 ASP A O 1
ATOM 1474 N N . LYS A 1 184 ? 22.470 15.538 8.977 1.00 93.50 184 LYS A N 1
ATOM 1475 C CA . LYS A 1 184 ? 21.039 15.244 9.150 1.00 93.50 184 LYS A CA 1
ATOM 1476 C C . LYS A 1 184 ? 20.771 14.243 10.276 1.00 93.50 184 LYS A C 1
ATOM 1478 O O . LYS A 1 184 ? 19.836 14.437 11.047 1.00 93.50 184 LYS A O 1
ATOM 1483 N N . HIS A 1 185 ? 21.588 13.194 10.396 1.00 90.19 185 HIS A N 1
ATOM 1484 C CA . HIS A 1 185 ? 21.490 12.245 11.515 1.00 90.19 185 HIS A CA 1
ATOM 1485 C C . HIS A 1 185 ? 21.792 12.916 12.857 1.00 90.19 185 HIS A C 1
ATOM 1487 O O . HIS A 1 185 ? 21.109 12.657 13.847 1.00 90.19 185 HIS A O 1
ATOM 1493 N N . LYS A 1 186 ? 22.787 13.809 12.896 1.00 91.25 186 LYS A N 1
ATOM 1494 C CA . LYS A 1 186 ? 23.123 14.582 14.098 1.00 91.25 186 LYS A CA 1
ATOM 1495 C C . LYS A 1 186 ? 21.986 15.531 14.499 1.00 91.25 186 LYS A C 1
ATOM 1497 O O . LYS A 1 186 ? 21.642 15.575 15.676 1.00 91.25 186 LYS A O 1
ATOM 1502 N N . GLN A 1 187 ? 21.397 16.242 13.537 1.00 93.06 187 GLN A N 1
ATOM 1503 C CA . GLN A 1 187 ? 20.281 17.169 13.756 1.00 93.06 187 GLN A CA 1
ATOM 1504 C C . GLN A 1 187 ? 19.030 16.450 14.253 1.00 93.06 187 GLN A C 1
ATOM 1506 O O . GLN A 1 187 ? 18.437 16.884 15.232 1.00 93.06 187 GLN A O 1
ATOM 1511 N N . PHE A 1 188 ? 18.673 15.306 13.664 1.00 87.62 188 PHE A N 1
ATOM 1512 C CA . PHE A 1 188 ? 17.518 14.527 14.116 1.00 87.62 188 PHE A CA 1
ATOM 1513 C C . PHE A 1 188 ? 17.617 14.160 15.608 1.00 87.62 188 PHE A C 1
ATOM 1515 O O . PHE A 1 188 ? 16.690 14.369 16.383 1.00 87.62 188 PHE A O 1
ATOM 1522 N N . VAL A 1 189 ? 18.782 13.675 16.035 1.00 87.12 189 VAL A N 1
ATOM 1523 C CA . VAL A 1 189 ?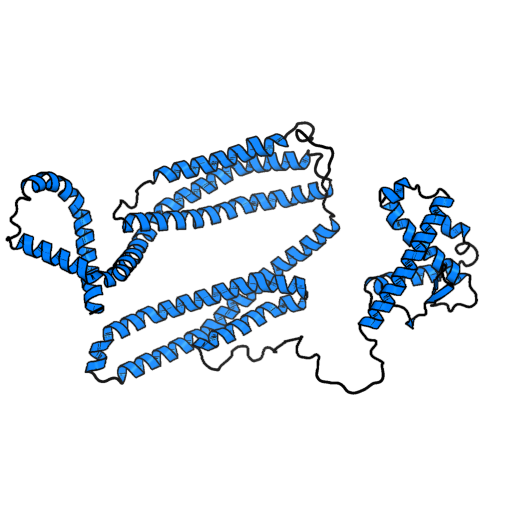 19.014 13.257 17.423 1.00 87.12 189 VAL A CA 1
ATOM 1524 C C . VAL A 1 189 ? 19.170 14.429 18.397 1.00 87.12 189 VAL A C 1
ATOM 1526 O O . VAL A 1 189 ? 18.893 14.278 19.592 1.00 87.12 189 VAL A O 1
ATOM 1529 N N . GLY A 1 190 ? 19.713 15.548 17.921 1.00 86.88 190 GLY A N 1
ATOM 1530 C CA . GLY A 1 190 ? 20.018 16.721 18.736 1.00 86.88 190 GLY A CA 1
ATOM 1531 C C . GLY A 1 190 ? 18.828 17.658 18.892 1.00 86.88 190 GLY A C 1
ATOM 1532 O O . GLY A 1 190 ? 18.461 17.985 20.012 1.00 86.88 190 GLY A O 1
ATOM 1533 N N . GLU A 1 191 ? 18.235 18.063 17.773 1.00 89.12 191 GLU A N 1
ATOM 1534 C CA . GLU A 1 191 ? 17.176 19.071 17.712 1.00 89.12 191 GLU A CA 1
ATOM 1535 C C . GLU A 1 191 ? 15.811 18.409 17.913 1.00 89.12 191 GLU A C 1
ATOM 1537 O O . GLU A 1 191 ? 15.140 18.677 18.903 1.00 89.12 191 GLU A O 1
ATOM 1542 N N . VAL A 1 192 ? 15.444 17.453 17.048 1.00 88.25 192 VAL A N 1
ATOM 1543 C CA . VAL A 1 192 ? 14.093 16.860 17.058 1.00 88.25 192 VAL A CA 1
ATOM 1544 C C . VAL A 1 192 ? 13.860 16.021 18.309 1.00 88.25 192 VAL A C 1
ATOM 1546 O O . VAL A 1 192 ? 12.880 16.221 19.012 1.00 88.25 192 VAL A O 1
ATOM 1549 N N . CYS A 1 193 ? 14.762 15.090 18.636 1.00 89.00 193 CYS A N 1
ATOM 1550 C CA . CYS A 1 193 ? 14.618 14.304 19.865 1.00 89.00 193 CYS A CA 1
ATOM 1551 C C . CYS A 1 193 ? 14.846 15.139 21.136 1.00 89.00 193 CYS A C 1
ATOM 1553 O O . CYS A 1 193 ? 14.364 14.748 22.195 1.00 89.00 193 CYS A O 1
ATOM 1555 N N . GLY A 1 194 ? 15.585 16.251 21.051 1.00 89.88 194 GLY A N 1
ATOM 1556 C CA . GLY A 1 194 ? 15.922 17.089 22.203 1.00 89.88 194 GLY A CA 1
ATOM 1557 C C . GLY A 1 194 ? 14.703 17.748 22.846 1.00 89.88 194 GLY A C 1
ATOM 1558 O O . GLY A 1 194 ? 14.626 17.814 24.068 1.00 89.88 194 GLY A O 1
ATOM 1559 N N . GLU A 1 195 ? 13.713 18.150 22.045 1.00 90.50 195 GLU A N 1
ATOM 1560 C CA . GLU A 1 195 ? 12.464 18.758 22.534 1.00 90.50 195 GLU A CA 1
ATOM 1561 C C . GLU A 1 195 ? 11.625 17.813 23.415 1.00 90.50 195 GLU A C 1
ATOM 1563 O O . GLU A 1 195 ? 10.864 18.268 24.274 1.00 90.50 195 GLU A O 1
ATOM 1568 N N . TYR A 1 196 ? 11.798 16.500 23.236 1.00 89.25 196 TYR A N 1
ATOM 1569 C CA . TYR A 1 196 ? 11.056 15.453 23.944 1.00 89.25 196 TYR A CA 1
ATOM 1570 C C . TYR A 1 196 ? 11.874 14.754 25.047 1.00 89.25 196 TYR A C 1
ATOM 1572 O O . TYR A 1 196 ? 11.330 13.913 25.760 1.00 89.25 196 TYR A O 1
ATOM 1580 N N . ASP A 1 197 ? 13.163 15.079 25.212 1.00 89.69 197 ASP A N 1
ATOM 1581 C CA . ASP A 1 197 ? 14.093 14.410 26.142 1.00 89.69 197 ASP A CA 1
ATOM 1582 C C . ASP A 1 197 ? 14.195 15.119 27.511 1.00 89.69 197 ASP A C 1
ATOM 1584 O O . ASP A 1 197 ? 15.271 15.221 28.104 1.00 89.69 197 ASP A O 1
ATOM 1588 N N . HIS A 1 198 ? 13.078 15.645 28.024 1.00 91.06 198 HIS A N 1
ATOM 1589 C CA . HIS A 1 198 ? 13.045 16.296 29.337 1.00 91.06 198 HIS A CA 1
ATOM 1590 C C . HIS A 1 198 ? 13.096 15.252 30.478 1.00 91.06 198 HIS A C 1
ATOM 1592 O O . HIS A 1 198 ? 12.416 14.226 30.382 1.00 91.06 198 HIS A O 1
ATOM 1598 N N . PRO A 1 199 ? 13.821 15.491 31.596 1.00 87.88 199 PRO A N 1
ATOM 1599 C CA . PRO A 1 199 ? 13.936 14.533 32.707 1.00 87.88 199 PRO A CA 1
ATOM 1600 C C . PRO A 1 199 ? 12.602 14.099 33.327 1.00 87.88 199 PRO A C 1
ATOM 1602 O 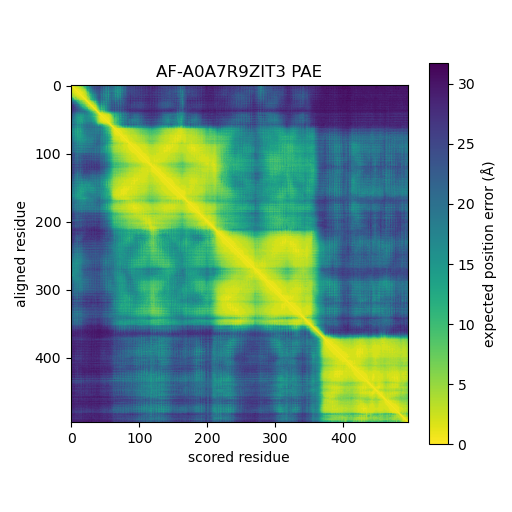O . PRO A 1 199 ? 12.497 12.990 33.840 1.00 87.88 199 PRO A O 1
ATOM 1605 N N . THR A 1 200 ? 11.580 14.958 33.272 1.00 87.44 200 THR A N 1
ATOM 1606 C CA . THR A 1 200 ? 10.233 14.655 33.791 1.00 87.44 200 THR A CA 1
ATOM 1607 C C . THR A 1 200 ? 9.357 13.880 32.804 1.00 87.44 200 THR A C 1
ATOM 1609 O O . THR A 1 200 ? 8.230 13.536 33.144 1.00 87.44 200 THR A O 1
ATOM 1612 N N . GLY A 1 201 ? 9.819 13.651 31.568 1.00 88.62 201 GLY A N 1
ATOM 1613 C CA . GLY A 1 201 ? 9.004 13.065 30.502 1.00 88.62 201 GLY A CA 1
ATOM 1614 C C . GLY A 1 201 ? 7.972 14.020 29.887 1.00 88.62 201 GLY A C 1
ATOM 1615 O O . GLY A 1 201 ? 7.209 13.619 29.007 1.00 88.62 201 GLY A O 1
ATOM 1616 N N . ILE A 1 202 ? 7.935 15.281 30.323 1.00 90.38 202 ILE A N 1
ATOM 1617 C CA . ILE A 1 202 ? 7.048 16.317 29.786 1.00 90.38 202 ILE A CA 1
ATOM 1618 C C . ILE A 1 202 ? 7.803 17.100 28.706 1.00 90.38 202 ILE A C 1
ATOM 1620 O O . ILE A 1 202 ? 8.787 17.756 29.044 1.00 90.38 202 ILE A O 1
ATOM 1624 N N . PRO A 1 203 ? 7.386 17.056 27.426 1.00 90.75 203 PRO A N 1
ATOM 1625 C CA . PRO A 1 203 ? 8.042 17.828 26.375 1.00 90.75 203 PRO A CA 1
ATOM 1626 C C . PRO A 1 203 ? 7.952 19.331 26.625 1.00 90.75 203 PRO A C 1
ATOM 1628 O O . PRO A 1 203 ? 6.977 19.824 27.204 1.00 90.75 203 PRO A O 1
ATOM 1631 N N . ASN A 1 204 ? 8.940 20.071 26.130 1.00 88.50 204 ASN A N 1
ATOM 1632 C CA . ASN A 1 204 ? 8.941 21.525 26.243 1.00 88.50 204 ASN A CA 1
ATOM 1633 C C . ASN A 1 204 ? 7.729 22.109 25.491 1.00 88.50 204 ASN A C 1
ATOM 1635 O O . ASN A 1 204 ? 7.569 21.888 24.294 1.00 88.50 204 ASN A O 1
ATOM 1639 N N . GLY A 1 205 ? 6.864 22.851 26.192 1.00 91.19 205 GLY A N 1
ATOM 1640 C CA . GLY A 1 205 ? 5.668 23.471 25.601 1.00 91.19 205 GLY A CA 1
ATOM 1641 C C . GLY A 1 205 ? 4.430 22.566 25.492 1.00 91.19 205 GLY A C 1
ATOM 1642 O O . GLY A 1 205 ? 3.497 22.902 24.761 1.00 91.19 205 GLY A O 1
ATOM 1643 N N . TRP A 1 206 ? 4.394 21.430 26.198 1.00 91.06 206 TRP A N 1
ATOM 1644 C CA . TRP A 1 206 ? 3.231 20.537 26.208 1.00 91.06 206 TRP A CA 1
ATOM 1645 C C . TRP A 1 206 ? 1.983 21.182 26.842 1.00 91.06 206 TRP A C 1
ATOM 1647 O O . TRP A 1 206 ? 2.062 21.795 27.904 1.00 91.06 206 TRP A O 1
ATOM 1657 N N . ARG A 1 207 ? 0.819 21.015 26.197 1.00 91.50 207 ARG A N 1
ATOM 1658 C CA . ARG A 1 207 ? -0.469 21.631 26.586 1.00 91.50 207 ARG A CA 1
ATOM 1659 C C . ARG A 1 207 ? -1.401 20.724 27.402 1.00 91.50 207 ARG A C 1
ATOM 1661 O O . ARG A 1 207 ? -2.521 21.123 27.687 1.00 91.50 207 ARG A O 1
ATOM 1668 N N . GLY A 1 208 ? -0.960 19.518 27.765 1.00 89.44 208 GLY A N 1
ATOM 1669 C CA . GLY A 1 208 ? -1.776 18.543 28.507 1.00 89.44 208 GLY A CA 1
ATOM 1670 C C . GLY A 1 208 ? -2.471 17.485 27.641 1.00 89.44 208 GLY A C 1
ATOM 1671 O O . GLY A 1 208 ? -3.046 16.541 28.177 1.00 89.44 208 GLY A O 1
ATOM 1672 N N . ASP A 1 209 ? -2.381 17.584 26.312 1.00 88.81 209 ASP A N 1
ATOM 1673 C CA . ASP A 1 209 ? -3.001 16.614 25.405 1.00 88.81 209 ASP A CA 1
ATOM 1674 C C . ASP A 1 209 ? -2.284 15.257 25.443 1.00 88.81 209 ASP A C 1
ATOM 1676 O O . ASP A 1 209 ? -1.064 15.175 25.266 1.00 88.81 209 ASP A O 1
ATOM 1680 N N . SER A 1 210 ? -3.042 14.174 25.624 1.00 86.81 210 SER A N 1
ATOM 1681 C CA . SER A 1 210 ? -2.522 12.803 25.595 1.00 86.81 210 SER A CA 1
ATOM 1682 C C . SER A 1 210 ? -3.066 12.023 24.400 1.00 86.81 210 SER A C 1
ATOM 1684 O O . SER A 1 210 ? -4.272 11.984 24.148 1.00 86.81 210 SER A O 1
ATOM 1686 N N . TYR A 1 211 ? -2.173 11.350 23.679 1.00 86.88 211 TYR A N 1
ATOM 1687 C CA . TYR A 1 211 ? -2.503 10.555 22.500 1.00 86.88 211 TYR A CA 1
ATOM 1688 C C . TYR A 1 211 ? -2.562 9.076 22.878 1.00 86.88 211 TYR A C 1
ATOM 1690 O O . TYR A 1 211 ? -1.613 8.524 23.434 1.00 86.88 211 TYR A O 1
ATOM 1698 N N . GLY A 1 212 ? -3.679 8.425 22.564 1.00 84.00 212 GLY A N 1
ATOM 1699 C CA . GLY A 1 212 ? -3.817 6.968 22.601 1.00 84.00 212 GLY A CA 1
ATOM 1700 C C . GLY A 1 212 ? -4.293 6.460 21.254 1.00 84.00 212 GLY A C 1
ATOM 1701 O O . GLY A 1 212 ? -4.756 7.244 20.421 1.00 84.00 212 GLY A O 1
ATOM 1702 N N . ILE A 1 213 ? -4.197 5.152 21.039 1.00 78.56 213 ILE A N 1
ATOM 1703 C CA . ILE A 1 213 ? -4.771 4.534 19.848 1.00 78.56 213 ILE A CA 1
ATOM 1704 C C . ILE A 1 213 ? -5.811 3.523 20.306 1.00 78.56 213 ILE A C 1
ATOM 1706 O O . ILE A 1 213 ? -5.472 2.658 21.104 1.00 78.56 213 ILE A O 1
ATOM 1710 N N . PRO A 1 214 ? -7.050 3.545 19.783 1.00 76.94 214 PRO A N 1
ATOM 1711 C CA . PRO A 1 214 ? -8.044 2.529 20.113 1.00 76.94 214 PRO A CA 1
ATOM 1712 C C . PRO A 1 214 ? -7.505 1.124 19.790 1.00 76.94 214 PRO A C 1
ATOM 1714 O O . PRO A 1 214 ? -7.612 0.664 18.652 1.00 76.94 214 PRO A O 1
ATOM 1717 N N . LEU A 1 215 ? -6.933 0.439 20.791 1.00 73.38 215 LEU A N 1
ATOM 1718 C CA . LEU A 1 215 ? -6.127 -0.780 20.630 1.00 73.38 215 LEU A CA 1
ATOM 1719 C C . LEU A 1 215 ? -6.903 -1.866 19.886 1.00 73.38 215 LEU A C 1
ATOM 1721 O O . LEU A 1 215 ? -6.356 -2.567 19.047 1.00 73.38 215 LEU A O 1
ATOM 1725 N N . ARG A 1 216 ? -8.219 -1.943 20.114 1.00 73.31 216 ARG A N 1
ATOM 1726 C CA . ARG A 1 216 ? -9.115 -2.846 19.385 1.00 73.31 216 ARG A CA 1
ATOM 1727 C C . ARG A 1 216 ? -9.111 -2.588 17.875 1.00 73.31 216 ARG A C 1
ATOM 1729 O O . ARG A 1 216 ? -9.072 -3.540 17.105 1.00 73.31 216 ARG A O 1
ATOM 1736 N N . ARG A 1 217 ? -9.143 -1.322 17.444 1.00 77.94 217 ARG A N 1
ATOM 1737 C CA . ARG A 1 217 ? -9.048 -0.963 16.020 1.00 77.94 217 ARG A CA 1
ATOM 1738 C C . ARG A 1 217 ? -7.649 -1.252 15.478 1.00 77.94 217 ARG A C 1
ATOM 1740 O O . ARG A 1 217 ? -7.548 -1.735 14.360 1.00 77.94 217 ARG A O 1
ATOM 1747 N N . VAL A 1 218 ? -6.599 -1.036 16.276 1.00 75.06 218 VAL A N 1
ATOM 1748 C CA . VAL A 1 218 ? -5.213 -1.365 15.887 1.00 75.06 218 VAL A CA 1
ATOM 1749 C C . VAL A 1 218 ? -5.015 -2.857 15.724 1.00 75.06 218 VAL A C 1
ATOM 1751 O O . VAL A 1 218 ? -4.416 -3.263 14.747 1.00 75.06 218 VAL A O 1
ATOM 1754 N N . LEU A 1 219 ? -5.518 -3.679 16.642 1.00 76.62 219 LEU A N 1
ATOM 1755 C CA . LEU A 1 219 ? -5.395 -5.133 16.573 1.00 76.62 219 LEU A CA 1
ATOM 1756 C C . LEU A 1 219 ? -6.151 -5.697 15.369 1.00 76.62 219 LEU A C 1
ATOM 1758 O O . LEU A 1 219 ? -5.633 -6.570 14.679 1.00 76.62 219 LEU A O 1
ATOM 1762 N N . LEU A 1 220 ? -7.345 -5.167 15.079 1.00 80.56 220 LEU A N 1
ATOM 1763 C CA . LEU A 1 220 ? -8.069 -5.5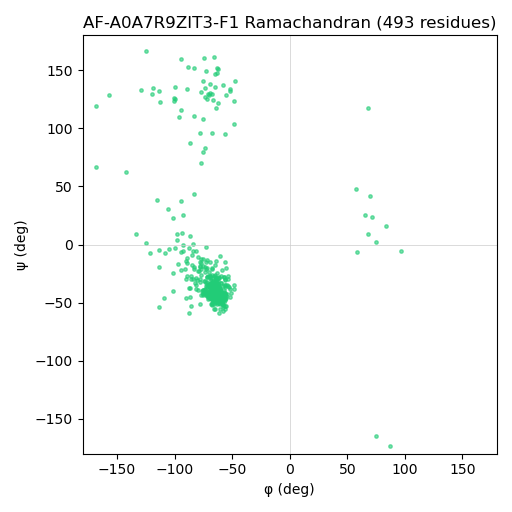01 13.852 1.00 80.56 220 LEU A CA 1
ATOM 1764 C C . LEU A 1 220 ? -7.266 -5.083 12.615 1.00 80.56 220 LEU A C 1
ATOM 1766 O O . LEU A 1 220 ? -7.067 -5.899 11.723 1.00 80.56 220 LEU A O 1
ATOM 1770 N N . TRP A 1 221 ? -6.713 -3.869 12.613 1.00 85.25 221 TRP A N 1
ATOM 1771 C CA . TRP A 1 221 ? -5.876 -3.379 11.520 1.00 85.25 221 TRP A CA 1
ATOM 1772 C C . TRP A 1 221 ? -4.571 -4.170 11.363 1.00 85.25 221 TRP A C 1
ATOM 1774 O O . TRP A 1 221 ? -4.169 -4.455 10.246 1.00 85.25 221 TRP A O 1
ATOM 1784 N N . GLN A 1 222 ? -3.923 -4.584 12.454 1.00 79.75 222 GLN A N 1
ATOM 1785 C CA . GLN A 1 222 ? -2.719 -5.418 12.447 1.00 79.75 222 GLN A CA 1
ATOM 1786 C C . GLN A 1 222 ? -3.020 -6.814 11.918 1.00 79.75 222 GLN A C 1
ATOM 1788 O O . GLN A 1 222 ? -2.239 -7.344 11.134 1.00 79.75 222 GLN A O 1
ATOM 1793 N N . ARG A 1 223 ? -4.150 -7.405 12.321 1.00 88.00 223 ARG A N 1
ATOM 1794 C CA . ARG A 1 223 ? -4.624 -8.672 11.764 1.00 88.00 223 ARG A CA 1
ATOM 1795 C C . ARG A 1 223 ? -4.838 -8.536 10.259 1.00 88.00 223 ARG A C 1
ATOM 1797 O O . ARG A 1 223 ? -4.330 -9.359 9.507 1.00 88.00 223 ARG A O 1
ATOM 1804 N N . ASP A 1 224 ? -5.550 -7.499 9.831 1.00 87.62 224 ASP A N 1
ATOM 1805 C CA . ASP A 1 224 ? -5.844 -7.272 8.416 1.00 87.62 224 ASP A CA 1
ATOM 1806 C C . ASP A 1 224 ? -4.560 -6.967 7.626 1.00 87.62 224 ASP A C 1
ATOM 1808 O O . ASP A 1 224 ? -4.364 -7.513 6.548 1.00 87.62 224 ASP A O 1
ATOM 1812 N N . PHE A 1 225 ? -3.616 -6.218 8.201 1.00 83.81 225 PHE A N 1
ATOM 1813 C CA . PHE A 1 225 ? -2.291 -5.970 7.631 1.00 83.81 225 PHE A CA 1
ATOM 1814 C C . PHE A 1 225 ? -1.465 -7.254 7.490 1.00 83.81 2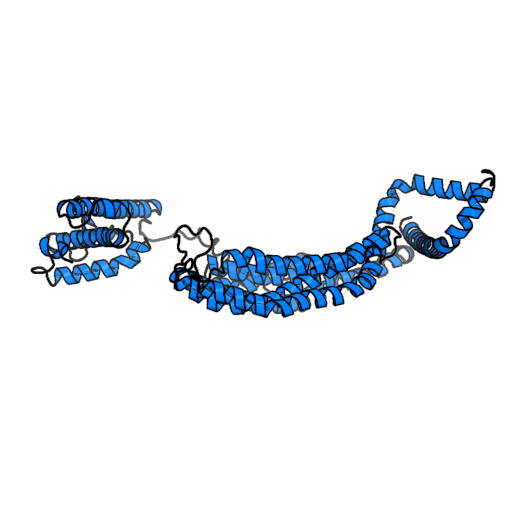25 PHE A C 1
ATOM 1816 O O . PHE A 1 225 ? -0.910 -7.510 6.424 1.00 83.81 225 PHE A O 1
ATOM 1823 N N . LEU A 1 226 ? -1.398 -8.088 8.532 1.00 82.25 226 LEU A N 1
ATOM 1824 C CA . LEU A 1 226 ? -0.689 -9.370 8.485 1.00 82.25 226 LEU A CA 1
ATOM 1825 C C . LEU A 1 226 ? -1.290 -10.294 7.428 1.00 82.25 226 LEU A C 1
ATOM 1827 O O . LEU A 1 226 ? -0.550 -10.924 6.675 1.00 82.25 226 LEU A O 1
ATOM 1831 N N . LEU A 1 227 ? -2.619 -10.344 7.332 1.00 89.69 227 LEU A N 1
ATOM 1832 C CA . LEU A 1 227 ? -3.312 -11.107 6.300 1.00 89.69 227 LEU A CA 1
ATOM 1833 C C . LEU A 1 227 ? -3.030 -10.551 4.904 1.00 89.69 227 LEU A C 1
ATOM 1835 O O . LEU A 1 227 ? -2.711 -11.331 4.013 1.00 89.69 227 LEU A O 1
ATOM 1839 N N . CYS A 1 228 ? -3.031 -9.230 4.722 1.00 89.19 228 CYS A N 1
ATOM 1840 C CA . CYS A 1 228 ? -2.589 -8.583 3.486 1.00 89.19 228 CYS A CA 1
ATOM 1841 C C . CYS A 1 228 ? -1.149 -8.970 3.119 1.00 89.19 228 CYS A C 1
ATOM 1843 O O . CYS A 1 228 ? -0.885 -9.295 1.966 1.00 89.19 228 CYS A O 1
ATOM 1845 N N . CYS A 1 229 ? -0.218 -8.997 4.078 1.00 82.88 229 CYS A N 1
ATOM 1846 C CA . CYS A 1 229 ? 1.155 -9.441 3.833 1.00 82.88 229 CYS A CA 1
ATOM 1847 C C . CYS A 1 229 ? 1.225 -10.923 3.438 1.00 82.88 229 CYS A C 1
ATOM 1849 O O . CYS A 1 229 ? 1.929 -11.266 2.490 1.00 82.88 229 CYS A O 1
ATOM 1851 N N . ILE A 1 230 ? 0.485 -11.797 4.126 1.00 90.50 230 ILE A N 1
ATOM 1852 C CA . ILE A 1 230 ? 0.405 -13.228 3.796 1.00 90.50 230 ILE A CA 1
ATOM 1853 C C . ILE A 1 230 ? -0.172 -13.415 2.389 1.00 90.50 230 ILE A C 1
ATOM 1855 O O . ILE A 1 230 ? 0.378 -14.183 1.604 1.00 90.50 230 ILE A O 1
ATOM 1859 N N . PHE A 1 231 ? -1.231 -12.684 2.040 1.00 95.00 231 PHE A N 1
ATOM 1860 C CA . PHE A 1 231 ? -1.837 -12.736 0.713 1.00 95.00 231 PHE A CA 1
ATOM 1861 C C . PHE A 1 231 ? -0.944 -12.146 -0.375 1.00 95.00 231 PHE A C 1
ATOM 1863 O O . PHE A 1 231 ? -0.904 -12.695 -1.471 1.00 95.00 231 PHE A O 1
ATOM 1870 N N . ALA A 1 232 ? -0.172 -11.098 -0.084 1.00 90.12 232 ALA A N 1
ATOM 1871 C CA . ALA A 1 232 ? 0.841 -10.594 -1.004 1.00 90.12 232 ALA A CA 1
ATOM 1872 C C . ALA A 1 232 ? 1.914 -11.662 -1.270 1.00 90.12 232 ALA A C 1
ATOM 1874 O O . ALA A 1 232 ? 2.223 -11.943 -2.424 1.00 90.12 232 ALA A O 1
ATOM 1875 N N . LEU A 1 233 ? 2.437 -12.315 -0.224 1.00 88.88 233 LEU A N 1
ATOM 1876 C CA . LEU A 1 233 ? 3.409 -13.407 -0.368 1.00 88.88 233 LEU A CA 1
ATOM 1877 C C . LEU A 1 233 ? 2.823 -14.597 -1.137 1.00 88.88 233 LEU A C 1
ATOM 1879 O O . LEU A 1 233 ? 3.466 -15.107 -2.051 1.00 88.88 233 LEU A O 1
ATOM 1883 N N . TYR A 1 234 ? 1.593 -15.003 -0.818 1.00 95.50 234 TYR A N 1
ATOM 1884 C CA . TYR A 1 234 ? 0.862 -16.033 -1.556 1.00 95.50 234 TYR A CA 1
ATOM 1885 C C . TYR A 1 234 ? 0.711 -15.662 -3.036 1.00 95.50 234 TYR A C 1
ATOM 1887 O O . TYR A 1 234 ? 1.027 -16.469 -3.910 1.00 95.50 234 TYR A O 1
ATOM 1895 N N . GLY A 1 235 ? 0.309 -14.422 -3.320 1.00 94.50 235 GLY A N 1
ATOM 1896 C CA . GLY A 1 235 ? 0.195 -13.895 -4.673 1.00 94.50 235 GLY A CA 1
ATOM 1897 C C . GLY A 1 235 ? 1.516 -13.967 -5.433 1.00 94.50 235 GLY A C 1
ATOM 1898 O O . GLY A 1 235 ? 1.522 -14.403 -6.580 1.00 94.50 235 GLY A O 1
ATOM 1899 N N . ILE A 1 236 ? 2.642 -13.607 -4.809 1.00 91.56 236 ILE A N 1
ATOM 1900 C CA . ILE A 1 236 ? 3.980 -13.725 -5.416 1.00 91.56 236 ILE A CA 1
ATOM 1901 C C . ILE A 1 236 ? 4.307 -15.194 -5.716 1.00 91.56 236 ILE A C 1
ATOM 1903 O O . ILE A 1 236 ? 4.743 -15.512 -6.823 1.00 91.56 236 ILE A O 1
ATOM 1907 N N . CYS A 1 237 ? 4.066 -16.089 -4.753 1.00 94.38 237 CYS A N 1
ATOM 1908 C CA . CYS A 1 237 ? 4.339 -17.521 -4.873 1.00 94.38 237 CYS A CA 1
ATOM 1909 C C . CYS A 1 237 ? 3.497 -18.219 -5.948 1.00 94.38 237 CYS A C 1
ATOM 1911 O O . CYS A 1 237 ? 3.957 -19.205 -6.511 1.00 94.38 237 C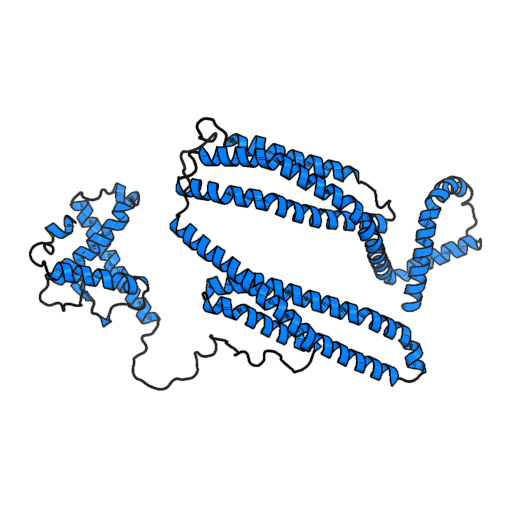YS A O 1
ATOM 1913 N N . VAL A 1 238 ? 2.289 -17.738 -6.249 1.00 95.62 238 VAL A N 1
ATOM 1914 C CA . VAL A 1 238 ? 1.448 -18.282 -7.331 1.00 95.62 238 VAL A CA 1
ATOM 1915 C C . VAL A 1 238 ? 1.722 -17.565 -8.657 1.00 95.62 238 VAL A C 1
ATOM 1917 O O . VAL A 1 238 ? 1.911 -18.206 -9.691 1.00 95.62 238 VAL A O 1
ATOM 1920 N N . GLY A 1 239 ? 1.794 -16.234 -8.632 1.00 95.00 239 GLY A N 1
ATOM 1921 C CA . GLY A 1 239 ? 1.918 -15.383 -9.813 1.00 95.00 239 GLY A CA 1
ATOM 1922 C C . GLY A 1 239 ? 3.256 -15.523 -10.537 1.00 95.00 239 GLY A C 1
ATOM 1923 O O . GLY A 1 239 ? 3.267 -15.641 -11.763 1.00 95.00 239 GLY A O 1
ATOM 1924 N N . LEU A 1 240 ? 4.386 -15.564 -9.816 1.00 91.88 240 LEU A N 1
ATOM 1925 C CA . LEU A 1 240 ? 5.699 -15.705 -10.459 1.00 91.88 240 LEU A CA 1
ATOM 1926 C C . LEU A 1 240 ? 5.856 -17.068 -11.152 1.00 91.88 240 LEU A C 1
ATOM 1928 O O . LEU A 1 240 ? 6.095 -17.067 -12.361 1.00 91.88 240 LEU A O 1
ATOM 1932 N N . PRO A 1 241 ? 5.673 -18.227 -10.483 1.00 95.50 241 PRO A N 1
ATOM 1933 C CA . PRO A 1 241 ? 5.759 -19.520 -11.159 1.00 95.50 241 PRO A CA 1
ATOM 1934 C C . PRO A 1 241 ? 4.722 -19.672 -12.272 1.00 95.50 241 PRO A C 1
ATOM 1936 O O . PRO A 1 241 ? 5.059 -20.168 -13.343 1.00 95.50 241 PRO A O 1
ATOM 1939 N N . GLY A 1 242 ? 3.491 -19.190 -12.070 1.00 95.06 242 GLY A N 1
ATOM 1940 C CA . GLY A 1 242 ? 2.465 -19.208 -13.113 1.00 95.06 242 GLY A CA 1
ATOM 1941 C C . GLY A 1 242 ? 2.868 -18.410 -14.356 1.00 95.06 242 GLY A C 1
ATOM 1942 O O . GLY A 1 242 ? 2.661 -18.873 -15.476 1.00 95.06 242 GLY A O 1
ATOM 1943 N N . THR A 1 243 ? 3.518 -17.257 -14.181 1.00 95.12 243 THR A N 1
ATOM 1944 C CA . THR A 1 243 ? 4.034 -16.440 -15.292 1.00 95.12 243 THR A CA 1
ATOM 1945 C C . THR A 1 243 ? 5.224 -17.102 -15.984 1.00 95.12 243 THR A C 1
ATOM 1947 O O . THR A 1 243 ? 5.333 -17.031 -17.209 1.00 95.12 243 THR A O 1
ATOM 1950 N N . VAL A 1 244 ? 6.090 -17.795 -15.236 1.00 93.19 244 VAL A N 1
ATOM 1951 C CA . VAL A 1 244 ? 7.174 -18.610 -15.810 1.00 93.19 244 VAL A CA 1
ATOM 1952 C C . VAL A 1 244 ? 6.588 -19.719 -16.683 1.00 93.19 244 VAL A C 1
ATOM 1954 O O . VAL A 1 244 ? 6.992 -19.854 -17.835 1.00 93.19 244 VAL A O 1
ATOM 1957 N N . VAL A 1 245 ? 5.598 -20.465 -16.180 1.00 94.94 245 VAL A N 1
ATOM 1958 C CA . VAL A 1 245 ? 4.917 -21.527 -16.940 1.00 94.94 245 VAL A CA 1
ATOM 1959 C C . VAL A 1 245 ? 4.251 -20.956 -18.190 1.00 94.94 245 VAL A C 1
ATOM 1961 O O . VAL A 1 245 ? 4.484 -21.469 -19.281 1.00 94.94 245 VAL A O 1
ATOM 1964 N N . LEU A 1 246 ? 3.499 -19.858 -18.064 1.00 93.56 246 LEU A N 1
ATOM 1965 C CA . LEU A 1 246 ? 2.895 -19.160 -19.201 1.00 93.56 246 LEU A CA 1
ATOM 1966 C C . LEU A 1 246 ? 3.951 -18.782 -20.250 1.00 93.56 246 LEU A C 1
ATOM 1968 O O . LEU A 1 246 ? 3.755 -18.965 -21.449 1.00 93.56 246 LEU A O 1
ATOM 1972 N N . SER A 1 247 ? 5.100 -18.287 -19.806 1.00 90.88 247 SER A N 1
ATOM 1973 C CA . SER A 1 247 ? 6.150 -17.832 -20.711 1.00 90.88 247 SER A CA 1
ATOM 1974 C C . SER A 1 247 ? 6.846 -18.987 -21.424 1.00 90.88 247 SER A C 1
ATOM 1976 O O . SER A 1 247 ? 7.053 -18.920 -22.633 1.00 90.88 247 SER A O 1
ATOM 1978 N N . VAL A 1 248 ? 7.165 -20.062 -20.702 1.00 92.50 248 VAL A N 1
ATOM 1979 C CA . VAL A 1 248 ? 7.829 -21.249 -21.257 1.00 92.50 248 VAL A CA 1
ATOM 1980 C C . VAL A 1 248 ? 6.900 -22.025 -22.189 1.00 92.50 248 VAL A C 1
ATOM 1982 O O . VAL A 1 248 ? 7.335 -22.457 -23.250 1.00 92.50 248 VAL A O 1
ATOM 1985 N N . VAL A 1 249 ? 5.629 -22.192 -21.816 1.00 94.31 249 VAL A N 1
ATOM 1986 C CA . VAL A 1 249 ? 4.671 -23.011 -22.576 1.00 94.31 249 VAL A CA 1
ATOM 1987 C C . VAL A 1 249 ? 4.072 -22.247 -23.756 1.00 94.31 249 VAL A C 1
ATOM 1989 O O . VAL A 1 249 ? 3.825 -22.848 -24.796 1.00 94.31 249 VAL A O 1
ATOM 1992 N N . LYS A 1 250 ? 3.841 -20.933 -23.626 1.00 91.06 250 LYS A N 1
ATOM 1993 C CA . LYS A 1 250 ? 3.114 -20.147 -24.637 1.00 91.06 250 LYS A CA 1
ATOM 1994 C C . LYS A 1 250 ? 3.987 -19.105 -25.331 1.00 91.06 250 LYS A C 1
ATOM 1996 O O . LYS A 1 250 ? 4.070 -19.106 -26.558 1.00 91.06 250 LYS A O 1
ATOM 2001 N N . VAL A 1 251 ? 4.660 -18.229 -24.583 1.00 88.44 251 VAL A N 1
ATOM 2002 C CA . VAL A 1 251 ? 5.391 -17.085 -25.170 1.00 88.44 251 VAL A CA 1
ATOM 2003 C C . VAL A 1 251 ? 6.601 -17.546 -25.987 1.00 88.44 251 VAL A C 1
ATOM 2005 O O . VAL A 1 251 ? 6.725 -17.171 -27.150 1.00 88.44 251 VAL A O 1
ATOM 2008 N N . VAL A 1 252 ? 7.470 -18.387 -25.417 1.00 89.00 252 VAL A N 1
ATOM 2009 C CA . VAL A 1 252 ? 8.698 -18.847 -26.088 1.00 89.00 252 VAL A CA 1
ATOM 2010 C C . VAL A 1 252 ? 8.391 -19.630 -27.374 1.00 89.00 252 VAL A C 1
ATOM 2012 O O . VAL A 1 252 ? 8.938 -19.251 -28.411 1.00 89.00 252 VAL A O 1
ATOM 2015 N N . PRO A 1 253 ? 7.497 -20.640 -27.389 1.00 90.69 253 PRO A N 1
ATOM 2016 C CA . PRO A 1 253 ? 7.171 -21.363 -28.619 1.00 90.69 253 PRO A CA 1
ATOM 2017 C C . PRO A 1 253 ? 6.549 -20.470 -29.693 1.00 90.69 253 PRO A C 1
ATOM 2019 O O . PRO A 1 253 ? 6.900 -20.594 -30.862 1.00 90.69 253 PRO A O 1
ATOM 2022 N N . SER A 1 254 ? 5.689 -19.522 -29.308 1.00 88.44 254 SER A N 1
ATOM 2023 C CA . SER A 1 254 ? 5.065 -18.587 -30.256 1.00 88.44 254 SER A CA 1
ATOM 2024 C C . SER A 1 254 ? 6.083 -17.668 -30.922 1.00 88.44 254 SER A C 1
ATOM 2026 O O . SER A 1 254 ? 6.004 -17.404 -32.124 1.00 88.44 254 SER A O 1
ATOM 2028 N N . PHE A 1 255 ? 7.077 -17.215 -30.155 1.00 86.69 255 PHE A N 1
ATOM 2029 C CA . PHE A 1 255 ? 8.192 -16.459 -30.705 1.00 86.69 255 PHE A CA 1
ATOM 2030 C C . PHE A 1 255 ? 9.071 -17.312 -31.608 1.00 86.69 255 PHE A C 1
ATOM 2032 O O . PHE A 1 255 ? 9.409 -16.848 -32.687 1.00 86.69 255 PHE A O 1
ATOM 2039 N N . LEU A 1 256 ? 9.412 -18.543 -31.214 1.00 88.19 256 LEU A N 1
ATOM 2040 C CA . LEU A 1 256 ? 10.203 -19.447 -32.056 1.00 88.19 256 LEU A CA 1
ATOM 2041 C C . LEU A 1 256 ? 9.487 -19.784 -33.370 1.00 88.19 256 LEU A C 1
ATOM 2043 O O . LEU A 1 256 ? 10.138 -19.837 -34.407 1.00 88.19 256 LEU A O 1
ATOM 2047 N N . TYR A 1 257 ? 8.163 -19.941 -33.344 1.00 89.69 257 TYR A N 1
ATOM 2048 C CA . TYR A 1 257 ? 7.349 -20.156 -34.541 1.00 89.69 257 TYR A CA 1
ATOM 2049 C C . TYR A 1 257 ? 7.285 -18.910 -35.436 1.00 89.69 257 TYR A C 1
ATOM 2051 O O . TYR A 1 257 ? 7.505 -18.983 -36.643 1.00 89.69 257 TYR A O 1
ATOM 2059 N N . SER A 1 258 ? 7.041 -17.734 -34.849 1.00 87.25 258 SER A N 1
ATOM 2060 C CA . SER A 1 258 ? 7.055 -16.466 -35.597 1.00 87.25 258 SER A CA 1
ATOM 2061 C C . SER A 1 258 ? 8.433 -16.196 -36.202 1.00 87.25 258 SER A C 1
ATOM 2063 O O . SER A 1 258 ? 8.555 -15.705 -37.322 1.00 87.25 258 SER A O 1
ATOM 2065 N N . TRP A 1 259 ? 9.477 -16.560 -35.462 1.00 86.50 259 TRP A N 1
ATOM 2066 C CA . TRP A 1 259 ? 10.857 -16.476 -35.896 1.00 86.50 259 TRP A CA 1
ATOM 2067 C C . TRP A 1 259 ? 11.146 -17.427 -37.050 1.00 86.50 259 TRP A C 1
ATOM 2069 O O . TRP A 1 259 ? 11.690 -16.985 -38.056 1.00 86.50 259 TRP A O 1
ATOM 2079 N N . SER A 1 260 ? 10.799 -18.714 -36.936 1.00 92.06 260 SER A N 1
ATOM 2080 C CA . SER A 1 260 ? 11.039 -19.686 -38.009 1.00 92.06 260 SER A CA 1
ATOM 2081 C C . SER A 1 260 ? 10.340 -19.255 -39.294 1.00 92.06 260 SER A C 1
ATOM 2083 O O . SER A 1 260 ? 10.964 -19.261 -40.350 1.00 92.06 260 SER A O 1
ATOM 2085 N N . LYS A 1 261 ? 9.106 -18.751 -39.188 1.00 90.56 261 LYS A N 1
ATOM 2086 C CA . LYS A 1 261 ? 8.363 -18.206 -40.324 1.00 90.56 261 LYS A CA 1
ATOM 2087 C C . LYS A 1 261 ? 9.047 -16.984 -40.947 1.00 90.56 261 LYS A C 1
ATOM 2089 O O . LYS A 1 261 ? 9.145 -16.899 -42.164 1.00 90.56 261 LYS A O 1
ATOM 2094 N N . ALA A 1 262 ? 9.575 -16.060 -40.141 1.00 88.69 262 ALA A N 1
ATOM 2095 C CA . ALA A 1 262 ? 10.326 -14.910 -40.655 1.00 88.69 262 ALA A CA 1
ATOM 2096 C C . ALA A 1 262 ? 11.629 -15.325 -41.369 1.00 88.69 262 ALA A C 1
ATOM 2098 O O . ALA A 1 262 ? 12.050 -14.675 -42.327 1.00 88.69 262 ALA A O 1
ATOM 2099 N N . VAL A 1 263 ? 12.271 -16.408 -40.915 1.00 92.19 263 VAL A N 1
ATOM 2100 C CA . VAL A 1 263 ? 13.437 -16.999 -41.588 1.00 92.19 263 VAL A CA 1
ATOM 2101 C C . VAL A 1 263 ? 13.028 -17.623 -42.922 1.00 92.19 263 VAL A C 1
ATOM 2103 O O . VAL A 1 263 ? 13.690 -17.360 -43.922 1.00 92.19 263 VAL A O 1
ATOM 2106 N N . GLU A 1 264 ? 11.945 -18.401 -42.956 1.00 94.62 264 GLU A N 1
ATOM 2107 C CA . GLU A 1 264 ? 11.394 -18.991 -44.186 1.00 94.62 264 GLU A CA 1
ATOM 2108 C C . GLU A 1 264 ? 11.015 -17.905 -45.203 1.00 94.62 264 GLU A C 1
ATOM 2110 O O . GLU A 1 264 ? 11.512 -17.918 -46.326 1.00 94.62 264 GLU A O 1
ATOM 2115 N N . GLU A 1 265 ? 10.264 -16.881 -44.783 1.00 92.81 265 GLU A N 1
ATOM 2116 C CA . GLU A 1 265 ? 9.879 -15.749 -45.637 1.00 92.81 265 GLU A CA 1
ATOM 2117 C C . GLU A 1 265 ? 11.092 -14.988 -46.195 1.00 92.81 265 GLU A C 1
ATOM 2119 O O . GLU A 1 265 ? 11.037 -14.480 -47.314 1.00 92.81 265 GLU A O 1
ATOM 2124 N N . TYR A 1 266 ? 12.197 -14.900 -45.446 1.00 92.44 266 TYR A N 1
ATOM 2125 C CA . TYR A 1 266 ? 13.453 -14.311 -45.923 1.00 92.44 266 TYR A CA 1
ATOM 2126 C C . TYR A 1 266 ? 14.185 -15.221 -46.925 1.00 92.44 266 TYR A C 1
ATOM 2128 O O . TYR A 1 266 ? 14.748 -14.739 -47.916 1.00 92.44 266 TYR A O 1
ATOM 2136 N N . LEU A 1 267 ? 14.178 -16.535 -46.685 1.00 94.00 267 LEU A N 1
ATOM 2137 C CA . LEU A 1 267 ? 14.784 -17.540 -47.560 1.00 94.00 267 LEU A CA 1
ATOM 2138 C C . LEU A 1 267 ? 14.008 -17.755 -48.865 1.00 94.00 267 LEU A C 1
ATOM 2140 O O . LEU A 1 267 ? 14.621 -18.191 -49.839 1.00 94.00 267 LEU A O 1
ATOM 2144 N N . ASP A 1 268 ? 12.732 -17.385 -48.923 1.00 96.31 268 ASP A N 1
ATOM 2145 C CA . ASP A 1 268 ? 11.920 -17.428 -50.145 1.00 96.31 268 ASP A CA 1
ATOM 2146 C C . ASP A 1 268 ? 12.081 -16.177 -51.031 1.00 96.31 268 ASP A C 1
ATOM 2148 O O . ASP A 1 268 ? 11.631 -16.155 -52.177 1.00 96.31 268 ASP A O 1
ATOM 2152 N N . GLN A 1 269 ? 12.761 -15.124 -50.557 1.00 93.38 269 GLN A N 1
ATOM 2153 C CA . GLN A 1 269 ? 12.982 -13.914 -51.359 1.00 93.38 269 GLN A CA 1
ATOM 2154 C C . GLN A 1 269 ? 14.014 -14.118 -52.475 1.00 93.38 269 GLN A C 1
ATOM 2156 O O . GLN A 1 269 ? 15.018 -14.823 -52.303 1.00 93.38 269 GLN A O 1
ATOM 2161 N N . ASP A 1 270 ? 13.828 -13.372 -53.572 1.00 96.19 270 ASP A N 1
ATOM 2162 C CA . ASP A 1 270 ? 14.800 -13.227 -54.661 1.00 96.19 270 ASP A CA 1
ATOM 2163 C C . ASP A 1 270 ? 16.213 -12.928 -54.130 1.00 96.19 270 ASP A C 1
ATOM 2165 O O . ASP A 1 270 ? 16.400 -12.110 -53.222 1.00 96.19 270 ASP A O 1
ATOM 2169 N N . PHE A 1 271 ? 17.233 -13.520 -54.756 1.00 94.38 271 PHE A N 1
ATOM 2170 C CA . PHE A 1 271 ? 18.637 -13.402 -54.339 1.00 94.38 271 PHE A CA 1
ATOM 2171 C C . PHE A 1 271 ? 19.102 -11.948 -54.130 1.00 94.38 271 PHE A C 1
ATOM 2173 O O . PHE A 1 271 ? 19.755 -11.632 -53.134 1.00 94.38 271 PHE A O 1
ATOM 2180 N N . LEU A 1 272 ? 18.712 -11.034 -55.028 1.00 89.19 272 LEU A N 1
ATOM 2181 C CA . LEU A 1 272 ? 19.060 -9.612 -54.927 1.00 89.19 272 LEU A CA 1
ATOM 2182 C C . LEU A 1 272 ? 18.425 -8.930 -53.702 1.00 89.19 272 LEU A C 1
ATOM 2184 O O . LEU A 1 272 ? 19.097 -8.156 -53.020 1.00 89.19 272 LEU A O 1
ATOM 2188 N N . LYS A 1 273 ? 17.160 -9.236 -53.376 1.00 87.31 273 LYS A N 1
ATOM 2189 C CA . LYS A 1 273 ? 16.483 -8.698 -52.180 1.00 87.31 273 LYS A CA 1
ATOM 2190 C C . LYS A 1 273 ? 17.106 -9.240 -50.900 1.00 87.31 273 LYS A C 1
ATOM 2192 O O . LYS A 1 273 ? 17.293 -8.482 -49.948 1.00 87.31 273 LYS A O 1
ATOM 2197 N N . ARG A 1 274 ? 17.509 -10.512 -50.906 1.00 91.94 274 ARG A N 1
ATOM 2198 C CA . ARG A 1 274 ? 18.198 -11.162 -49.787 1.00 91.94 274 ARG A CA 1
ATOM 2199 C C . ARG A 1 274 ? 19.506 -10.455 -49.438 1.00 91.94 274 ARG A C 1
ATOM 2201 O O . ARG A 1 274 ? 19.727 -10.111 -48.278 1.00 91.94 274 ARG A O 1
ATOM 2208 N N . ILE A 1 275 ? 20.333 -10.154 -50.442 1.00 88.81 275 ILE A N 1
ATOM 2209 C CA . ILE A 1 275 ? 21.578 -9.388 -50.262 1.00 88.81 275 ILE A CA 1
ATOM 2210 C C . ILE A 1 275 ? 21.296 -7.926 -49.884 1.00 88.81 275 ILE A C 1
ATOM 2212 O O . ILE A 1 275 ? 22.041 -7.325 -49.117 1.00 88.81 275 ILE A O 1
ATOM 2216 N N . ALA A 1 276 ? 20.220 -7.315 -50.369 1.00 83.75 276 ALA A N 1
ATOM 2217 C CA . ALA A 1 276 ? 19.898 -5.951 -49.953 1.00 83.75 276 ALA A CA 1
ATOM 2218 C C . ALA A 1 276 ? 19.477 -5.869 -48.470 1.00 83.75 276 ALA A C 1
ATOM 2220 O O . ALA A 1 276 ? 19.726 -4.861 -47.808 1.00 83.75 276 ALA A O 1
ATOM 2221 N N . THR A 1 277 ? 18.855 -6.925 -47.935 1.00 84.50 277 THR A N 1
ATOM 2222 C CA . THR A 1 277 ? 18.214 -6.918 -46.608 1.00 84.50 277 THR A CA 1
ATOM 2223 C C . THR A 1 277 ? 18.946 -7.726 -45.530 1.00 84.50 277 THR A C 1
ATOM 2225 O O . THR A 1 277 ? 18.599 -7.595 -44.356 1.00 84.50 277 THR A O 1
ATOM 2228 N N . TRP A 1 278 ? 20.002 -8.485 -45.865 1.00 87.06 278 TRP A N 1
ATOM 2229 C CA . TRP A 1 278 ? 20.738 -9.328 -44.901 1.00 87.06 278 TRP A CA 1
ATOM 2230 C C . TRP A 1 278 ? 21.231 -8.612 -43.629 1.00 87.06 278 TRP A C 1
ATOM 2232 O O . TRP A 1 278 ? 21.147 -9.226 -42.564 1.00 87.06 278 TRP A O 1
ATOM 2242 N N . PRO A 1 279 ? 21.686 -7.337 -43.648 1.00 78.44 279 PRO A N 1
ATOM 2243 C CA . PRO A 1 279 ? 22.145 -6.681 -42.425 1.00 78.44 279 PRO A CA 1
ATOM 2244 C C . PRO A 1 279 ? 20.982 -6.380 -41.477 1.00 78.44 279 PRO A C 1
ATOM 2246 O O . PRO A 1 279 ? 21.137 -6.465 -40.262 1.00 78.44 279 PRO A O 1
ATOM 2249 N N . PHE A 1 280 ? 19.809 -6.051 -42.028 1.00 77.25 280 PHE A N 1
ATOM 2250 C CA . PHE A 1 280 ? 18.592 -5.810 -41.252 1.00 77.25 280 PHE A CA 1
ATOM 2251 C C . PHE A 1 280 ? 18.016 -7.111 -40.718 1.00 77.25 280 PHE A C 1
ATOM 2253 O O . PHE A 1 280 ? 17.578 -7.145 -39.574 1.00 77.25 280 PHE A O 1
ATOM 2260 N N . PHE A 1 281 ? 18.077 -8.178 -41.514 1.00 82.25 281 PHE A N 1
ATOM 2261 C CA . PHE A 1 281 ? 17.725 -9.513 -41.063 1.00 82.25 281 PHE A CA 1
ATOM 2262 C C . PHE A 1 281 ? 18.624 -9.945 -39.901 1.00 82.25 281 PHE A C 1
ATOM 2264 O O . PHE A 1 281 ? 18.110 -10.264 -38.840 1.00 82.25 281 PHE A O 1
ATOM 2271 N N . LEU A 1 282 ? 19.953 -9.844 -40.017 1.00 80.94 282 LEU A N 1
ATOM 2272 C CA . LEU A 1 282 ? 20.858 -10.145 -38.899 1.00 80.94 282 LEU A CA 1
ATOM 2273 C C . LEU A 1 282 ? 20.616 -9.251 -37.682 1.00 80.94 282 LEU A C 1
ATOM 2275 O O . LEU A 1 282 ? 20.622 -9.741 -36.556 1.00 80.94 282 LEU A O 1
ATOM 2279 N N . ALA A 1 283 ? 20.381 -7.954 -37.885 1.00 78.56 283 ALA A N 1
ATOM 2280 C CA . ALA A 1 283 ? 20.039 -7.056 -36.790 1.00 78.56 283 ALA A CA 1
ATOM 2281 C C . ALA A 1 283 ? 18.731 -7.485 -36.107 1.00 78.56 283 ALA A C 1
ATOM 2283 O O . ALA A 1 283 ? 18.691 -7.549 -34.883 1.00 78.56 283 ALA A O 1
ATOM 2284 N N . ALA A 1 284 ? 17.692 -7.839 -36.866 1.00 79.81 284 ALA A N 1
ATOM 2285 C CA . ALA A 1 284 ? 16.439 -8.364 -36.334 1.00 79.81 284 ALA A CA 1
ATOM 2286 C C . ALA A 1 284 ? 16.666 -9.686 -35.583 1.00 79.81 284 ALA A C 1
ATOM 2288 O O . ALA A 1 284 ? 16.231 -9.814 -34.445 1.00 79.81 284 ALA A O 1
ATOM 2289 N N . MET A 1 285 ? 17.443 -10.614 -36.141 1.00 82.00 285 MET A N 1
ATOM 2290 C CA . MET A 1 285 ? 17.809 -11.881 -35.495 1.00 82.00 285 MET A CA 1
ATOM 2291 C C . MET A 1 285 ? 18.617 -11.658 -34.206 1.00 82.00 285 MET A C 1
ATOM 2293 O O . MET A 1 285 ? 18.530 -12.440 -33.272 1.00 82.00 285 MET A O 1
ATOM 2297 N N . CYS A 1 286 ? 19.381 -10.575 -34.084 1.00 81.88 286 CYS A N 1
ATOM 2298 C CA . CYS A 1 286 ? 20.052 -10.236 -32.827 1.00 81.88 286 CYS A CA 1
ATOM 2299 C C . CYS A 1 286 ? 19.130 -9.507 -31.836 1.00 81.88 286 CYS A C 1
ATOM 2301 O O . CYS A 1 286 ? 19.278 -9.662 -30.625 1.00 81.88 286 CYS A O 1
ATOM 2303 N N . LEU A 1 287 ? 18.191 -8.694 -32.328 1.00 81.81 287 LEU A N 1
ATOM 2304 C CA . LEU A 1 287 ? 17.326 -7.850 -31.501 1.00 81.81 287 LEU A CA 1
ATOM 2305 C C . LEU A 1 287 ? 16.073 -8.571 -31.003 1.00 81.81 287 LEU A C 1
ATOM 2307 O O . LEU A 1 287 ? 15.603 -8.255 -29.914 1.00 81.81 287 LEU A O 1
ATOM 2311 N N . VAL A 1 288 ? 15.538 -9.545 -31.742 1.00 82.12 288 VAL A N 1
ATOM 2312 C CA . VAL A 1 288 ? 14.324 -10.270 -31.346 1.00 82.12 288 VAL A CA 1
ATOM 2313 C C . VAL A 1 288 ? 14.516 -11.046 -30.034 1.00 82.12 288 VAL A C 1
ATOM 2315 O O . VAL A 1 288 ? 13.670 -10.870 -29.165 1.00 82.12 288 VAL A O 1
ATOM 2318 N N . PRO A 1 289 ? 15.610 -11.793 -29.760 1.00 80.94 289 PRO A N 1
ATOM 2319 C CA . PRO A 1 289 ? 15.797 -12.456 -28.465 1.00 80.94 289 PRO A CA 1
ATOM 2320 C C . PRO A 1 289 ? 15.857 -11.453 -27.316 1.00 80.94 289 PRO A C 1
ATOM 2322 O O . PRO A 1 289 ? 15.326 -11.703 -26.237 1.00 80.94 289 PRO A O 1
ATOM 2325 N N . VAL A 1 290 ? 16.476 -10.293 -27.562 1.00 81.50 290 VAL A N 1
ATOM 2326 C CA . VAL A 1 290 ? 16.540 -9.198 -26.591 1.00 81.50 290 VAL A CA 1
ATOM 2327 C C . VAL A 1 290 ? 15.140 -8.639 -26.341 1.00 81.50 290 VAL A C 1
ATOM 2329 O O . VAL A 1 290 ? 14.765 -8.451 -25.188 1.00 81.50 290 VAL A O 1
ATOM 2332 N N . ALA A 1 291 ? 14.339 -8.427 -27.386 1.00 80.69 291 ALA A N 1
ATOM 2333 C CA . ALA A 1 291 ? 12.958 -7.973 -27.261 1.00 80.69 291 ALA A CA 1
ATOM 2334 C C . ALA A 1 291 ? 12.076 -8.995 -26.522 1.00 80.69 291 ALA A C 1
ATOM 2336 O O . ALA A 1 291 ? 11.312 -8.601 -25.645 1.00 80.69 291 ALA A O 1
ATOM 2337 N N . VAL A 1 292 ? 12.226 -10.295 -26.802 1.00 83.19 292 VAL A N 1
ATOM 2338 C CA . VAL A 1 292 ? 11.535 -11.389 -26.095 1.00 83.19 292 VAL A CA 1
ATOM 2339 C C . VAL A 1 292 ? 11.916 -11.409 -24.623 1.00 83.19 292 VAL A C 1
ATOM 2341 O O . VAL A 1 292 ? 11.045 -11.485 -23.760 1.00 83.19 292 VAL A O 1
ATOM 2344 N N . LEU A 1 293 ? 13.211 -11.296 -24.323 1.00 83.06 293 LEU A N 1
ATOM 2345 C CA . LEU A 1 293 ? 13.706 -11.249 -22.954 1.00 83.06 293 LEU A CA 1
ATOM 2346 C C . LEU A 1 293 ? 13.151 -10.029 -22.211 1.00 83.06 293 LEU A C 1
ATOM 2348 O O . LEU A 1 293 ? 12.683 -10.162 -21.084 1.00 83.06 293 LEU A O 1
ATOM 2352 N N . LEU A 1 294 ? 13.159 -8.851 -22.839 1.00 85.50 294 LEU A N 1
ATOM 2353 C CA . LEU A 1 294 ? 12.592 -7.631 -22.260 1.00 85.50 294 LEU A CA 1
ATOM 2354 C C . LEU A 1 294 ? 11.080 -7.747 -22.048 1.00 85.50 294 LEU A C 1
ATOM 2356 O O . LEU A 1 294 ? 10.584 -7.334 -21.003 1.00 85.50 294 LEU A O 1
ATOM 2360 N N . PHE A 1 295 ? 10.357 -8.338 -22.999 1.00 85.94 295 PHE A N 1
ATOM 2361 C CA . PHE A 1 295 ? 8.925 -8.599 -22.882 1.00 85.94 295 PHE A CA 1
ATOM 2362 C C . PHE A 1 295 ? 8.623 -9.568 -21.733 1.00 85.94 295 PHE A C 1
ATOM 2364 O O . PHE A 1 295 ? 7.749 -9.294 -20.914 1.00 85.94 295 PHE A O 1
ATOM 2371 N N . TYR A 1 296 ? 9.395 -10.650 -21.611 1.00 87.31 296 TYR A N 1
ATOM 2372 C CA . TYR A 1 296 ? 9.297 -11.607 -20.509 1.00 87.31 296 TYR A CA 1
ATOM 2373 C C . TYR A 1 296 ? 9.564 -10.952 -19.151 1.00 87.31 296 TYR A C 1
ATOM 2375 O O . TYR A 1 296 ? 8.773 -11.100 -18.221 1.00 87.31 296 TYR A O 1
ATOM 2383 N N . VAL A 1 297 ? 10.649 -10.180 -19.039 1.00 84.69 297 VAL A N 1
ATOM 2384 C CA . VAL A 1 297 ? 10.953 -9.414 -17.823 1.00 84.69 297 VAL A CA 1
ATOM 2385 C C . VAL A 1 297 ? 9.807 -8.452 -17.508 1.00 84.69 297 VAL A C 1
ATOM 2387 O O . VAL A 1 297 ? 9.387 -8.368 -16.356 1.00 84.69 297 VAL A O 1
ATOM 2390 N N . GLY A 1 298 ? 9.249 -7.787 -18.522 1.00 87.19 298 GLY A N 1
ATOM 2391 C CA . GLY A 1 298 ? 8.065 -6.942 -18.394 1.00 87.19 298 GLY A CA 1
ATOM 2392 C C . GLY A 1 298 ? 6.856 -7.692 -17.831 1.00 87.19 298 GLY A C 1
ATOM 2393 O O . GLY A 1 298 ? 6.265 -7.230 -16.858 1.00 87.19 298 GLY A O 1
ATOM 2394 N N . LEU A 1 299 ? 6.523 -8.869 -18.370 1.00 89.00 299 LEU A N 1
ATOM 2395 C CA . LEU A 1 299 ? 5.424 -9.702 -17.866 1.00 89.00 299 LEU A CA 1
ATOM 2396 C C . LEU A 1 299 ? 5.656 -10.153 -16.423 1.00 89.00 299 LEU A C 1
ATOM 2398 O O . LEU A 1 299 ? 4.738 -10.064 -15.612 1.00 89.00 299 LEU A O 1
ATOM 2402 N N . CYS A 1 300 ? 6.873 -10.572 -16.073 1.00 87.62 300 CYS A N 1
ATOM 2403 C CA . CYS A 1 300 ? 7.225 -10.933 -14.699 1.00 87.62 300 CYS A CA 1
ATOM 2404 C C . CYS A 1 300 ? 7.063 -9.747 -13.740 1.00 87.62 300 CYS A C 1
ATOM 2406 O O . CYS A 1 300 ? 6.516 -9.912 -12.652 1.00 87.62 300 CYS A O 1
ATOM 2408 N N . VAL A 1 301 ? 7.488 -8.545 -14.143 1.00 89.25 301 VAL A N 1
ATOM 2409 C CA . VAL A 1 301 ? 7.324 -7.322 -13.343 1.00 89.25 301 VAL A CA 1
ATOM 2410 C C . VAL A 1 301 ? 5.847 -6.966 -13.179 1.00 89.25 301 VAL A C 1
ATOM 2412 O O . VAL A 1 301 ? 5.416 -6.691 -12.060 1.00 89.25 301 VAL A O 1
ATOM 2415 N N . VAL A 1 302 ? 5.056 -7.008 -14.256 1.00 91.38 302 VAL A N 1
ATOM 2416 C CA . VAL A 1 302 ? 3.611 -6.737 -14.198 1.00 91.38 302 VAL A CA 1
ATOM 2417 C C . VAL A 1 302 ? 2.904 -7.778 -13.333 1.00 91.38 302 VAL A C 1
ATOM 2419 O O . VAL A 1 302 ? 2.114 -7.402 -12.472 1.00 91.38 302 VAL A O 1
ATOM 2422 N N . SER A 1 303 ? 3.218 -9.067 -13.489 1.00 91.69 303 SER A N 1
ATOM 2423 C CA . SER A 1 303 ? 2.670 -10.129 -12.642 1.00 91.69 303 SER A CA 1
ATOM 2424 C C . SER A 1 303 ? 3.016 -9.917 -11.180 1.00 91.69 303 SER A C 1
ATOM 2426 O O . SER A 1 303 ? 2.143 -10.075 -10.332 1.00 91.69 303 SER A O 1
ATOM 2428 N N . LEU A 1 304 ? 4.272 -9.583 -10.879 1.00 89.31 304 LEU A N 1
ATOM 2429 C CA . LEU A 1 304 ? 4.726 -9.350 -9.516 1.00 89.31 304 LEU A CA 1
ATOM 2430 C C . LEU A 1 304 ? 3.973 -8.174 -8.896 1.00 89.31 304 LEU A C 1
ATOM 2432 O O . LEU A 1 304 ? 3.488 -8.280 -7.776 1.00 89.31 304 LEU A O 1
ATOM 2436 N N . PHE A 1 305 ? 3.839 -7.074 -9.637 1.00 91.50 305 PHE A N 1
ATOM 2437 C CA . PHE A 1 305 ? 3.133 -5.885 -9.176 1.00 91.50 305 PHE A CA 1
ATOM 2438 C C . PHE A 1 305 ? 1.643 -6.174 -8.954 1.00 91.50 305 PHE A C 1
ATOM 2440 O O . PHE A 1 305 ? 1.114 -5.917 -7.876 1.00 91.50 305 PHE A O 1
ATOM 2447 N N . MET A 1 306 ? 0.972 -6.786 -9.931 1.00 92.19 306 MET A N 1
ATOM 2448 C CA . MET A 1 306 ? -0.442 -7.149 -9.813 1.00 92.19 306 MET A CA 1
ATOM 2449 C C . MET A 1 306 ? -0.677 -8.119 -8.652 1.00 92.19 306 MET A C 1
ATOM 2451 O O . MET A 1 306 ? -1.589 -7.906 -7.864 1.00 92.19 306 MET A O 1
ATOM 2455 N N . ALA A 1 307 ? 0.170 -9.133 -8.478 1.00 87.69 307 ALA A N 1
ATOM 2456 C CA . ALA A 1 307 ? 0.053 -10.071 -7.367 1.00 87.69 307 ALA A CA 1
ATOM 2457 C C . ALA A 1 307 ? 0.299 -9.413 -5.997 1.00 87.69 307 ALA A C 1
ATOM 2459 O O . ALA A 1 307 ? -0.394 -9.730 -5.029 1.00 87.69 307 ALA A O 1
ATOM 2460 N N . LEU A 1 308 ? 1.255 -8.484 -5.915 1.00 88.19 308 LEU A N 1
ATOM 2461 C CA . LEU A 1 308 ? 1.619 -7.805 -4.673 1.00 88.19 308 LEU A CA 1
ATOM 2462 C C . LEU A 1 308 ? 0.554 -6.798 -4.219 1.00 88.19 308 LEU A C 1
ATOM 2464 O O . LEU A 1 308 ? 0.339 -6.662 -3.019 1.00 88.19 308 LEU A O 1
ATOM 2468 N N . PHE A 1 309 ? -0.119 -6.117 -5.152 1.00 91.88 309 PHE A N 1
ATOM 2469 C CA . PHE A 1 309 ? -1.097 -5.071 -4.826 1.00 91.88 309 PHE A CA 1
ATOM 2470 C C . PHE A 1 309 ? -2.554 -5.522 -4.929 1.00 91.88 309 PHE A C 1
ATOM 2472 O O . PHE A 1 309 ? -3.357 -5.165 -4.071 1.00 91.88 309 PHE A O 1
ATOM 2479 N N . ARG A 1 310 ? -2.917 -6.321 -5.937 1.00 94.56 310 ARG A N 1
ATOM 2480 C CA . ARG A 1 310 ? -4.320 -6.678 -6.180 1.00 94.56 310 ARG A CA 1
ATOM 2481 C C . ARG A 1 310 ? -4.838 -7.707 -5.180 1.00 94.56 310 ARG A C 1
ATOM 2483 O O . ARG A 1 310 ? -5.945 -7.550 -4.684 1.00 94.56 310 ARG A O 1
ATOM 2490 N N . THR A 1 311 ? -4.017 -8.693 -4.809 1.00 93.38 311 THR A N 1
ATOM 2491 C CA . THR A 1 311 ? -4.402 -9.734 -3.837 1.00 93.38 311 THR A CA 1
ATOM 2492 C C . THR A 1 311 ? -4.784 -9.148 -2.467 1.00 93.38 311 THR A C 1
ATOM 2494 O O . THR A 1 311 ? -5.838 -9.509 -1.941 1.00 93.38 311 THR A O 1
ATOM 2497 N N . PRO A 1 312 ? -4.002 -8.211 -1.884 1.00 93.00 312 PRO A N 1
ATOM 2498 C CA . PRO A 1 312 ? -4.404 -7.531 -0.652 1.00 93.00 312 PRO A CA 1
ATOM 2499 C C . PRO A 1 312 ? -5.618 -6.608 -0.813 1.00 93.00 312 PRO A C 1
ATOM 2501 O O . PRO A 1 312 ? -6.444 -6.543 0.092 1.00 93.00 312 PRO A O 1
ATOM 2504 N N . CYS A 1 313 ? -5.749 -5.900 -1.941 1.00 93.75 313 CYS A N 1
ATOM 2505 C CA . CYS A 1 313 ? -6.923 -5.058 -2.196 1.00 93.75 313 CYS A CA 1
ATOM 2506 C C . CYS A 1 313 ? -8.211 -5.889 -2.222 1.00 93.75 313 CYS A C 1
ATOM 2508 O O . CYS A 1 313 ? -9.168 -5.558 -1.527 1.00 93.75 313 CYS A O 1
ATOM 2510 N N . GLU A 1 314 ? -8.199 -7.020 -2.925 1.00 94.94 314 GLU A N 1
ATOM 2511 C CA . GLU A 1 314 ? -9.363 -7.898 -3.032 1.00 94.94 314 GLU A CA 1
ATOM 2512 C C . GLU A 1 314 ? -9.725 -8.549 -1.684 1.00 94.94 314 GLU A C 1
ATOM 2514 O O . GLU A 1 314 ? -10.898 -8.764 -1.380 1.00 94.94 314 GLU A O 1
ATOM 2519 N N . TYR A 1 315 ? -8.734 -8.805 -0.819 1.00 95.62 315 TYR A N 1
ATOM 2520 C CA . TYR A 1 315 ? -8.992 -9.200 0.569 1.00 95.62 315 TYR A CA 1
ATOM 2521 C C . TYR A 1 315 ? -9.794 -8.133 1.327 1.00 95.62 315 TYR A C 1
ATOM 2523 O O . TYR A 1 315 ? -10.749 -8.471 2.027 1.00 95.62 315 TYR A O 1
ATOM 2531 N N . MET A 1 316 ? -9.413 -6.861 1.192 1.00 91.44 316 MET A N 1
ATOM 2532 C CA . MET A 1 316 ? -10.059 -5.757 1.905 1.00 91.44 316 MET A CA 1
ATOM 2533 C C . MET A 1 316 ? -11.487 -5.495 1.410 1.00 91.44 316 MET A C 1
ATOM 2535 O O . MET A 1 316 ? -12.340 -5.117 2.210 1.00 91.44 316 MET A O 1
ATOM 2539 N N . GLU A 1 317 ? -11.749 -5.698 0.118 1.00 92.94 317 GLU A N 1
ATOM 2540 C CA . GLU A 1 317 ? -13.057 -5.438 -0.498 1.00 92.94 317 GLU A CA 1
ATOM 2541 C C . GLU A 1 317 ? -14.015 -6.632 -0.381 1.00 92.94 317 GLU A C 1
ATOM 2543 O O . GLU A 1 317 ? -15.176 -6.470 0.002 1.00 92.94 317 GLU A O 1
ATOM 2548 N N . SER A 1 318 ? -13.517 -7.838 -0.660 1.00 91.88 318 SER A N 1
ATOM 2549 C CA . SER A 1 318 ? -14.335 -9.035 -0.900 1.00 91.88 318 SER A CA 1
ATOM 2550 C C . SER A 1 318 ? -14.031 -10.195 0.065 1.00 91.88 318 SER A C 1
ATOM 2552 O O . SER A 1 318 ? -14.740 -11.207 0.078 1.00 91.88 318 SER A O 1
ATOM 2554 N N . GLY A 1 319 ? -12.997 -10.073 0.905 1.00 93.31 319 GLY A N 1
ATOM 2555 C CA . GLY A 1 319 ? -12.620 -11.052 1.929 1.00 93.31 319 GLY A CA 1
ATOM 2556 C C . GLY A 1 319 ? -11.687 -12.178 1.455 1.00 93.31 319 GLY A C 1
ATOM 2557 O O . GLY A 1 319 ? -11.180 -12.206 0.335 1.00 93.31 319 GLY A O 1
ATOM 2558 N N . TYR A 1 320 ? -11.448 -13.155 2.340 1.00 94.88 320 TYR A N 1
ATOM 2559 C CA . TYR A 1 320 ? -10.425 -14.206 2.176 1.00 94.88 320 TYR A CA 1
ATOM 2560 C C . TYR A 1 320 ? -10.557 -15.039 0.892 1.00 94.88 320 TYR A C 1
ATOM 2562 O O . TYR A 1 320 ? -9.562 -15.349 0.242 1.00 94.88 320 TYR A O 1
ATOM 2570 N N . CYS A 1 321 ? -11.781 -15.427 0.524 1.00 94.31 321 CYS A N 1
ATOM 2571 C CA . CYS A 1 321 ? -12.006 -16.312 -0.622 1.00 94.31 321 CYS A CA 1
ATOM 2572 C C . CYS A 1 321 ? -11.701 -15.635 -1.962 1.00 94.31 321 CYS A C 1
ATOM 2574 O O . CYS A 1 321 ? -11.364 -16.328 -2.922 1.00 94.31 321 CYS A O 1
ATOM 2576 N N . ALA A 1 322 ? -11.853 -14.313 -2.031 1.00 93.38 322 ALA A N 1
ATOM 2577 C CA . ALA A 1 322 ? -11.545 -13.535 -3.220 1.00 93.38 322 ALA A CA 1
ATOM 2578 C C . ALA A 1 322 ? -10.026 -13.342 -3.346 1.00 93.38 322 ALA A C 1
ATOM 2580 O O . ALA A 1 322 ? -9.453 -13.642 -4.389 1.00 93.38 322 ALA A O 1
ATOM 2581 N N . ALA A 1 323 ? -9.347 -13.034 -2.235 1.00 95.00 323 ALA A N 1
ATOM 2582 C CA . ALA A 1 323 ? -7.887 -12.941 -2.177 1.00 95.00 323 ALA A CA 1
ATOM 2583 C C . ALA A 1 323 ? -7.168 -14.231 -2.615 1.00 95.00 323 ALA A C 1
ATOM 2585 O O . ALA A 1 323 ? -6.164 -14.177 -3.312 1.00 95.00 323 ALA A O 1
ATOM 2586 N N . ILE A 1 324 ? -7.683 -15.414 -2.262 1.00 96.00 324 ILE A N 1
ATOM 2587 C CA . ILE A 1 324 ? -7.086 -16.691 -2.701 1.00 96.00 324 ILE A CA 1
ATOM 2588 C C . ILE A 1 324 ? -7.253 -16.910 -4.216 1.00 96.00 324 ILE A C 1
ATOM 2590 O O . ILE A 1 324 ? -6.391 -17.508 -4.861 1.00 96.00 324 ILE A O 1
ATOM 2594 N N . ARG A 1 325 ? -8.355 -16.431 -4.803 1.00 94.81 325 ARG A N 1
ATOM 2595 C CA . ARG A 1 325 ? -8.646 -16.585 -6.237 1.00 94.81 325 ARG A CA 1
ATOM 2596 C C . ARG A 1 325 ? -7.919 -15.560 -7.104 1.00 94.81 325 ARG A C 1
ATOM 2598 O O . ARG A 1 325 ? -7.579 -15.866 -8.245 1.00 94.81 325 ARG A O 1
ATOM 2605 N N . GLU A 1 326 ? -7.639 -14.378 -6.567 1.00 95.19 326 GLU A N 1
ATOM 2606 C CA . GLU A 1 326 ? -7.126 -13.243 -7.335 1.00 95.19 326 GLU A CA 1
ATOM 2607 C C . GLU A 1 326 ? -5.819 -13.515 -8.110 1.00 95.19 326 GLU A C 1
ATOM 2609 O O . GLU A 1 326 ? -5.748 -13.158 -9.288 1.00 95.19 326 GLU A O 1
ATOM 2614 N N . PRO A 1 327 ? -4.804 -14.223 -7.571 1.00 96.12 327 PRO A N 1
ATOM 2615 C CA . PRO A 1 327 ? -3.588 -14.525 -8.329 1.00 96.12 327 PRO A CA 1
ATOM 2616 C C . PRO A 1 327 ? -3.863 -15.327 -9.610 1.00 96.12 327 PRO A C 1
ATOM 2618 O O . PRO A 1 327 ? -3.211 -15.115 -10.632 1.00 96.12 327 PRO A O 1
ATOM 2621 N N . TRP A 1 328 ? -4.870 -16.204 -9.596 1.00 95.88 328 TRP A N 1
ATOM 2622 C CA . TRP A 1 328 ? -5.287 -16.971 -10.770 1.00 95.88 328 TRP A CA 1
ATOM 2623 C C . TRP A 1 328 ? -5.992 -16.095 -11.807 1.00 95.88 328 TRP A C 1
ATOM 2625 O O . TRP A 1 328 ? -5.774 -16.261 -13.008 1.00 95.88 328 TRP A O 1
ATOM 2635 N N . HIS A 1 329 ? -6.776 -15.110 -11.361 1.00 94.12 329 HIS A N 1
ATOM 2636 C CA . HIS A 1 329 ? -7.349 -14.097 -12.248 1.00 94.12 329 HIS A CA 1
ATOM 2637 C C . HIS A 1 329 ? -6.273 -13.209 -12.882 1.00 94.12 329 HIS A C 1
ATOM 2639 O O . HIS A 1 329 ? -6.361 -12.897 -14.075 1.00 94.12 329 HIS A O 1
ATOM 2645 N N . VAL A 1 330 ? -5.227 -12.846 -12.132 1.00 94.88 330 VAL A N 1
ATOM 2646 C CA . VAL A 1 330 ? -4.057 -12.134 -12.670 1.00 94.88 330 VAL A CA 1
ATOM 2647 C C . VAL A 1 330 ? -3.371 -12.971 -13.752 1.00 94.88 330 VAL A C 1
ATOM 2649 O O . VAL A 1 330 ? -3.162 -12.463 -14.853 1.00 94.88 330 VAL A O 1
ATOM 2652 N N . LEU A 1 331 ? -3.102 -14.257 -13.502 1.00 95.75 331 LEU A N 1
ATOM 2653 C CA . LEU A 1 331 ? -2.510 -15.160 -14.501 1.00 95.75 331 LEU A CA 1
ATOM 2654 C C . LEU A 1 331 ? -3.377 -15.296 -15.757 1.00 95.75 331 LEU A C 1
ATOM 2656 O O . LEU A 1 331 ? -2.861 -15.205 -16.869 1.00 95.75 331 LEU A O 1
ATOM 2660 N N . LYS A 1 332 ? -4.698 -15.428 -15.601 1.00 94.75 332 LYS A N 1
ATOM 2661 C CA . LYS A 1 332 ? -5.646 -15.455 -16.725 1.00 94.75 332 LYS A CA 1
ATOM 2662 C C . LYS A 1 332 ? -5.627 -14.149 -17.528 1.00 94.75 332 LYS A C 1
ATOM 2664 O O . LYS A 1 332 ? -5.720 -14.165 -18.753 1.00 94.75 332 LYS A O 1
ATOM 2669 N N . THR A 1 333 ? -5.489 -13.010 -16.852 1.00 93.56 333 THR A N 1
ATOM 2670 C CA . THR A 1 333 ? -5.387 -11.691 -17.498 1.00 93.56 333 THR A CA 1
ATOM 2671 C C . THR A 1 333 ? -4.081 -11.560 -18.280 1.00 93.56 333 THR A C 1
ATOM 2673 O O . THR A 1 333 ? -4.089 -11.082 -19.413 1.00 93.56 333 THR A O 1
ATOM 2676 N N . LEU A 1 334 ? -2.965 -12.030 -17.717 1.00 94.25 334 LEU A N 1
ATOM 2677 C CA . LEU A 1 334 ? -1.669 -12.056 -18.399 1.00 94.25 334 LEU A CA 1
ATOM 2678 C C . LEU A 1 334 ? -1.676 -12.997 -19.606 1.00 94.25 334 LEU A C 1
ATOM 2680 O O . LEU A 1 334 ? -1.130 -12.649 -20.647 1.00 94.25 334 LEU A O 1
ATOM 2684 N N . ASP A 1 335 ? -2.338 -14.148 -19.500 1.00 94.75 335 ASP A N 1
ATOM 2685 C CA . ASP A 1 335 ? -2.521 -15.098 -20.601 1.00 94.75 335 ASP A CA 1
ATOM 2686 C C . ASP A 1 335 ? -3.312 -14.484 -21.767 1.00 94.75 335 ASP A C 1
ATOM 2688 O O . ASP A 1 335 ? -2.913 -14.614 -22.928 1.00 94.75 335 ASP A O 1
ATOM 2692 N N . ARG A 1 336 ? -4.363 -13.711 -21.455 1.00 92.25 336 ARG A N 1
ATOM 2693 C CA . ARG A 1 336 ? -5.091 -12.895 -22.442 1.00 92.25 336 ARG A CA 1
ATOM 2694 C C . ARG A 1 336 ? -4.229 -11.786 -23.036 1.00 92.25 336 ARG A C 1
ATOM 2696 O O . ARG A 1 336 ? -4.336 -11.521 -24.222 1.00 92.25 336 ARG A O 1
ATOM 2703 N N . PHE A 1 337 ? -3.368 -11.137 -22.256 1.00 90.56 337 PHE A N 1
ATOM 2704 C CA . PHE A 1 337 ? -2.473 -10.104 -22.789 1.00 90.56 337 PHE A CA 1
ATOM 2705 C C . PHE A 1 337 ? -1.385 -10.698 -23.699 1.00 90.56 337 PHE A C 1
ATOM 2707 O O . PHE A 1 337 ? -1.049 -10.128 -24.737 1.00 90.56 337 PHE A O 1
ATOM 2714 N N . ALA A 1 338 ? -0.876 -11.885 -23.359 1.00 90.31 338 ALA A N 1
ATOM 2715 C CA . ALA A 1 338 ? 0.096 -12.617 -24.166 1.00 90.31 338 ALA A CA 1
ATOM 2716 C C . ALA A 1 338 ? -0.468 -13.070 -25.526 1.00 90.31 338 ALA A C 1
ATOM 2718 O O . ALA A 1 338 ? 0.303 -13.359 -26.444 1.00 90.31 338 ALA A O 1
ATOM 2719 N N . HIS A 1 339 ? -1.793 -13.100 -25.686 1.00 87.81 339 HIS A N 1
ATOM 2720 C CA . HIS A 1 339 ? -2.483 -13.419 -26.938 1.00 87.81 339 HIS A CA 1
ATOM 2721 C C . HIS A 1 339 ? -2.040 -12.532 -28.111 1.00 87.81 339 HIS A C 1
ATOM 2723 O O . HIS A 1 339 ? -1.864 -13.039 -29.216 1.00 87.81 339 HIS A O 1
ATOM 2729 N N . CYS A 1 340 ? -1.724 -11.251 -27.858 1.00 82.94 340 CYS A N 1
ATOM 2730 C CA . CYS A 1 340 ? -1.187 -10.325 -28.867 1.00 82.94 340 CYS A CA 1
ATOM 2731 C C . CYS A 1 340 ? 0.083 -10.844 -29.566 1.00 82.94 340 CYS A C 1
ATOM 2733 O O . CYS A 1 340 ? 0.441 -10.356 -30.633 1.00 82.94 340 CYS A O 1
ATOM 2735 N N . VAL A 1 341 ? 0.778 -11.801 -28.947 1.00 82.00 341 VAL A N 1
ATOM 2736 C CA . VAL A 1 341 ? 2.054 -12.351 -29.413 1.00 82.00 341 VAL A CA 1
ATOM 2737 C C . VAL A 1 341 ? 1.939 -13.824 -29.828 1.00 82.00 341 VAL A C 1
ATOM 2739 O O . VAL A 1 341 ? 2.794 -14.325 -30.550 1.00 82.00 341 VAL A O 1
ATOM 2742 N N . SER A 1 342 ? 0.904 -14.537 -29.375 1.00 82.19 342 SER A N 1
ATOM 2743 C CA . SER A 1 342 ? 0.846 -16.011 -29.420 1.00 82.19 342 SER A CA 1
ATOM 2744 C C . SER A 1 342 ? -0.374 -16.608 -30.125 1.00 82.19 342 SER A C 1
ATOM 2746 O O . SER A 1 342 ? -0.478 -17.829 -30.224 1.00 82.19 342 SER A O 1
ATOM 2748 N N . GLY A 1 343 ? -1.270 -15.776 -30.663 1.00 79.75 343 GLY A N 1
ATOM 2749 C CA . GLY A 1 343 ? -2.467 -16.241 -31.369 1.00 79.75 343 GLY A CA 1
ATOM 2750 C C . GLY A 1 343 ? -3.556 -16.778 -30.431 1.00 79.75 343 GLY A C 1
ATOM 2751 O O . GLY A 1 343 ? -3.526 -16.540 -29.223 1.00 79.75 343 GLY A O 1
ATOM 2752 N N . ASP A 1 344 ? -4.532 -17.506 -30.991 1.00 86.75 344 ASP A N 1
ATOM 2753 C CA . ASP A 1 344 ? -5.859 -17.686 -30.378 1.00 86.75 344 ASP A CA 1
ATOM 2754 C C . ASP A 1 344 ? -5.970 -18.602 -29.148 1.00 86.75 344 ASP A C 1
ATOM 2756 O O . ASP A 1 344 ? -7.037 -18.730 -28.542 1.00 86.75 344 ASP A O 1
ATOM 2760 N N . TRP A 1 345 ? -4.876 -19.227 -28.721 1.00 87.38 345 TRP A N 1
ATOM 2761 C CA . TRP A 1 345 ? -4.920 -20.204 -27.638 1.00 87.38 345 TRP A CA 1
ATOM 2762 C C . TRP A 1 345 ? -4.734 -19.566 -26.252 1.00 87.38 345 TRP A C 1
ATOM 2764 O O . TRP A 1 345 ? -3.818 -18.777 -26.036 1.00 87.38 345 TRP A O 1
ATOM 2774 N N . ASN A 1 346 ? -5.579 -19.941 -25.284 1.00 90.69 346 ASN A N 1
ATOM 2775 C CA . ASN A 1 346 ? -5.493 -19.537 -23.876 1.00 90.69 346 ASN A CA 1
ATOM 2776 C C . ASN A 1 346 ? -5.157 -20.742 -22.988 1.00 90.69 346 ASN A C 1
ATOM 2778 O O . ASN A 1 346 ? -5.906 -21.722 -22.964 1.00 90.69 346 ASN A O 1
ATOM 2782 N N . LEU A 1 347 ? -4.060 -20.654 -22.232 1.00 91.69 347 LEU A N 1
ATOM 2783 C CA . LEU A 1 347 ? -3.613 -21.706 -21.316 1.00 91.69 347 LEU A CA 1
ATOM 2784 C C . LEU A 1 347 ? -4.582 -21.873 -20.135 1.00 91.69 347 LEU A C 1
ATOM 2786 O O . LEU A 1 347 ? -4.812 -22.986 -19.670 1.00 91.69 347 LEU A O 1
ATOM 2790 N N . PHE A 1 348 ? -5.194 -20.776 -19.684 1.00 91.19 348 PHE A N 1
ATOM 2791 C CA . PHE A 1 348 ? -6.093 -20.753 -18.527 1.00 91.19 348 PHE A CA 1
ATOM 2792 C C . PHE A 1 348 ? -7.578 -20.627 -18.911 1.00 91.19 348 PHE A C 1
ATOM 2794 O O . PHE A 1 348 ? -8.381 -20.068 -18.159 1.00 91.19 348 PHE A O 1
ATOM 2801 N N . ALA A 1 349 ? -7.969 -21.152 -20.078 1.00 88.38 349 ALA A N 1
ATOM 2802 C CA . ALA A 1 349 ? -9.359 -21.124 -20.550 1.00 88.38 349 ALA A CA 1
ATOM 2803 C C . ALA A 1 349 ? -10.338 -21.878 -19.629 1.00 88.38 349 ALA A C 1
ATOM 2805 O O . ALA A 1 349 ? -11.513 -21.531 -19.562 1.00 88.38 349 ALA A O 1
ATOM 2806 N N . CYS A 1 350 ? -9.856 -22.891 -18.903 1.00 86.75 350 CYS A N 1
ATOM 2807 C CA . CYS A 1 350 ? -10.660 -23.703 -17.988 1.00 86.75 350 CYS A CA 1
ATOM 2808 C C . CYS A 1 350 ? -11.014 -22.998 -16.668 1.00 86.75 350 CYS A C 1
ATOM 2810 O O . CYS A 1 350 ? -11.883 -23.481 -15.944 1.00 86.75 350 CYS A O 1
ATOM 2812 N N . LEU A 1 351 ? -10.377 -21.865 -16.344 1.00 87.06 351 LEU A N 1
ATOM 2813 C CA . LEU A 1 351 ? -10.753 -21.081 -15.170 1.00 87.06 351 LEU A CA 1
ATOM 2814 C C . LEU A 1 351 ? -12.080 -20.356 -15.447 1.00 87.06 351 LEU A C 1
ATOM 2816 O O . LEU A 1 351 ? -12.166 -19.632 -16.445 1.00 87.06 351 LEU A O 1
ATOM 2820 N N . PRO A 1 352 ? -13.106 -20.494 -14.587 1.00 82.31 352 PRO A N 1
ATOM 2821 C CA . PRO A 1 352 ? -14.403 -19.865 -14.807 1.00 82.31 352 PRO A CA 1
ATOM 2822 C C . PRO A 1 352 ? -14.264 -18.343 -14.941 1.00 82.31 352 PRO A C 1
ATOM 2824 O O . PRO A 1 352 ? -13.506 -17.700 -14.213 1.00 82.31 352 PRO A O 1
ATOM 2827 N N . ASP A 1 353 ? -14.979 -17.748 -15.899 1.00 79.06 353 ASP A N 1
ATOM 2828 C CA . ASP A 1 353 ? -15.158 -16.296 -15.959 1.00 79.06 353 ASP A CA 1
ATOM 2829 C C . ASP A 1 353 ? -16.157 -15.878 -14.882 1.00 79.06 353 ASP A C 1
ATOM 2831 O O . ASP A 1 353 ? -17.348 -15.685 -15.121 1.00 79.06 353 ASP A O 1
ATOM 2835 N N . GLU A 1 354 ? -15.662 -15.785 -13.653 1.00 64.19 354 GLU A N 1
ATOM 2836 C CA . GLU A 1 354 ? -16.400 -15.171 -12.562 1.00 64.19 354 GLU A CA 1
ATOM 2837 C C . GLU A 1 354 ? -16.387 -13.653 -12.771 1.00 64.19 354 GLU A C 1
ATOM 2839 O O . GLU A 1 354 ? -15.576 -12.933 -12.206 1.00 64.19 354 GLU A O 1
ATOM 2844 N N . ASN A 1 355 ? -17.305 -13.156 -13.598 1.00 59.69 355 ASN A N 1
ATOM 2845 C CA . ASN A 1 355 ? -17.899 -11.845 -13.356 1.00 59.69 355 ASN A CA 1
ATOM 2846 C C . ASN A 1 355 ? -19.091 -12.080 -12.412 1.00 59.69 355 ASN A C 1
ATOM 2848 O O . ASN A 1 355 ? -20.207 -12.296 -12.898 1.00 59.69 355 ASN A O 1
ATOM 2852 N N . PRO A 1 356 ? -18.901 -12.083 -11.076 1.00 53.94 356 PRO A N 1
ATOM 2853 C CA . PRO A 1 356 ? -20.000 -12.278 -10.127 1.00 53.94 356 PRO A CA 1
ATOM 2854 C C . PRO A 1 356 ? -21.101 -11.216 -10.284 1.00 53.94 356 PRO A C 1
ATOM 2856 O O . PRO A 1 356 ? -22.258 -11.475 -9.967 1.00 53.94 356 PRO A O 1
ATOM 2859 N N . SER A 1 357 ? -20.777 -10.057 -10.861 1.00 52.97 357 SER A N 1
ATOM 2860 C CA . SER A 1 357 ? -21.714 -8.972 -11.158 1.00 52.97 357 SER A CA 1
ATOM 2861 C C . SER A 1 357 ? -22.592 -9.193 -12.400 1.00 52.97 357 SER A C 1
ATOM 2863 O O . SER A 1 357 ? -23.605 -8.515 -12.543 1.00 52.97 357 SER A O 1
ATOM 2865 N N . ALA A 1 358 ? -22.271 -10.145 -13.285 1.00 51.75 358 ALA A N 1
ATOM 2866 C CA . ALA A 1 358 ? -23.007 -10.339 -14.543 1.00 51.75 358 ALA A CA 1
ATOM 2867 C C . ALA A 1 358 ? -24.126 -11.399 -14.473 1.00 51.75 358 ALA A C 1
ATOM 2869 O O . ALA A 1 358 ? -24.897 -11.539 -15.418 1.00 51.75 358 ALA A O 1
ATOM 2870 N N . ARG A 1 359 ? -24.258 -12.143 -13.364 1.00 50.62 359 ARG A N 1
ATOM 2871 C CA . ARG A 1 359 ? -25.286 -13.197 -13.206 1.00 50.62 359 ARG A CA 1
ATOM 2872 C C . ARG A 1 359 ? -26.593 -12.737 -12.539 1.00 50.62 359 ARG A C 1
ATOM 2874 O O . ARG A 1 359 ? -27.436 -13.570 -12.225 1.00 50.62 359 ARG A O 1
ATOM 2881 N N . GLY A 1 360 ? -26.794 -11.431 -12.349 1.00 49.50 360 GLY A N 1
ATOM 2882 C CA . GLY A 1 360 ? -27.895 -10.881 -11.546 1.00 49.50 360 GLY A CA 1
ATOM 2883 C C . GLY A 1 360 ? -29.154 -10.387 -12.273 1.00 49.50 360 GLY A C 1
ATOM 2884 O O . GLY A 1 360 ? -29.970 -9.749 -11.619 1.00 49.50 360 GLY A O 1
ATOM 2885 N N . SER A 1 361 ? -29.342 -10.607 -13.579 1.00 51.81 361 SER A N 1
ATOM 2886 C CA . SER A 1 361 ? -30.433 -9.929 -14.320 1.00 51.81 361 SER A CA 1
ATOM 2887 C C . SER A 1 361 ? -31.288 -10.799 -15.248 1.00 51.81 361 SER A C 1
ATOM 2889 O O . SER A 1 361 ? -32.132 -10.267 -15.963 1.00 51.81 361 SER A O 1
ATOM 2891 N N . GLY A 1 362 ? -31.160 -12.129 -15.221 1.00 54.31 362 GLY A N 1
ATOM 2892 C CA . GLY A 1 362 ? -31.857 -12.982 -16.191 1.00 54.31 362 GLY A CA 1
ATOM 2893 C C . GLY A 1 362 ? -32.383 -14.300 -15.641 1.00 54.31 362 GLY A C 1
ATOM 2894 O O . GLY A 1 362 ? -31.941 -15.344 -16.094 1.00 54.31 362 GLY A O 1
ATOM 2895 N N . SER A 1 363 ? -33.307 -14.275 -14.677 1.00 45.28 3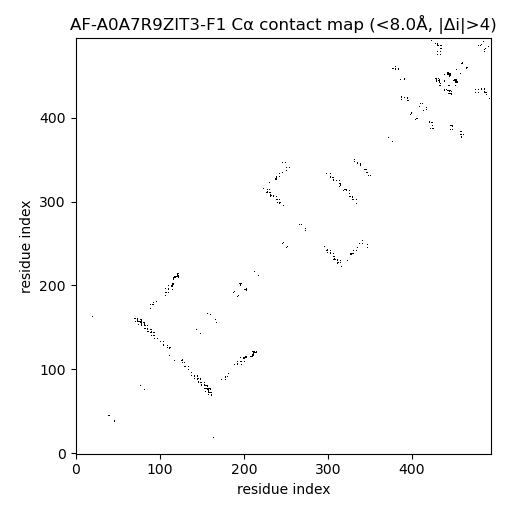63 SER A N 1
ATOM 2896 C CA . SER A 1 363 ? -34.188 -15.423 -14.388 1.00 45.28 363 SER A CA 1
ATOM 2897 C C . SER A 1 363 ? -35.320 -15.007 -13.445 1.00 45.28 363 SER A C 1
ATOM 2899 O O . SER A 1 363 ? -35.407 -15.429 -12.293 1.00 45.28 363 SER A O 1
ATOM 2901 N N . SER A 1 364 ? -36.206 -14.149 -13.945 1.00 55.91 364 SER A N 1
ATOM 2902 C CA . SER A 1 364 ? -37.532 -13.950 -13.378 1.00 55.91 364 SER A CA 1
ATOM 2903 C C . SER A 1 364 ? -38.425 -15.131 -13.764 1.00 55.91 364 SER A C 1
ATOM 2905 O O . SER A 1 364 ? -38.855 -15.248 -14.909 1.00 55.91 364 SER A O 1
ATOM 2907 N N . ARG A 1 365 ? -38.740 -16.004 -12.803 1.00 49.69 365 ARG A N 1
ATOM 2908 C CA . ARG A 1 365 ? -40.028 -16.713 -12.760 1.00 49.69 365 ARG A CA 1
ATOM 2909 C C . ARG A 1 365 ? -40.224 -17.416 -11.418 1.00 49.69 365 ARG A C 1
ATOM 2911 O O . ARG A 1 365 ? -39.493 -18.341 -11.104 1.00 49.69 365 ARG A O 1
ATOM 2918 N N . GLN A 1 366 ? -41.291 -16.982 -10.735 1.00 45.62 366 GLN A N 1
ATOM 2919 C CA . GLN A 1 366 ? -42.045 -17.674 -9.677 1.00 45.62 366 GLN A CA 1
ATOM 2920 C C . GLN A 1 366 ? -41.269 -17.875 -8.356 1.00 45.62 366 GLN A C 1
ATOM 2922 O O . GLN A 1 366 ? -40.256 -18.545 -8.319 1.00 45.62 366 GLN A O 1
ATOM 2927 N N . SER A 1 367 ? -41.665 -17.318 -7.210 1.00 43.53 367 SER A N 1
ATOM 2928 C CA . SER A 1 367 ? -43.023 -17.244 -6.669 1.00 43.53 367 SER A CA 1
ATOM 2929 C C . SER A 1 367 ? -43.197 -16.087 -5.671 1.00 43.53 367 SER A C 1
ATOM 2931 O O . SER A 1 367 ? -42.459 -16.002 -4.696 1.00 43.53 367 SER A O 1
ATOM 2933 N N . GLY A 1 368 ? -44.226 -15.261 -5.873 1.00 47.19 368 GLY A N 1
ATOM 2934 C CA . GLY A 1 368 ? -45.176 -14.810 -4.840 1.00 47.19 368 GLY A CA 1
ATOM 2935 C C . GLY A 1 368 ? -44.727 -14.057 -3.578 1.00 47.19 368 GLY A C 1
ATOM 2936 O O . GLY A 1 368 ? -45.604 -13.602 -2.851 1.00 47.19 368 GLY A O 1
ATOM 2937 N N . GLN A 1 369 ? -43.442 -13.874 -3.285 1.00 52.84 369 GLN A N 1
ATOM 2938 C CA . GLN A 1 369 ? -43.019 -12.908 -2.275 1.00 52.84 369 GLN A CA 1
ATOM 2939 C C . GLN A 1 369 ? -42.977 -11.548 -2.960 1.00 52.84 369 GLN A C 1
ATOM 2941 O O . GLN A 1 369 ? -42.154 -11.334 -3.848 1.00 52.84 369 GLN A O 1
ATOM 2946 N N . ARG A 1 370 ? -43.901 -10.646 -2.587 1.00 53.69 370 ARG A N 1
ATOM 2947 C CA . ARG A 1 370 ? -43.750 -9.208 -2.849 1.00 53.69 370 ARG A CA 1
ATOM 2948 C C . ARG A 1 370 ? -42.341 -8.854 -2.399 1.00 53.69 370 ARG A C 1
ATOM 2950 O O . ARG A 1 370 ? -42.065 -8.850 -1.202 1.00 53.69 370 ARG A O 1
ATOM 2957 N N . HIS A 1 371 ? -41.454 -8.685 -3.373 1.00 58.66 371 HIS A N 1
ATOM 2958 C CA . HIS A 1 371 ? -40.089 -8.275 -3.136 1.00 58.66 371 HIS A CA 1
ATOM 2959 C C . HIS A 1 371 ? -40.217 -6.849 -2.633 1.00 58.66 371 HIS A C 1
ATOM 2961 O O . HIS A 1 371 ? -40.446 -5.930 -3.415 1.00 58.66 371 HIS A O 1
ATOM 2967 N N . GLU A 1 372 ? -40.207 -6.715 -1.312 1.00 67.75 372 GLU A N 1
ATOM 2968 C CA . GLU A 1 372 ? -40.115 -5.428 -0.663 1.00 67.75 372 GLU A CA 1
ATOM 2969 C C . GLU A 1 372 ? -38.963 -4.684 -1.324 1.00 67.75 372 GLU A C 1
ATOM 2971 O O . GLU A 1 372 ? -37.848 -5.210 -1.466 1.00 67.75 372 GLU A O 1
ATOM 2976 N N . THR A 1 373 ? -39.277 -3.506 -1.841 1.00 83.44 373 THR A N 1
ATOM 2977 C CA . THR A 1 373 ? -38.270 -2.714 -2.524 1.00 83.44 373 THR A CA 1
ATOM 2978 C C . THR A 1 373 ? -37.218 -2.305 -1.499 1.00 83.44 373 THR A C 1
ATOM 2980 O O . THR A 1 373 ? -37.499 -2.112 -0.315 1.00 83.44 373 THR A O 1
ATOM 2983 N N . ARG A 1 374 ? -35.961 -2.194 -1.935 1.00 80.75 374 ARG A N 1
ATOM 2984 C CA . ARG A 1 374 ? -34.855 -1.782 -1.056 1.00 80.75 374 ARG A CA 1
ATOM 2985 C C . ARG A 1 374 ? -35.157 -0.456 -0.338 1.00 80.75 374 ARG A C 1
ATOM 2987 O O . ARG A 1 374 ? -34.686 -0.256 0.779 1.00 80.75 374 ARG A O 1
ATOM 2994 N N . ASP A 1 375 ? -35.955 0.398 -0.971 1.00 83.38 375 ASP A N 1
ATOM 2995 C CA . ASP A 1 375 ? -36.380 1.693 -0.449 1.00 83.38 375 ASP A CA 1
ATOM 2996 C C . ASP A 1 375 ? -37.421 1.556 0.672 1.00 83.38 375 ASP A C 1
ATOM 2998 O O . ASP A 1 375 ? -37.273 2.203 1.705 1.00 83.38 375 ASP A O 1
ATOM 3002 N N . GLU A 1 376 ? -38.395 0.648 0.552 1.00 85.88 376 GLU A N 1
ATOM 3003 C CA . GLU A 1 376 ? -39.346 0.339 1.635 1.00 85.88 376 GLU A CA 1
ATOM 3004 C C . GLU A 1 376 ? -38.624 -0.219 2.872 1.00 85.88 376 GLU A C 1
ATOM 3006 O O . GLU A 1 376 ? -38.858 0.238 3.993 1.00 85.88 376 GLU A O 1
ATOM 3011 N N . ALA A 1 377 ? -37.677 -1.144 2.676 1.00 82.44 377 ALA A N 1
ATOM 3012 C CA . ALA A 1 377 ? -36.892 -1.709 3.775 1.00 82.44 377 ALA A CA 1
ATOM 3013 C C . ALA A 1 377 ? -36.044 -0.643 4.486 1.00 82.44 377 ALA A C 1
ATOM 3015 O O . ALA A 1 377 ? -35.890 -0.672 5.710 1.00 82.44 377 ALA A O 1
ATOM 3016 N N . ARG A 1 378 ? -35.508 0.315 3.720 1.00 85.31 378 ARG A N 1
ATOM 3017 C CA . ARG A 1 378 ? -34.764 1.456 4.252 1.00 85.31 378 ARG A CA 1
ATOM 3018 C C . ARG A 1 378 ? -35.674 2.398 5.038 1.00 85.31 378 ARG A C 1
ATOM 3020 O O . ARG A 1 378 ? -35.321 2.764 6.153 1.00 85.31 378 ARG A O 1
ATOM 3027 N N . GLN A 1 379 ? -36.847 2.727 4.505 1.00 89.06 379 GLN A N 1
ATOM 3028 C CA . GLN A 1 379 ? -37.804 3.610 5.168 1.00 89.06 379 GLN A CA 1
ATOM 3029 C C . GLN A 1 379 ? -38.299 3.014 6.496 1.00 89.06 379 GLN A C 1
ATOM 3031 O O . GLN A 1 379 ? -38.418 3.728 7.488 1.00 89.06 379 GLN A O 1
ATOM 3036 N N . ARG A 1 380 ? -38.509 1.691 6.558 1.00 85.94 380 ARG A N 1
ATOM 3037 C CA . ARG A 1 380 ? -38.846 0.995 7.814 1.00 85.94 380 ARG A CA 1
ATOM 3038 C C . ARG A 1 380 ? -37.705 1.017 8.828 1.00 85.94 380 ARG A C 1
ATOM 3040 O O . ARG A 1 380 ? -37.958 1.159 10.022 1.00 85.94 380 ARG A O 1
ATOM 3047 N N . ALA A 1 381 ? -36.457 0.894 8.373 1.00 87.06 381 ALA A N 1
ATOM 3048 C CA . ALA A 1 381 ? -35.298 1.035 9.250 1.00 87.06 381 ALA A CA 1
ATOM 3049 C C . ALA A 1 381 ? -35.182 2.459 9.813 1.00 87.06 381 ALA A C 1
ATOM 3051 O O . ALA A 1 381 ? -34.960 2.616 11.009 1.00 87.06 381 ALA A O 1
ATOM 3052 N N . GLU A 1 382 ? -35.387 3.479 8.977 1.00 89.75 382 GLU A N 1
ATOM 3053 C CA . GLU A 1 382 ? -35.376 4.887 9.391 1.00 89.75 382 GLU A CA 1
ATOM 3054 C C . GLU A 1 382 ? -36.463 5.161 10.442 1.00 89.75 382 GLU A C 1
ATOM 3056 O O . GLU A 1 382 ? -36.141 5.648 11.523 1.00 89.75 382 GLU A O 1
ATOM 3061 N N . GLN A 1 383 ? -37.703 4.716 10.206 1.00 90.81 383 GLN A N 1
ATOM 3062 C CA . GLN A 1 383 ? -38.796 4.841 11.182 1.00 90.81 383 GLN A CA 1
ATOM 3063 C C . GLN A 1 383 ? -38.491 4.130 12.510 1.00 90.81 383 GLN A C 1
ATOM 3065 O O . GLN A 1 383 ? -38.721 4.688 13.579 1.00 90.81 383 GLN A O 1
ATOM 3070 N N . TYR A 1 384 ? -37.935 2.915 12.462 1.00 90.94 384 TYR A N 1
ATOM 3071 C CA . TYR A 1 384 ? -37.568 2.162 13.664 1.00 90.94 384 TYR A CA 1
ATOM 3072 C C . TYR A 1 384 ? -36.528 2.906 14.518 1.00 90.94 384 TYR A C 1
ATOM 3074 O O . TYR A 1 384 ? -36.643 2.966 15.745 1.00 90.94 384 TYR A O 1
ATOM 3082 N N . TRP A 1 385 ? -35.505 3.477 13.876 1.00 93.31 385 TRP A N 1
ATOM 3083 C CA . TRP A 1 385 ? -34.466 4.234 14.573 1.00 93.31 385 TRP A CA 1
ATOM 3084 C C . TRP A 1 385 ? -34.971 5.587 15.076 1.00 93.31 385 TRP A C 1
ATOM 3086 O O . TRP A 1 385 ? -34.594 5.981 16.177 1.00 93.31 385 TRP A O 1
ATOM 3096 N N . GLU A 1 386 ? -35.854 6.262 14.340 1.00 94.50 386 GLU A N 1
ATOM 3097 C CA . GLU A 1 386 ? -36.513 7.485 14.809 1.00 94.50 386 GLU A CA 1
ATOM 3098 C C . GLU A 1 386 ? -37.332 7.240 16.082 1.00 94.50 386 GLU A C 1
ATOM 3100 O O . GLU A 1 386 ? -37.195 8.001 17.041 1.00 94.50 386 GLU A O 1
ATOM 3105 N N . SER A 1 387 ? -38.106 6.149 16.155 1.00 93.81 387 SER A N 1
ATOM 3106 C CA . SER A 1 387 ? -38.838 5.778 17.376 1.00 93.81 387 SER A CA 1
ATOM 3107 C C . SER A 1 387 ? -37.898 5.578 18.572 1.00 93.81 387 SER A C 1
ATOM 3109 O O . SER A 1 387 ? -38.182 6.063 19.668 1.00 93.81 387 SER A O 1
ATOM 3111 N N . LEU A 1 388 ? -36.740 4.935 18.373 1.00 93.94 388 LEU A N 1
ATOM 3112 C CA . LEU A 1 388 ? -35.750 4.752 19.440 1.00 93.94 388 LEU A CA 1
ATOM 3113 C C . LEU A 1 388 ? -35.057 6.061 19.853 1.00 93.94 388 LEU A C 1
ATOM 3115 O O . LEU A 1 388 ? -34.806 6.277 21.041 1.00 93.94 388 LEU A O 1
ATOM 3119 N N . ILE A 1 389 ? -34.735 6.931 18.893 1.00 95.31 389 ILE A N 1
ATOM 3120 C CA . ILE A 1 389 ? -34.150 8.253 19.163 1.00 95.31 389 ILE A CA 1
ATOM 3121 C C . ILE A 1 389 ? -35.129 9.086 19.986 1.00 95.31 389 ILE A C 1
ATOM 3123 O O . ILE A 1 389 ? -34.750 9.622 21.026 1.00 95.31 389 ILE A O 1
ATOM 3127 N N . ASN A 1 390 ? -36.397 9.125 19.577 1.00 96.44 390 ASN A N 1
ATOM 3128 C CA . ASN A 1 390 ? -37.441 9.824 20.314 1.00 96.44 390 ASN A CA 1
ATOM 3129 C C . ASN A 1 390 ? -37.573 9.264 21.736 1.00 96.44 390 ASN A C 1
ATOM 3131 O O . ASN A 1 390 ? -37.631 10.043 22.690 1.00 96.44 390 ASN A O 1
ATOM 3135 N N . GLN A 1 391 ? -37.520 7.934 21.903 1.00 95.69 391 GLN A N 1
ATOM 3136 C CA . GLN A 1 391 ? -37.539 7.317 23.233 1.00 95.69 391 GLN A CA 1
ATOM 3137 C C . GLN A 1 391 ? -36.346 7.763 24.071 1.00 95.69 391 GLN A C 1
ATOM 3139 O O . GLN A 1 391 ? -36.510 8.123 25.232 1.00 95.69 391 GLN A O 1
ATOM 3144 N N . SER A 1 392 ? -35.155 7.796 23.478 1.00 96.06 392 SER A N 1
ATOM 3145 C CA . SER A 1 392 ? -33.937 8.233 24.159 1.00 96.06 392 SER A CA 1
ATOM 3146 C C . SER A 1 392 ? -34.035 9.693 24.605 1.00 96.06 392 SER A C 1
ATOM 3148 O O . SER A 1 392 ? -33.622 10.020 25.715 1.00 96.06 392 SER A O 1
ATOM 3150 N N . ILE A 1 393 ? -34.639 10.570 23.795 1.00 96.25 393 ILE A N 1
ATOM 3151 C CA . ILE A 1 393 ? -34.886 11.976 24.149 1.00 96.25 393 ILE A CA 1
ATOM 3152 C C . ILE A 1 393 ? -35.840 12.069 25.348 1.00 96.25 393 ILE A C 1
ATOM 3154 O O . ILE A 1 393 ? -35.553 12.780 26.314 1.00 96.25 393 ILE A O 1
ATOM 3158 N N . GLN A 1 394 ? -36.942 11.316 25.333 1.00 96.38 394 GLN A N 1
ATOM 3159 C CA . GLN A 1 394 ? -37.890 11.296 26.449 1.00 96.38 394 GLN A CA 1
ATOM 3160 C C . GLN A 1 394 ? -37.248 10.743 27.732 1.00 96.38 394 GLN A C 1
ATOM 3162 O O . GLN A 1 394 ? -37.412 11.318 28.813 1.00 96.38 394 GLN A O 1
ATOM 3167 N N . THR A 1 395 ? -36.477 9.660 27.617 1.00 95.31 395 THR A N 1
ATOM 3168 C CA . THR A 1 395 ? -35.707 9.085 28.724 1.00 95.31 395 THR A CA 1
ATOM 3169 C C . THR A 1 395 ? -34.699 10.096 29.262 1.00 95.31 395 THR A C 1
ATOM 3171 O O . THR A 1 395 ? -34.629 10.284 30.471 1.00 95.31 395 THR A O 1
ATOM 3174 N N . THR A 1 396 ? -34.004 10.838 28.397 1.00 96.06 396 THR A N 1
ATOM 3175 C CA . THR A 1 396 ? -33.074 11.904 28.809 1.00 96.06 396 THR A CA 1
ATOM 3176 C C . THR A 1 396 ? -33.780 12.969 29.647 1.00 96.06 396 THR A C 1
ATOM 3178 O O . THR A 1 396 ? -33.303 13.324 30.721 1.00 96.06 396 THR A O 1
ATOM 3181 N N . SER A 1 397 ? -34.950 13.442 29.202 1.00 96.31 397 SER A N 1
ATOM 3182 C CA . SER A 1 397 ? -35.742 14.419 29.960 1.00 96.31 397 SER A CA 1
ATOM 3183 C C . SER A 1 397 ? -36.198 13.879 31.318 1.00 96.31 397 SER A C 1
ATOM 3185 O O . SER A 1 397 ? -36.271 14.639 32.281 1.00 96.31 397 SER A O 1
ATOM 3187 N N . THR A 1 398 ? -36.509 12.584 31.400 1.00 94.88 398 THR A N 1
ATOM 3188 C CA . THR A 1 398 ? -36.934 11.930 32.647 1.00 94.88 398 THR A CA 1
ATOM 3189 C C . THR A 1 398 ? -35.761 11.802 33.621 1.00 94.88 398 THR A C 1
ATOM 3191 O O . THR A 1 398 ? -35.892 12.171 34.785 1.00 94.88 398 THR A O 1
ATOM 3194 N N . LEU A 1 399 ? -34.594 11.369 33.133 1.00 94.75 399 LEU A N 1
ATOM 3195 C CA . LEU A 1 399 ? -33.363 11.236 33.919 1.00 94.75 399 LEU A CA 1
ATOM 3196 C C . LEU A 1 399 ? -32.846 12.590 34.428 1.00 94.75 399 LEU A C 1
ATOM 3198 O O . LEU A 1 399 ? -32.403 12.683 35.572 1.00 94.75 399 LEU A O 1
ATOM 3202 N N . LEU A 1 400 ? -32.957 13.645 33.613 1.00 94.88 400 LEU A N 1
ATOM 3203 C CA . LEU A 1 400 ? -32.668 15.023 34.025 1.00 94.88 400 LEU A CA 1
ATOM 3204 C C . LEU A 1 400 ? -33.628 15.492 35.122 1.00 94.88 400 LEU A C 1
ATOM 3206 O O . LEU A 1 400 ? -33.191 16.046 36.127 1.00 94.88 400 LEU A O 1
ATOM 3210 N N . GLY A 1 401 ? -34.932 15.242 34.957 1.00 94.88 401 GLY A N 1
ATOM 3211 C CA . GLY A 1 401 ? -35.943 15.596 35.957 1.00 94.88 401 GLY A CA 1
ATOM 3212 C C . GLY A 1 401 ? -35.767 14.857 37.288 1.00 94.88 401 GLY A C 1
ATOM 3213 O O . GLY A 1 401 ? -36.050 15.422 38.341 1.00 94.88 401 GLY A O 1
ATOM 3214 N N . ALA A 1 402 ? -35.258 13.624 37.246 1.00 93.44 402 ALA A N 1
ATOM 3215 C CA . ALA A 1 402 ? -34.921 12.827 38.425 1.00 93.44 402 ALA A CA 1
ATOM 3216 C C . ALA A 1 402 ? -33.575 13.215 39.071 1.00 93.44 402 ALA A C 1
ATOM 3218 O O . ALA A 1 402 ? -33.275 12.760 40.174 1.00 93.44 402 ALA A O 1
ATOM 3219 N N . GLY A 1 403 ? -32.761 14.048 38.409 1.00 93.12 403 GLY A N 1
ATOM 3220 C CA . GLY A 1 403 ? -31.430 14.439 38.881 1.00 93.12 403 GLY A CA 1
ATOM 3221 C C . GLY A 1 403 ? -30.384 13.324 38.793 1.00 93.12 403 GLY A C 1
ATOM 3222 O O . GLY A 1 403 ? -29.420 13.329 39.552 1.00 93.12 403 GLY A O 1
ATOM 3223 N N . TRP A 1 404 ? -30.580 12.345 37.909 1.00 92.19 404 TRP A N 1
ATOM 3224 C CA . TRP A 1 404 ? -29.680 11.191 37.755 1.00 92.19 404 TRP A CA 1
ATOM 3225 C C . TRP A 1 404 ? -28.580 11.407 36.728 1.00 92.19 404 TRP A C 1
ATOM 3227 O O . TRP A 1 404 ? -27.558 10.727 36.746 1.00 92.19 404 TRP A O 1
ATOM 3237 N N . VAL A 1 405 ? -28.807 12.355 35.829 1.00 93.94 405 VAL A N 1
ATOM 3238 C CA . VAL A 1 405 ? -27.842 12.821 34.843 1.00 93.94 405 VAL A CA 1
ATOM 3239 C C . VAL A 1 405 ? -27.812 14.338 34.951 1.00 93.94 405 VAL A C 1
ATOM 3241 O O . VAL A 1 405 ? -28.875 14.960 35.000 1.00 93.94 405 VAL A O 1
ATOM 3244 N N . ALA A 1 406 ? -26.622 14.936 34.997 1.00 94.75 406 ALA A N 1
ATOM 3245 C CA . ALA A 1 406 ? -26.489 16.386 34.953 1.00 94.75 406 ALA A CA 1
ATOM 3246 C C . ALA A 1 406 ? -26.529 16.887 33.499 1.00 94.75 406 ALA A C 1
ATOM 3248 O O . ALA A 1 406 ? -26.144 16.183 32.560 1.00 94.75 406 ALA A O 1
ATOM 3249 N N . LEU A 1 407 ? -26.983 18.126 33.290 1.00 96.00 407 LEU A N 1
ATOM 3250 C CA . LEU A 1 407 ? -27.013 18.724 31.951 1.00 96.00 407 LEU A CA 1
ATOM 3251 C C . LEU A 1 407 ? -25.593 18.850 31.374 1.00 96.00 407 LEU A C 1
ATOM 3253 O O . LEU A 1 407 ? -25.385 18.677 30.173 1.00 96.00 407 LEU A O 1
ATOM 3257 N N . GLU A 1 408 ? -24.617 19.103 32.243 1.00 94.19 408 GLU A N 1
ATOM 3258 C CA . GLU A 1 408 ? -23.197 19.204 31.925 1.00 94.19 408 GLU A CA 1
ATOM 3259 C C . GLU A 1 408 ? -22.630 17.878 31.400 1.00 94.19 408 GLU A C 1
ATOM 3261 O O . GLU A 1 408 ? -21.830 17.884 30.463 1.00 94.19 408 GLU A O 1
ATOM 3266 N N . ASP A 1 409 ? -23.077 16.736 31.930 1.00 92.31 409 ASP A N 1
ATOM 3267 C CA . ASP A 1 409 ? -22.623 15.411 31.485 1.00 92.31 409 ASP A CA 1
ATOM 3268 C C . ASP A 1 409 ? -23.120 15.100 30.064 1.00 92.31 409 ASP A C 1
ATOM 3270 O O . ASP A 1 409 ? -22.413 14.504 29.250 1.00 92.31 409 ASP A O 1
ATOM 3274 N N . ILE A 1 410 ? -24.327 15.567 29.724 1.00 91.69 410 ILE A N 1
ATOM 3275 C CA . ILE A 1 410 ? -24.883 15.447 28.369 1.00 91.69 410 ILE A CA 1
ATOM 3276 C C . ILE A 1 410 ? -24.120 16.359 27.403 1.00 91.69 410 ILE A C 1
ATOM 3278 O O . ILE A 1 410 ? -23.743 15.929 26.313 1.00 91.69 410 ILE A O 1
ATOM 3282 N N . GLN A 1 411 ? -23.871 17.613 27.795 1.00 90.12 411 GLN A N 1
ATOM 3283 C CA . GLN A 1 411 ? -23.147 18.585 26.966 1.00 90.12 411 GLN A CA 1
ATOM 3284 C C . GLN A 1 411 ? -21.683 18.192 26.740 1.00 90.12 411 GLN A C 1
ATOM 3286 O O . GLN A 1 411 ? -21.143 18.426 25.658 1.00 90.12 411 GLN A O 1
ATOM 3291 N N . SER A 1 412 ? -21.049 17.580 27.741 1.00 88.31 412 SER A N 1
ATOM 3292 C CA . SER A 1 412 ? -19.682 17.057 27.653 1.00 88.31 412 SER A CA 1
ATOM 3293 C C . SER A 1 412 ? -19.594 15.688 26.976 1.00 88.31 412 SER A C 1
ATOM 3295 O O . SER A 1 412 ? -18.487 15.230 26.685 1.00 88.31 412 SER A O 1
ATOM 3297 N N . VAL A 1 413 ? -20.740 15.077 26.649 1.00 91.38 413 VAL A N 1
ATOM 3298 C CA . VAL A 1 413 ? -20.831 13.770 25.990 1.00 91.38 413 VAL A CA 1
ATOM 3299 C C . VAL A 1 413 ? -20.107 12.708 26.829 1.00 91.38 413 VAL A C 1
ATOM 3301 O O . VAL A 1 413 ? -19.287 11.940 26.317 1.00 91.38 413 VAL A O 1
ATOM 3304 N N . ASP A 1 414 ? -20.386 12.683 28.139 1.00 90.75 414 ASP A N 1
ATOM 3305 C CA . ASP A 1 414 ? -19.771 11.716 29.046 1.00 90.75 414 ASP A CA 1
ATOM 3306 C C . ASP A 1 414 ? -20.030 10.278 28.544 1.00 90.75 414 ASP A C 1
ATOM 3308 O O . ASP A 1 414 ? -21.180 9.913 28.261 1.00 90.75 414 ASP A O 1
ATOM 3312 N N . PRO A 1 415 ? -18.991 9.429 28.414 1.00 85.06 415 PRO A N 1
ATOM 3313 C CA . PRO A 1 415 ? -19.140 8.082 27.869 1.00 85.06 415 PRO A CA 1
ATOM 3314 C C . PRO A 1 415 ? -20.162 7.209 28.606 1.00 85.06 415 PRO A C 1
ATOM 3316 O O . PRO A 1 415 ? -20.763 6.332 27.981 1.00 85.06 415 PRO A O 1
ATOM 3319 N N . SER A 1 416 ? -20.348 7.430 29.909 1.00 90.31 416 SER A N 1
ATOM 3320 C CA . SER A 1 416 ? -21.291 6.691 30.751 1.00 90.31 416 SER A CA 1
ATOM 3321 C C . SER A 1 416 ? -22.724 7.093 30.416 1.00 90.31 416 SER A C 1
ATOM 3323 O O . SER A 1 416 ? -23.567 6.224 30.210 1.00 90.31 416 SER A O 1
ATOM 3325 N N . VAL A 1 417 ? -22.974 8.398 30.261 1.00 91.81 417 VAL A N 1
ATOM 3326 C CA . VAL A 1 417 ? -24.288 8.964 29.911 1.00 91.81 417 VAL A CA 1
ATOM 3327 C C . VAL A 1 417 ? -24.711 8.580 28.493 1.00 91.81 417 VAL A C 1
ATOM 3329 O O . VAL A 1 417 ? -25.853 8.184 28.259 1.00 91.81 417 VAL A O 1
ATOM 3332 N N . VAL A 1 418 ? -23.775 8.614 27.541 1.00 90.19 418 VAL A N 1
ATOM 3333 C CA . VAL A 1 418 ? -24.033 8.224 26.143 1.00 90.19 418 VAL A CA 1
ATOM 3334 C C . VAL A 1 418 ? -24.435 6.750 26.023 1.00 90.19 418 VAL A C 1
ATOM 3336 O O . VAL A 1 418 ? -25.200 6.393 25.127 1.00 90.19 418 VAL A O 1
ATOM 3339 N N . GLN A 1 419 ? -23.931 5.885 26.907 1.00 92.19 419 GLN A N 1
ATOM 3340 C CA . GLN A 1 419 ? -24.276 4.461 26.919 1.00 92.19 419 GLN A CA 1
ATOM 3341 C C . GLN A 1 419 ? -25.533 4.163 27.741 1.00 92.19 419 GLN A C 1
ATOM 3343 O O . GLN A 1 419 ? -26.326 3.311 27.333 1.00 92.19 419 GLN A O 1
ATOM 3348 N N . SER A 1 420 ? -25.735 4.850 28.868 1.00 93.38 420 SER A N 1
ATOM 3349 C CA . SER A 1 420 ? -26.851 4.582 29.777 1.00 93.38 420 SER A CA 1
ATOM 3350 C C . SER A 1 420 ? -28.193 5.046 29.212 1.00 93.38 420 SER A C 1
ATOM 3352 O O . SER A 1 420 ? -29.159 4.292 29.291 1.00 93.38 420 SER A O 1
ATOM 3354 N N . ILE A 1 421 ? -28.266 6.217 28.564 1.00 95.56 421 ILE A N 1
ATOM 3355 C CA . ILE A 1 421 ? -29.535 6.762 28.048 1.00 95.56 421 ILE A CA 1
ATOM 3356 C C . ILE A 1 421 ? -30.237 5.779 27.086 1.00 95.56 421 ILE A C 1
ATOM 3358 O O . ILE A 1 421 ? -31.398 5.442 27.339 1.00 95.56 421 ILE A O 1
ATOM 3362 N N . PRO A 1 422 ? -29.588 5.252 26.023 1.00 94.88 422 PRO A N 1
ATOM 3363 C CA . PRO A 1 422 ? -30.233 4.280 25.141 1.00 94.88 422 PRO A CA 1
ATOM 3364 C C . PRO A 1 422 ? -30.549 2.953 25.839 1.00 94.88 422 PRO A C 1
ATOM 3366 O O . PRO A 1 422 ? -31.547 2.315 25.510 1.00 94.88 422 PRO A O 1
ATOM 3369 N N . ALA A 1 423 ? -29.723 2.523 26.801 1.00 93.69 423 ALA A N 1
ATOM 3370 C CA . ALA A 1 423 ? -29.954 1.286 27.544 1.00 93.69 423 ALA A CA 1
ATOM 3371 C C . ALA A 1 423 ? -31.223 1.379 28.407 1.00 93.69 423 ALA A C 1
ATOM 3373 O O . ALA A 1 423 ? -32.093 0.512 28.309 1.00 93.69 423 ALA A O 1
ATOM 3374 N N . VAL A 1 424 ? -31.374 2.468 29.166 1.00 94.81 424 VAL A N 1
ATOM 3375 C CA . VAL A 1 424 ? -32.576 2.753 29.965 1.00 94.81 424 VAL A CA 1
ATOM 3376 C C . VAL A 1 424 ? -33.797 2.929 29.061 1.00 94.81 424 VAL A C 1
ATOM 3378 O O . VAL A 1 424 ? -34.873 2.422 29.382 1.00 94.81 424 VAL A O 1
ATOM 3381 N N . ALA A 1 425 ? -33.650 3.571 27.896 1.00 95.56 425 ALA A N 1
ATOM 3382 C CA . ALA A 1 425 ? -34.736 3.708 26.924 1.00 95.56 425 ALA A CA 1
ATOM 3383 C C . ALA A 1 425 ? -35.235 2.340 26.426 1.00 95.56 425 ALA A C 1
ATOM 3385 O O . ALA A 1 425 ? -36.441 2.083 26.424 1.00 95.56 425 ALA A O 1
ATOM 3386 N N . VAL A 1 426 ? -34.319 1.432 26.067 1.00 95.25 426 VAL A N 1
ATOM 3387 C CA . VAL A 1 426 ? -34.661 0.060 25.656 1.00 95.25 426 VAL A CA 1
ATOM 3388 C C . VAL A 1 426 ? -35.308 -0.714 26.804 1.00 95.25 426 VAL A C 1
ATOM 3390 O O . VAL A 1 426 ? -36.323 -1.371 26.588 1.00 95.25 426 VAL A O 1
ATOM 3393 N N . LEU A 1 427 ? -34.768 -0.631 28.023 1.00 94.94 427 LEU A N 1
ATOM 3394 C CA . LEU A 1 427 ? -35.354 -1.295 29.192 1.00 94.94 427 LEU A CA 1
ATOM 3395 C C . LEU A 1 427 ? -36.769 -0.788 29.495 1.00 94.94 427 LEU A C 1
ATOM 3397 O O . LEU A 1 427 ? -37.649 -1.604 29.759 1.00 94.94 427 LEU A O 1
ATOM 3401 N N . THR A 1 428 ? -37.006 0.521 29.383 1.00 95.12 428 THR A N 1
ATOM 3402 C CA . THR A 1 428 ? -38.334 1.136 29.557 1.00 95.12 428 THR A CA 1
ATOM 3403 C C . THR A 1 428 ? -39.334 0.575 28.542 1.00 95.12 428 THR A C 1
ATOM 3405 O O . THR A 1 428 ? -40.380 0.061 28.933 1.00 95.12 428 THR A O 1
ATOM 3408 N N . ILE A 1 429 ? -38.968 0.559 27.252 1.00 95.88 429 ILE A N 1
ATOM 3409 C CA . ILE A 1 429 ? -39.787 -0.031 26.179 1.00 95.88 429 ILE A CA 1
ATOM 3410 C C . ILE A 1 429 ? -40.123 -1.499 26.485 1.00 95.88 429 ILE A C 1
ATOM 3412 O O . ILE A 1 429 ? -41.259 -1.948 26.305 1.00 95.88 429 ILE A O 1
ATOM 3416 N N . LEU A 1 430 ? -39.133 -2.273 26.938 1.00 95.50 430 LEU A N 1
ATOM 3417 C CA . LEU A 1 430 ? -39.319 -3.688 27.245 1.00 95.50 430 LEU A CA 1
ATOM 3418 C C . LEU A 1 430 ? -40.205 -3.912 28.472 1.00 95.50 430 LEU A C 1
ATOM 3420 O O . LEU A 1 430 ? -41.049 -4.807 28.433 1.00 95.50 430 LEU A O 1
ATOM 3424 N N . ALA A 1 431 ? -40.038 -3.124 29.533 1.00 94.62 431 ALA A N 1
ATOM 3425 C CA . ALA A 1 431 ? -40.859 -3.208 30.736 1.00 94.62 431 ALA A CA 1
ATOM 3426 C C . ALA A 1 431 ? -42.328 -2.886 30.428 1.00 94.62 431 ALA A C 1
ATOM 3428 O O . ALA A 1 431 ? -43.212 -3.676 30.768 1.00 94.62 431 ALA A O 1
ATOM 3429 N N . ASP A 1 432 ? -42.586 -1.806 29.685 1.00 94.38 432 ASP A N 1
ATOM 3430 C CA . ASP A 1 432 ? -43.938 -1.438 29.251 1.00 94.38 432 ASP A CA 1
ATOM 3431 C C . ASP A 1 432 ? -44.558 -2.525 28.364 1.00 94.38 432 ASP A C 1
ATOM 3433 O O . ASP A 1 432 ? -45.708 -2.923 28.564 1.00 94.38 432 ASP A O 1
ATOM 3437 N N . SER A 1 433 ? -43.769 -3.088 27.442 1.00 95.38 433 SER A N 1
ATOM 3438 C CA . SER A 1 433 ? -44.202 -4.187 26.570 1.00 95.38 433 SER A CA 1
ATOM 3439 C C . SER A 1 433 ? -44.531 -5.476 27.325 1.00 95.38 433 SER A C 1
ATOM 3441 O O . SER A 1 433 ? -45.321 -6.286 26.848 1.00 95.38 433 SER A O 1
ATOM 3443 N N . VAL A 1 434 ? -43.875 -5.727 28.459 1.00 95.25 434 VAL A N 1
ATOM 3444 C CA . VAL A 1 434 ? -44.129 -6.910 29.290 1.00 95.25 434 VAL A CA 1
ATOM 3445 C C . VAL A 1 434 ? -45.371 -6.701 30.150 1.00 95.25 434 VAL A C 1
ATOM 3447 O O . VAL A 1 434 ? -46.148 -7.642 30.321 1.00 95.25 434 VAL A O 1
ATOM 3450 N N . ASN A 1 435 ? -45.571 -5.498 30.688 1.00 93.81 435 ASN A N 1
ATOM 3451 C CA . ASN A 1 435 ? -46.688 -5.180 31.578 1.00 93.81 435 ASN A CA 1
ATOM 3452 C C . ASN A 1 435 ? -48.039 -5.106 30.856 1.00 93.81 435 ASN A C 1
ATOM 3454 O O . ASN A 1 435 ? -49.066 -5.430 31.459 1.00 93.81 435 ASN A O 1
ATOM 3458 N N . ASP A 1 436 ? -48.041 -4.756 29.572 1.00 94.44 436 ASP A N 1
ATOM 3459 C CA . ASP A 1 436 ? -49.241 -4.769 28.741 1.00 94.44 436 ASP A CA 1
ATOM 3460 C C . ASP A 1 436 ? -49.721 -6.212 28.471 1.00 94.44 436 ASP A C 1
ATOM 3462 O O . ASP A 1 436 ? -48.944 -7.101 28.113 1.00 94.44 436 ASP A O 1
ATOM 3466 N N . ARG A 1 437 ? -51.015 -6.471 28.695 1.00 92.56 437 ARG A N 1
ATOM 3467 C CA . ARG A 1 437 ? -51.616 -7.808 28.542 1.00 92.56 437 ARG A CA 1
ATOM 3468 C C . ARG A 1 437 ? -52.025 -8.106 27.101 1.00 92.56 437 ARG A C 1
ATOM 3470 O O . ARG A 1 437 ? -52.192 -9.279 26.776 1.00 92.56 437 ARG A O 1
ATOM 3477 N N . ASP A 1 438 ? -52.141 -7.079 26.262 1.00 94.25 438 ASP A N 1
ATOM 3478 C CA . ASP A 1 438 ? -52.675 -7.192 24.902 1.00 94.25 438 ASP A CA 1
ATOM 3479 C C . ASP A 1 438 ? -51.579 -7.433 23.845 1.00 94.25 438 ASP A C 1
ATOM 3481 O O . ASP A 1 438 ? -51.869 -7.575 22.656 1.00 94.25 438 ASP A O 1
ATOM 3485 N N . ILE A 1 439 ? -50.308 -7.500 24.261 1.00 94.56 439 ILE A N 1
ATOM 3486 C CA . ILE A 1 439 ? -49.152 -7.658 23.370 1.00 94.56 439 ILE A CA 1
ATOM 3487 C C . ILE A 1 439 ? -48.684 -9.115 23.330 1.00 94.56 439 ILE A C 1
ATOM 3489 O O . ILE A 1 439 ? -48.496 -9.771 24.356 1.00 94.56 439 ILE A O 1
ATOM 3493 N N . GLU A 1 440 ? -48.403 -9.614 22.125 1.00 93.75 440 GLU A N 1
ATOM 3494 C CA . GLU A 1 440 ? -47.800 -10.931 21.944 1.00 93.75 440 GLU A CA 1
ATOM 3495 C C . GLU A 1 440 ? -46.387 -11.024 22.552 1.00 93.75 440 GLU A C 1
ATOM 3497 O O . GLU A 1 440 ? -45.609 -10.067 22.609 1.00 93.75 440 GLU A O 1
ATOM 3502 N N . LYS A 1 441 ? -45.987 -12.235 22.959 1.00 91.44 441 LYS A N 1
ATOM 3503 C CA . LYS A 1 441 ? -44.698 -12.472 23.633 1.00 91.44 441 LYS A CA 1
ATOM 3504 C C . LYS A 1 441 ? -43.493 -11.991 22.818 1.00 91.44 441 LYS A C 1
ATOM 3506 O O . LYS A 1 441 ? -42.501 -11.556 23.404 1.00 91.44 441 LYS A O 1
ATOM 3511 N N . GLU A 1 442 ? -43.575 -12.021 21.490 1.00 90.88 442 GLU A N 1
ATOM 3512 C CA . GLU A 1 442 ? -42.498 -11.572 20.607 1.00 90.88 442 GLU A CA 1
ATOM 3513 C C . GLU A 1 442 ? -42.572 -10.089 20.231 1.00 90.88 442 GLU A C 1
ATOM 3515 O O . GLU A 1 442 ? -41.561 -9.584 19.754 1.00 90.88 442 GLU A O 1
ATOM 3520 N N . ASP A 1 443 ? -43.689 -9.391 20.449 1.00 94.50 443 ASP A N 1
ATOM 3521 C CA . ASP A 1 443 ? -43.939 -8.022 19.965 1.00 94.50 443 ASP A CA 1
ATOM 3522 C C . ASP A 1 443 ? -43.450 -6.946 20.942 1.00 94.50 443 ASP A C 1
ATOM 3524 O O . ASP A 1 443 ? -43.351 -7.186 22.140 1.00 94.50 443 ASP A O 1
ATOM 3528 N N . ILE A 1 444 ? -43.093 -5.760 20.452 1.00 94.75 444 ILE A N 1
ATOM 3529 C CA . ILE A 1 444 ? -42.672 -4.639 21.309 1.00 94.75 444 ILE A CA 1
ATOM 3530 C C . ILE A 1 444 ? -43.641 -3.484 21.109 1.00 94.75 444 ILE A C 1
ATOM 3532 O O . ILE A 1 444 ? -43.952 -3.155 19.971 1.00 94.75 444 ILE A O 1
ATOM 3536 N N . LYS A 1 445 ? -44.089 -2.861 22.196 1.00 95.62 445 LYS A N 1
ATOM 3537 C CA . LYS A 1 445 ? -44.836 -1.607 22.167 1.00 95.62 445 LYS A CA 1
ATOM 3538 C C . LYS A 1 445 ? -43.904 -0.462 22.507 1.00 95.62 445 LYS A C 1
ATOM 3540 O O . LYS A 1 445 ? -43.270 -0.463 23.558 1.00 95.62 445 LYS A O 1
ATOM 3545 N N . TRP A 1 446 ? -43.825 0.503 21.606 1.00 92.62 446 TRP A N 1
ATOM 3546 C CA . TRP A 1 446 ? -43.095 1.737 21.838 1.00 92.62 446 TRP A CA 1
ATOM 3547 C C . TRP A 1 446 ? -43.833 2.580 22.879 1.00 92.62 446 TRP A C 1
ATOM 3549 O O . TRP A 1 446 ? -45.034 2.821 22.754 1.00 92.62 446 TRP A O 1
ATOM 3559 N N . THR A 1 447 ? -43.124 3.022 23.918 1.00 91.19 447 THR A N 1
ATOM 3560 C CA . THR A 1 447 ? -43.724 3.776 25.030 1.00 91.19 447 THR A CA 1
ATOM 3561 C C . THR A 1 447 ? -44.266 5.136 24.581 1.00 91.19 447 THR A C 1
ATOM 3563 O O . THR A 1 447 ? -45.281 5.587 25.105 1.00 91.19 447 THR A O 1
ATOM 3566 N N . ILE A 1 448 ? -43.623 5.781 23.600 1.00 90.31 448 ILE A N 1
ATOM 3567 C CA . ILE A 1 448 ? -43.987 7.130 23.136 1.00 90.31 448 ILE A CA 1
ATOM 3568 C C . ILE A 1 448 ? -45.342 7.195 22.439 1.00 90.31 448 ILE A C 1
ATOM 3570 O O . ILE A 1 448 ? -46.156 8.055 22.762 1.00 90.31 448 ILE A O 1
ATOM 3574 N N . ASP A 1 449 ? -45.563 6.333 21.453 1.00 90.56 449 ASP A N 1
ATOM 3575 C CA . ASP A 1 449 ? -46.716 6.413 20.551 1.00 90.56 449 ASP A CA 1
ATOM 3576 C C . ASP A 1 449 ? -47.678 5.229 20.722 1.00 90.56 449 ASP A C 1
ATOM 3578 O O . ASP A 1 449 ? -48.743 5.191 20.107 1.00 90.56 449 ASP A O 1
ATOM 3582 N N . GLY A 1 450 ? -47.321 4.256 21.567 1.00 93.12 450 GLY A N 1
ATOM 3583 C CA . GLY A 1 450 ? -48.084 3.032 21.770 1.00 93.12 450 GLY A CA 1
ATOM 3584 C C . GLY A 1 450 ? -48.092 2.106 20.553 1.00 93.12 450 GLY A C 1
ATOM 3585 O O . GLY A 1 450 ? -48.851 1.134 20.550 1.00 93.12 450 GLY A O 1
ATOM 3586 N N . THR A 1 451 ? -47.284 2.377 19.523 1.00 93.75 451 THR A N 1
ATOM 3587 C CA . THR A 1 451 ? -47.250 1.559 18.310 1.00 93.75 451 THR A CA 1
ATOM 3588 C C . THR A 1 451 ? -46.638 0.192 18.607 1.00 93.75 451 THR A C 1
ATOM 3590 O O . THR A 1 451 ? -45.655 0.061 19.339 1.00 93.75 451 THR A O 1
ATOM 3593 N N . ILE A 1 452 ? -47.241 -0.860 18.049 1.00 95.06 452 ILE A N 1
ATOM 3594 C CA . ILE A 1 452 ? -46.798 -2.242 18.255 1.00 95.06 452 ILE A CA 1
ATOM 3595 C C . ILE A 1 452 ? -45.901 -2.651 17.085 1.00 95.06 452 ILE A C 1
ATOM 3597 O O . ILE A 1 452 ? -46.367 -2.864 15.966 1.00 95.06 452 ILE A O 1
ATOM 3601 N N . CYS A 1 453 ? -44.608 -2.797 17.357 1.00 93.06 453 CYS A N 1
ATOM 3602 C CA . CYS A 1 453 ? -43.614 -3.334 16.441 1.00 93.06 453 CYS A CA 1
ATOM 3603 C C . CYS A 1 453 ? -43.705 -4.865 16.388 1.00 93.06 453 CYS A C 1
ATOM 3605 O O . CYS A 1 453 ? -43.115 -5.593 17.209 1.00 93.06 453 CYS A O 1
ATOM 3607 N N . LYS A 1 454 ? -44.429 -5.359 15.381 1.00 94.56 454 LYS A N 1
ATOM 3608 C CA . LYS A 1 454 ? -44.564 -6.795 15.145 1.00 94.56 454 LYS A CA 1
ATOM 3609 C C . LYS A 1 454 ? -43.294 -7.372 14.546 1.00 94.56 454 LYS A C 1
ATOM 3611 O O . LYS A 1 454 ? -42.497 -6.677 13.918 1.00 94.56 454 LYS A O 1
ATOM 3616 N N . LYS A 1 455 ? -43.133 -8.690 14.649 1.00 90.94 455 LYS A N 1
ATOM 3617 C CA . LYS A 1 455 ? -42.006 -9.423 14.038 1.00 90.94 455 LYS A CA 1
ATOM 3618 C C . LYS A 1 455 ? -41.760 -9.080 12.561 1.00 90.94 455 LYS A C 1
ATOM 3620 O O . LYS A 1 455 ? -40.609 -8.989 12.146 1.00 90.94 455 LYS A O 1
ATOM 3625 N N . LYS A 1 456 ? -42.830 -8.877 11.785 1.00 88.88 456 LYS A N 1
ATOM 3626 C CA . LYS A 1 456 ? -42.782 -8.550 10.347 1.00 88.88 456 LYS A CA 1
ATOM 3627 C C . LYS A 1 456 ? -42.371 -7.105 10.034 1.00 88.88 456 LYS A C 1
ATOM 3629 O O . LYS A 1 456 ? -41.982 -6.820 8.903 1.00 88.88 456 LYS A O 1
ATOM 3634 N N . ASP A 1 457 ? -42.474 -6.212 11.015 1.00 87.12 457 ASP A N 1
ATOM 3635 C CA . ASP A 1 457 ? -42.197 -4.782 10.860 1.00 87.12 457 ASP A CA 1
ATOM 3636 C C . ASP A 1 457 ? -40.742 -4.447 11.225 1.00 87.12 457 ASP A C 1
ATOM 3638 O O . ASP A 1 457 ? -40.282 -3.329 11.015 1.00 87.12 457 ASP A O 1
ATOM 3642 N N . ARG A 1 458 ? -39.986 -5.431 11.734 1.00 89.00 458 ARG A N 1
ATOM 3643 C CA . ARG A 1 458 ? -38.583 -5.265 12.120 1.00 89.00 458 ARG A CA 1
ATOM 3644 C C . ARG A 1 458 ? -37.673 -5.258 10.895 1.00 89.00 458 ARG A C 1
ATOM 3646 O O . ARG A 1 458 ? -37.724 -6.204 10.103 1.00 89.00 458 ARG A O 1
ATOM 3653 N N . PRO A 1 459 ? -36.754 -4.288 10.782 1.00 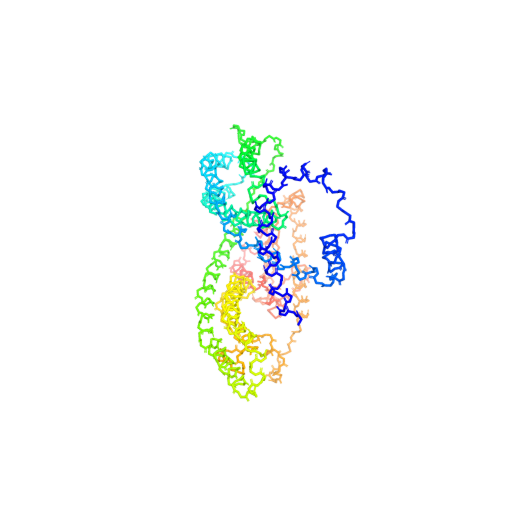88.69 459 PRO A N 1
ATOM 3654 C CA . PRO A 1 459 ? -35.775 -4.252 9.706 1.00 88.69 459 PRO A CA 1
ATOM 3655 C C . PRO A 1 459 ? -34.651 -5.271 9.976 1.00 88.69 459 PRO A C 1
ATOM 3657 O O . PRO A 1 459 ? -33.524 -4.906 10.275 1.00 88.69 459 PRO A O 1
ATOM 3660 N N . LEU A 1 460 ? -34.922 -6.580 9.877 1.00 82.56 460 LEU A N 1
ATOM 3661 C CA . LEU A 1 460 ? -33.919 -7.638 10.128 1.00 82.56 460 LEU A CA 1
ATOM 3662 C C . LEU A 1 460 ? -32.745 -7.631 9.129 1.00 82.56 460 LEU A C 1
ATOM 3664 O O . LEU A 1 460 ? -31.722 -8.277 9.367 1.00 82.56 460 LEU A O 1
ATOM 3668 N N . ASN A 1 461 ? -32.895 -6.903 8.022 1.00 80.62 461 ASN A N 1
ATOM 3669 C CA . ASN A 1 461 ? -31.823 -6.642 7.065 1.00 80.62 461 ASN A CA 1
ATOM 3670 C C . ASN A 1 461 ? -30.837 -5.574 7.566 1.00 80.62 461 ASN A C 1
ATOM 3672 O O . ASN A 1 461 ? -29.729 -5.485 7.039 1.00 80.62 461 ASN A O 1
ATOM 3676 N N . ASP A 1 462 ? -31.205 -4.796 8.587 1.00 85.31 462 ASP A N 1
ATOM 3677 C CA . ASP A 1 462 ? -30.291 -3.890 9.269 1.00 85.31 462 ASP A CA 1
ATOM 3678 C C . ASP A 1 462 ? -29.295 -4.691 10.121 1.00 85.31 462 ASP A C 1
ATOM 3680 O O . ASP A 1 462 ? -29.661 -5.527 10.956 1.00 85.31 462 ASP A O 1
ATOM 3684 N N . GLY A 1 463 ? -28.003 -4.454 9.893 1.00 81.38 463 GLY A N 1
ATOM 3685 C CA . GLY A 1 463 ? -26.934 -5.211 10.544 1.00 81.38 463 GLY A CA 1
ATOM 3686 C C . GLY A 1 463 ? -26.884 -5.019 12.062 1.00 81.38 463 GLY A C 1
ATOM 3687 O O . GLY A 1 463 ? -26.451 -5.929 12.775 1.00 81.38 463 GLY A O 1
ATOM 3688 N N . ILE A 1 464 ? -27.338 -3.866 12.563 1.00 84.00 464 ILE A N 1
ATOM 3689 C CA . ILE A 1 464 ? -27.355 -3.551 13.991 1.00 84.00 464 ILE A CA 1
ATOM 3690 C C . ILE A 1 464 ? -28.539 -4.264 14.644 1.00 84.00 464 ILE A C 1
ATOM 3692 O O . ILE A 1 464 ? -28.336 -5.018 15.598 1.00 84.00 464 ILE A O 1
ATOM 3696 N N . VAL A 1 465 ? -29.749 -4.116 14.093 1.00 87.56 465 VAL A N 1
ATOM 3697 C CA . VAL A 1 465 ? -30.954 -4.790 14.607 1.00 87.56 465 VAL A CA 1
ATOM 3698 C C . VAL A 1 465 ? -30.766 -6.302 14.600 1.00 87.56 465 VAL A C 1
ATOM 3700 O O . VAL A 1 465 ? -31.010 -6.952 15.614 1.00 87.56 465 VAL A O 1
ATOM 3703 N N . ARG A 1 466 ? -30.230 -6.877 13.517 1.00 88.94 466 ARG A N 1
ATOM 3704 C CA . ARG A 1 466 ? -29.961 -8.321 13.429 1.00 88.94 466 ARG A CA 1
ATOM 3705 C C . ARG A 1 466 ? -29.066 -8.839 14.557 1.00 88.94 466 ARG A C 1
ATOM 3707 O O . ARG A 1 466 ? -29.231 -9.976 14.997 1.00 88.94 466 ARG A O 1
ATOM 3714 N N . ARG A 1 467 ? -28.108 -8.027 15.008 1.00 86.50 467 ARG A N 1
ATOM 3715 C CA . ARG A 1 467 ? -27.147 -8.408 16.047 1.00 86.50 467 ARG A CA 1
ATOM 3716 C C . ARG A 1 467 ? -27.661 -8.142 17.459 1.00 86.50 467 ARG A C 1
ATOM 3718 O O . ARG A 1 467 ? -27.374 -8.936 18.349 1.00 86.50 467 ARG A O 1
ATOM 3725 N N . LEU A 1 468 ? -28.390 -7.048 17.665 1.00 87.25 468 LEU A N 1
ATOM 3726 C CA . LEU A 1 468 ? -28.897 -6.650 18.981 1.00 87.25 468 LEU A CA 1
ATOM 3727 C C . LEU A 1 468 ? -30.211 -7.342 19.345 1.00 87.25 468 LEU A C 1
ATOM 3729 O O . LEU A 1 468 ? -30.452 -7.600 20.521 1.00 87.25 468 LEU A O 1
ATOM 3733 N N . TRP A 1 469 ? -31.044 -7.687 18.362 1.00 91.00 469 TRP A N 1
ATOM 3734 C CA . TRP A 1 469 ? -32.372 -8.243 18.610 1.00 91.00 469 TRP A CA 1
ATOM 3735 C C . TRP A 1 469 ? -32.389 -9.509 19.486 1.00 91.00 469 TRP A C 1
ATOM 3737 O O . TRP A 1 469 ? -33.229 -9.579 20.383 1.00 91.00 469 TRP A O 1
ATOM 3747 N N . PRO A 1 470 ? -31.483 -10.495 19.308 1.00 92.50 470 PRO A N 1
ATOM 3748 C CA . PRO A 1 470 ? -31.430 -11.650 20.204 1.00 92.50 470 PRO A CA 1
ATOM 3749 C C . PRO A 1 470 ? -31.225 -11.248 21.671 1.00 92.50 470 PRO A C 1
ATOM 3751 O O . PRO A 1 470 ? -31.916 -11.763 22.543 1.00 92.50 470 PRO A O 1
ATOM 3754 N N . LEU A 1 471 ? -30.362 -10.258 21.928 1.00 93.06 471 LEU A N 1
ATOM 3755 C CA . LEU A 1 471 ? -30.089 -9.750 23.276 1.00 93.06 471 LEU A CA 1
ATOM 3756 C C . LEU A 1 471 ? -31.323 -9.056 23.864 1.00 93.06 471 LEU A C 1
ATOM 3758 O O . LEU A 1 471 ? -31.714 -9.343 24.991 1.00 93.06 471 LEU A O 1
ATOM 3762 N N . VAL A 1 472 ? -31.981 -8.200 23.074 1.00 92.38 472 VAL A N 1
ATOM 3763 C CA . VAL A 1 472 ? -33.239 -7.529 23.452 1.00 92.38 472 VAL A CA 1
ATOM 3764 C C . VAL A 1 472 ? -34.324 -8.559 23.777 1.00 92.38 472 VAL A C 1
ATOM 3766 O O . VAL A 1 472 ? -35.022 -8.442 24.784 1.00 92.38 472 VAL A O 1
ATOM 3769 N N . SER A 1 473 ? -34.441 -9.611 22.963 1.00 93.88 473 SER A N 1
ATOM 3770 C CA . SER A 1 473 ? -35.394 -10.693 23.196 1.00 93.88 473 SER A CA 1
ATOM 3771 C C . SER A 1 473 ? -35.099 -11.464 24.481 1.00 93.88 473 SER A C 1
ATOM 3773 O O . SER A 1 473 ? -36.046 -11.860 25.160 1.00 93.88 473 SER A O 1
ATOM 3775 N N . ASP A 1 474 ? -33.832 -11.703 24.812 1.00 94.38 474 ASP A N 1
ATOM 3776 C CA . ASP A 1 474 ? -33.456 -12.422 26.028 1.00 94.38 474 ASP A CA 1
ATOM 3777 C C . ASP A 1 474 ? -33.708 -11.576 27.279 1.00 94.38 474 ASP A C 1
ATOM 3779 O O . ASP A 1 474 ? -34.298 -12.076 28.238 1.00 94.38 474 ASP A O 1
ATOM 3783 N N . VAL A 1 475 ? -33.409 -10.274 27.232 1.00 93.94 475 VAL A N 1
ATOM 3784 C CA . VAL A 1 475 ? -33.785 -9.325 28.294 1.00 93.94 475 VAL A CA 1
ATOM 3785 C C . VAL A 1 475 ? -35.301 -9.296 28.485 1.00 93.94 475 VAL A C 1
ATOM 3787 O O . VAL A 1 475 ? -35.779 -9.418 29.613 1.00 93.94 475 VAL A O 1
ATOM 3790 N N . LYS A 1 476 ? -36.085 -9.251 27.399 1.00 94.44 476 LYS A N 1
ATOM 3791 C CA . LYS A 1 476 ? -37.553 -9.306 27.485 1.00 94.44 476 LYS A CA 1
ATOM 3792 C C . LYS A 1 476 ? -38.050 -10.591 28.155 1.00 94.44 476 LYS A C 1
ATOM 3794 O O . LYS A 1 476 ? -38.983 -10.543 28.958 1.00 94.44 476 LYS A O 1
ATOM 3799 N N . LYS A 1 477 ? -37.450 -11.747 27.845 1.00 94.44 477 LYS A N 1
ATOM 3800 C CA . LYS A 1 477 ? -37.795 -13.026 28.494 1.00 94.44 477 LYS A CA 1
ATOM 3801 C C . LYS A 1 477 ? -37.481 -12.991 29.990 1.00 94.44 477 LYS A C 1
ATOM 3803 O O . LYS A 1 477 ? -38.314 -13.447 30.769 1.00 94.44 477 LYS A O 1
ATOM 3808 N N . MET A 1 478 ? -36.334 -12.432 30.384 1.00 92.62 478 MET A N 1
ATOM 3809 C CA . MET A 1 478 ? -35.958 -12.274 31.795 1.00 92.62 478 MET A CA 1
ATOM 3810 C C . MET A 1 478 ? -36.932 -11.358 32.545 1.00 92.62 478 MET A C 1
ATOM 3812 O O . MET A 1 478 ? -37.380 -11.709 33.633 1.00 92.62 478 MET A O 1
ATOM 3816 N N . LEU A 1 479 ? -37.329 -10.233 31.942 1.00 92.56 479 LEU A N 1
ATOM 3817 C CA . LEU A 1 479 ? -38.341 -9.334 32.509 1.00 92.56 479 LEU A CA 1
ATOM 3818 C C . LEU A 1 479 ? -39.714 -10.015 32.613 1.00 92.56 479 LEU A C 1
ATOM 3820 O O . LEU A 1 479 ? -40.389 -9.899 33.630 1.00 92.56 479 LEU A O 1
ATOM 3824 N N . SER A 1 480 ? -40.102 -10.793 31.598 1.00 92.31 480 SER A N 1
ATOM 3825 C CA . SER A 1 480 ? -41.367 -11.546 31.598 1.00 92.31 480 SER A CA 1
ATOM 3826 C C . SER A 1 480 ? -41.419 -12.619 32.688 1.00 92.31 480 SER A C 1
ATOM 3828 O O . SER A 1 480 ? -42.492 -12.885 33.223 1.00 92.31 480 SER A O 1
ATOM 3830 N N . ALA A 1 481 ? -40.281 -13.243 33.007 1.00 92.12 481 ALA A N 1
ATOM 3831 C CA . ALA A 1 481 ? -40.179 -14.232 34.078 1.00 92.12 481 ALA A CA 1
ATOM 3832 C C . ALA A 1 481 ? -40.305 -13.598 35.476 1.00 92.12 481 ALA A C 1
ATOM 3834 O O . ALA A 1 481 ? -40.798 -14.250 36.390 1.00 92.12 481 ALA A O 1
ATOM 3835 N N . ASN A 1 482 ? -39.931 -12.322 35.621 1.00 90.44 482 ASN A N 1
ATOM 3836 C CA . ASN A 1 482 ? -39.871 -11.591 36.893 1.00 90.44 482 ASN A CA 1
ATOM 3837 C C . ASN A 1 482 ? -40.869 -10.421 36.948 1.00 90.44 482 ASN A C 1
ATOM 3839 O O . ASN A 1 482 ? -40.567 -9.349 37.476 1.00 90.44 482 ASN A O 1
ATOM 3843 N N . LYS A 1 483 ? -42.066 -10.628 36.385 1.00 80.75 483 LYS A N 1
ATOM 3844 C CA . LYS A 1 483 ? -43.085 -9.602 36.096 1.00 80.75 483 LYS A CA 1
ATOM 3845 C C . LYS A 1 483 ? -43.545 -8.761 37.306 1.00 80.75 483 LYS A C 1
ATOM 3847 O O . LYS A 1 483 ? -44.179 -7.734 37.107 1.00 80.75 483 LYS A O 1
ATOM 3852 N N . GLY A 1 484 ? -43.248 -9.186 38.538 1.00 78.00 484 GLY A N 1
ATOM 3853 C CA . GLY A 1 484 ? -43.602 -8.474 39.773 1.00 78.00 484 GLY A CA 1
ATOM 3854 C C . GLY A 1 484 ? -42.474 -7.668 40.429 1.00 78.00 484 GLY A C 1
ATOM 3855 O O . GLY A 1 484 ? -42.779 -6.720 41.136 1.00 78.00 484 GLY A O 1
ATOM 3856 N N . GLU A 1 485 ? -41.201 -8.007 40.199 1.00 76.81 485 GLU A N 1
ATOM 3857 C CA . GLU A 1 485 ? -40.063 -7.338 40.859 1.00 76.81 485 GLU A CA 1
ATOM 3858 C C . GLU A 1 485 ? -39.258 -6.466 39.893 1.00 76.81 485 GLU A C 1
ATOM 3860 O O . GLU A 1 485 ? -38.954 -5.328 40.211 1.00 76.81 485 GLU A O 1
ATOM 3865 N N . LEU A 1 486 ? -38.922 -6.943 38.691 1.00 77.25 486 LEU A N 1
ATOM 3866 C CA . LEU A 1 486 ? -38.007 -6.212 37.795 1.00 77.25 486 LEU A CA 1
ATOM 3867 C C . LEU A 1 486 ? -38.722 -5.324 36.773 1.00 77.25 486 LEU A C 1
ATOM 3869 O O . LEU A 1 486 ? -38.127 -4.392 36.243 1.00 77.25 486 LEU A O 1
ATOM 3873 N N . ALA A 1 487 ? -39.989 -5.615 36.477 1.00 78.00 487 ALA A N 1
ATOM 3874 C CA . ALA A 1 487 ? -40.754 -4.899 35.456 1.00 78.00 487 ALA A CA 1
ATOM 3875 C C . ALA A 1 487 ? -41.462 -3.641 35.990 1.00 78.00 487 ALA A C 1
ATOM 3877 O O . ALA A 1 487 ? -42.107 -2.928 35.218 1.00 78.00 487 ALA A O 1
ATOM 3878 N N . GLU A 1 488 ? -41.381 -3.362 37.293 1.00 83.81 488 GLU A N 1
ATOM 3879 C CA . GLU A 1 488 ? -41.953 -2.144 37.858 1.00 83.81 488 GLU A CA 1
ATOM 3880 C C . GLU A 1 488 ? -41.081 -0.940 37.480 1.00 83.81 488 GLU A C 1
ATOM 3882 O O . GLU A 1 488 ? -39.856 -0.987 37.586 1.00 83.81 488 GLU A O 1
ATOM 3887 N N . LYS A 1 489 ? -41.711 0.154 37.037 1.00 78.62 489 LYS A N 1
ATOM 3888 C CA . LYS A 1 489 ? -41.015 1.326 36.476 1.00 78.62 489 LYS A CA 1
ATOM 3889 C C . LYS A 1 489 ? -39.922 1.881 37.401 1.00 78.62 489 LYS A C 1
ATOM 3891 O O . LYS A 1 489 ? -38.859 2.260 36.933 1.00 78.62 489 LYS A O 1
ATOM 3896 N N . ARG A 1 490 ? -40.152 1.828 38.716 1.00 79.88 490 ARG A N 1
ATOM 3897 C CA . ARG A 1 490 ? -39.189 2.256 39.745 1.00 79.88 490 ARG A CA 1
ATOM 3898 C C . ARG A 1 490 ? -37.909 1.415 39.779 1.00 79.88 490 ARG A C 1
ATOM 3900 O O . ARG A 1 490 ? -36.859 1.925 40.149 1.00 79.88 490 ARG A O 1
ATOM 3907 N N . ASN A 1 491 ? -37.990 0.142 39.401 1.00 80.56 491 ASN A N 1
ATOM 3908 C CA . ASN A 1 491 ? -36.863 -0.788 39.457 1.00 80.56 491 ASN A CA 1
ATOM 3909 C C . ASN A 1 491 ? -36.053 -0.775 38.161 1.00 80.56 491 ASN A C 1
ATOM 3911 O O . ASN A 1 491 ? -34.845 -0.959 38.212 1.00 80.56 491 ASN A O 1
ATOM 3915 N N . VAL A 1 492 ? -36.693 -0.479 37.025 1.00 76.19 492 VAL A N 1
ATOM 3916 C CA . VAL A 1 492 ? -36.008 -0.220 35.745 1.00 76.19 492 VAL A CA 1
ATOM 3917 C C . VAL A 1 492 ? -35.087 0.988 35.849 1.00 76.19 492 VAL A C 1
ATOM 3919 O O . VAL A 1 492 ? -34.015 1.011 35.262 1.00 76.19 492 VAL A O 1
ATOM 3922 N N . GLU A 1 493 ? -35.524 1.982 36.609 1.00 68.56 493 GLU A N 1
ATOM 3923 C CA . GLU A 1 493 ? -34.790 3.206 36.855 1.00 68.56 493 GLU A CA 1
ATOM 3924 C C . GLU A 1 493 ? -33.528 2.929 37.739 1.00 68.56 493 GLU A C 1
ATOM 3926 O O . GLU A 1 493 ? -32.468 3.494 37.501 1.00 68.56 493 GLU A O 1
ATOM 3931 N N . MET A 1 494 ? -33.554 1.996 38.700 1.00 59.84 494 MET A N 1
ATOM 3932 C CA . MET A 1 494 ? -32.380 1.701 39.555 1.00 59.84 494 MET A CA 1
ATOM 3933 C C . MET A 1 494 ? -31.261 0.853 38.914 1.00 59.84 494 MET A C 1
ATOM 3935 O O . MET A 1 494 ? -30.199 0.716 39.528 1.00 59.84 494 MET A O 1
ATOM 3939 N N . ILE A 1 495 ? -31.508 0.232 37.757 1.00 57.56 495 ILE A N 1
ATOM 3940 C CA . ILE A 1 495 ? -30.566 -0.664 37.052 1.00 57.56 495 ILE A CA 1
ATOM 3941 C C . ILE A 1 495 ? -29.694 0.150 36.101 1.00 57.56 495 ILE A C 1
ATOM 3943 O O . ILE A 1 495 ? -28.465 -0.100 36.091 1.00 57.56 495 ILE A O 1
#

Foldseek 3Di:
DVVVCVVVLVVVVVVVVVVLVCVVVCVVVVVVCVVVVVPDCPDPVVVVVVVVVVVVVVCPVCVVVSLVVLLVVLLVVLLVVLVVPLVVLLVLLLVLLVVCLVVVLVLQLLLLVQAPQEDPQVSVVCNVCSVVCSVCVSVVSSVCSNVVSSVVSSVQLSVCSSVSHDSCPPPVVSVVVSVVSNVVSVCCSCPVSVQQNDPNNYGDPDPPHHDYDPNVVVVVVVVLVVVLVVLLVLLLVLLQVLLVCLCVVFVVVLLVVVLVVVVVVLVPDDPVVNVVCVVVNVVCVVCSVVVSVVVSVVSSVQSSVCSNPVLSVCCVVPNDVRSNCRSVVSSQVSQVVSCVRGPDDGPSPVPDPPPVVPPPDDDDDDDDDPPCDPVNLVVLVVVVVVLLVVLLVVLVVVCVVVVNDDPVCVVVVPVVSVVVSSVLSLLLQLLVQLLDPPHDLLWTQRPPPRDIRDPVSDSCVDPVCVVCVVVSSVSSVVCNVVVPQCSPNVNSVVD

Nearest PDB structures (foldseek):
  5i7d-assembly1_A  TM=1.152E-01  e=1.272E+00  Homo sapiens

Radius of gyration: 39.34 Å; Cα contacts (8 Å, |Δi|>4): 367; chains: 1; bounding box: 104×57×96 Å

Secondary structure (DSSP, 8-state):
-HHHHHHHHHHHHHHHHHHHHHHHHHHHHHHHHHHH----TTSHHHHHHHHHHHHHHHTTTTHHHHHHHHHHHHHHHHHHHHHHHHHHHHHHHHHHHHHHHHHHHHHHHHHHHH-TTB-HHHHHHHHHHHHHHHHHHHHHHHHHHHHHHHHHHHHHHHHHHHTTS-TTTTTHHHHHHHHHHHHHHHHIIIIITGGG--TTS--TT--S--B---HHHHHHHHHHHHHHHHHHHHHHHHHHHHHHHHIIIIIHHHHHHHHHHHHHHHHTS-HHHHHHHHHHHHHHHHHHHHHHHHHHHHHHHHHHHHHHHHHHHHHHHH-HHHHHHHHHHHHHHHHHHHHHHH-S--TTTTS----GGGSSSS-----------HHHHHHHHHHHHHHHHHHHHHHHHHHHHTTSS-HHHHHTT-HHHHHHHHHHHHHHHHHHHHH-SSS-TT-EE-TTT--EE-GGGS-TTSHHHHHHHHHHHHHHHHHHHTTTTTSSHHHHHH-

pLDDT: mean 82.9, std 15.95, range [34.12, 97.62]

Solvent-accessible surface area (backbone atoms only — not comparable to full-atom values): 27131 Å² total; per-residue (Å²): 109,71,68,58,51,50,54,51,46,50,53,48,45,52,52,48,51,50,46,56,67,47,41,69,60,41,58,67,47,49,70,60,40,66,78,56,73,73,67,52,75,81,38,74,67,39,47,50,54,50,50,57,49,51,59,59,63,76,38,64,84,50,48,64,57,54,52,49,52,43,47,58,63,18,42,58,60,5,49,65,61,14,54,62,62,24,54,62,51,27,51,50,57,41,48,56,48,61,72,44,41,63,59,51,50,52,51,54,50,51,37,53,74,50,28,67,45,48,33,73,63,37,35,51,52,47,65,63,45,47,60,54,51,62,62,47,45,56,56,52,48,41,52,52,36,41,56,52,37,35,54,53,33,19,53,48,19,14,52,24,44,59,68,73,41,63,60,71,69,74,57,69,54,54,59,53,49,51,52,53,52,53,48,51,56,52,43,46,62,52,58,65,47,44,50,41,63,38,95,84,13,55,38,78,86,68,86,81,73,66,47,67,53,67,57,70,60,49,53,53,48,48,50,52,48,51,50,31,50,52,36,17,51,50,13,39,66,49,21,50,57,49,48,51,50,48,37,63,71,43,50,49,52,31,48,52,50,56,46,51,49,53,51,50,59,51,70,72,44,58,69,70,58,39,69,73,40,44,69,59,51,52,47,45,69,61,43,48,61,54,50,51,49,53,49,50,52,47,50,51,52,51,37,43,51,48,12,46,52,48,14,29,49,34,30,74,76,68,31,70,76,42,25,70,48,39,27,58,53,51,51,41,51,49,42,58,59,48,28,87,68,48,48,96,70,60,91,55,67,86,56,79,87,78,56,80,81,74,75,79,83,82,80,92,74,88,76,96,66,83,75,73,47,75,64,58,54,47,52,44,38,50,53,54,50,49,54,51,51,54,41,26,53,53,41,45,55,50,36,45,74,70,65,77,44,57,72,65,44,62,75,67,60,34,72,65,57,69,54,46,37,54,50,51,28,52,50,51,28,42,29,54,28,56,72,43,83,88,53,58,95,84,37,41,33,41,77,88,79,63,50,72,49,42,79,86,65,53,42,64,86,39,73,62,52,55,64,47,45,63,57,55,52,50,52,43,50,54,37,57,74,34,60,82,67,55,36,38,72,77,44,54,70,76,107

Organism: NCBI:txid2749911